Protein AF-0000000065894835 (afdb_homodimer)

Foldseek 3Di:
DVLLVQLLVCVVVVPPVSVVVSPPPDVVVNCVVPVPPDPPLVVLLVVLLCLLQDPPHDPVSNLVSLVSNLVSLLDQVSLLCCLVVVVLVSLQVQCPPPDLSSVLSSLQSLLSSLAVHQNNLVSQVVPPCRLVSLLVQLLDPPRDQSNNLSSLSNLLRSLAQHQVSLVVCVVSVSLLSLLSQLVDPPHDPSSNVSSLSSVVRSPNNDQLDPVVVVVCVVSCNLVSLLQSCQDPDQSSVQSSLVVVLVNVVSPDADDPVSLVSNVVSLVNCVVVCVVHDVVSNVSSVVRNVVD/DVLLVQLLVCVVVVPVVSVVVSDPPDVVVSCVVPVPPDPPLVVLLVVLLCLLQDPPHDPVSNLVSLVSNLVSLLDQVSLLCCLVVVVLVSLQVQCPDPDLSSVLSSLQSLLSSLAVHQNNLVSQVVPVCRLVSLLVQLLDPPRDQSNNLSSLSNLLRSLAQHQVSLVVCVVSVSLLSLLSQLVDPVHDPSSNVSSLSSVVRSPNNDQQDPVVVVSCVVSCNLVSLLQSCQDPDQSSVQSSLVVVLVNVVSVDADDPVSLVSNVVSLVNCVVVCVVHDVVSNVSSVVNNVVD

pLDDT: mean 87.9, std 15.82, range [43.16, 98.88]

InterPro domains:
  IPR011989 Armadillo-like helical [G3DSA:1.25.10.10] (37-284)
  IPR013918 Nucleotide exchange factor Fes1 [PF08609] (1-82)
  IPR016024 Armadillo-type fold [SSF48371] (40-281)
  IPR050693 SIL1/FES1/HPBP1 [PTHR19316] (2-267)

Secondary structure (DSSP, 8-state):
-HHHHHHHHHHHTT-HHHHHHH----HHHHIIIIIS-S--HHHHHHHHHHHHH-TTS-HHHHHHHHHHHHHHHTSHHHHHHHHHTT-HHHHHHHTT-S-HHHHHHHHHHHHHHHTT-HHHHHHHHTSHHHHHHHHHHHH-TTS-HHHHHHHHHHHHHHHTT-HHHHHHHHHTTGGGHHHHHHT-TT--HHHHHHHHHHHHHHHHTS---HHHHHHHHHTTHHHHHHHGGGSS-HHHHHHHHHHHHHHHHTT----HHHHHHHHHHHHTTGGGGGGS-HHHHHHHHHHHHT-/-HHHHHHHHHHHTT-HHHHHHH----HHHHIIIIIS-S--HHHHHHHHHHHHH-TTS-HHHHHHHHHHHHHHHTSHHHHHHHHHTT-HHHHHHHTTSS-HHHHHHHHHHHHHHHTT-HHHHHHHHTSHHHHHHHHHHHH-TTS-HHHHHHHHHHHHHHHTT-HHHHHHHHHTTGGGHHHHHHT-TT--HHHHHHHHHHHHHHHHTS---HHHHHHHHHTTHHHHHHHGGGSS-HHHHHHHHHHHHHHHHTT----HHHHHHHHHHHHTTGGGGGGS-HHHHHHHHHHHHT-

Organism: Candida glabrata (strain ATCC 2001 / BCRC 20586 / JCM 3761 / NBRC 0622 / NRRL Y-65 / CBS 138) (NCBI:txid284593)

Structure (mmCIF, N/CA/C/O backbone):
data_AF-0000000065894835-model_v1
#
loop_
_entity.id
_entity.type
_entity.pdbx_description
1 polymer 'Hsp70 nucleotide exchange factor FES1'
#
loop_
_atom_site.group_PDB
_atom_site.id
_atom_site.type_symbol
_atom_site.label_atom_id
_atom_site.label_alt_id
_atom_site.label_comp_id
_atom_site.label_asym_id
_atom_site.label_entity_id
_atom_site.label_seq_id
_atom_site.pdbx_PDB_ins_code
_atom_site.Cartn_x
_atom_site.Cartn_y
_atom_site.Cartn_z
_atom_site.occupancy
_atom_site.B_iso_or_equiv
_atom_site.auth_seq_id
_atom_site.auth_comp_id
_atom_site.auth_asym_id
_atom_site.auth_atom_id
_atom_site.pdbx_PDB_model_num
ATOM 1 N N . MET A 1 1 ? 14.992 36.125 -2.67 1 43.16 1 MET A N 1
ATOM 2 C CA . MET A 1 1 ? 14.109 35.062 -2.205 1 43.16 1 MET A CA 1
ATOM 3 C C . MET A 1 1 ? 13.234 35.562 -1.052 1 43.16 1 MET A C 1
ATOM 5 O O . MET A 1 1 ? 12.031 35.312 -1.042 1 43.16 1 MET A O 1
ATOM 9 N N . GLU A 1 2 ? 13.867 36.344 -0.317 1 47.94 2 GLU A N 1
ATOM 10 C CA . GLU A 1 2 ? 13.18 36.906 0.835 1 47.94 2 GLU A CA 1
ATOM 11 C C . GLU A 1 2 ? 12.156 37.969 0.402 1 47.94 2 GLU A C 1
ATOM 13 O O . GLU A 1 2 ? 11.039 38 0.924 1 47.94 2 GLU A O 1
ATOM 18 N N . LYS A 1 3 ? 12.594 38.719 -0.461 1 48.84 3 LYS A N 1
ATOM 19 C CA . LYS A 1 3 ? 11.758 39.812 -0.91 1 48.84 3 LYS A CA 1
ATOM 20 C C . LYS A 1 3 ? 10.484 39.312 -1.587 1 48.84 3 LYS A C 1
ATOM 22 O O . LYS A 1 3 ? 9.398 39.844 -1.374 1 48.84 3 LYS A O 1
ATOM 27 N N . LEU A 1 4 ? 10.719 38.188 -2.33 1 48.78 4 LEU A N 1
ATOM 28 C CA . LEU A 1 4 ? 9.625 37.594 -3.084 1 48.78 4 LEU A CA 1
ATOM 29 C C . LEU A 1 4 ? 8.609 36.969 -2.148 1 48.78 4 LEU A C 1
ATOM 31 O O . LEU A 1 4 ? 7.398 37.062 -2.373 1 48.78 4 LEU A O 1
ATOM 35 N N . LEU A 1 5 ? 9.141 36.438 -1.203 1 53.12 5 LEU A N 1
ATOM 36 C CA . LEU A 1 5 ? 8.289 35.875 -0.163 1 53.12 5 LEU A CA 1
ATOM 37 C C . LEU A 1 5 ? 7.422 36.969 0.472 1 53.12 5 LEU A C 1
ATOM 39 O O . LEU A 1 5 ? 6.219 36.781 0.67 1 53.12 5 LEU A O 1
ATOM 43 N N . HIS A 1 6 ? 8.055 38.094 0.641 1 54.81 6 HIS A N 1
ATOM 44 C CA . HIS A 1 6 ? 7.352 39.219 1.283 1 54.81 6 HIS A CA 1
ATOM 45 C C . HIS A 1 6 ? 6.223 39.719 0.401 1 54.81 6 HIS A C 1
ATOM 47 O O . HIS A 1 6 ? 5.125 40 0.89 1 54.81 6 HIS A O 1
ATOM 53 N N . TRP A 1 7 ? 6.48 39.875 -0.771 1 54.91 7 TRP A N 1
ATOM 54 C CA . TRP A 1 7 ? 5.473 40.375 -1.69 1 54.91 7 TRP A CA 1
ATOM 55 C C . TRP A 1 7 ? 4.316 39.406 -1.844 1 54.91 7 TRP A C 1
ATOM 57 O O . TRP A 1 7 ? 3.15 39.812 -1.857 1 54.91 7 TRP A O 1
ATOM 67 N N . SER A 1 8 ? 4.645 38.062 -1.902 1 54.97 8 SER A N 1
ATOM 68 C CA . SER A 1 8 ? 3.646 37.031 -2.109 1 54.97 8 SER A CA 1
ATOM 69 C C . SER A 1 8 ? 2.67 36.969 -0.941 1 54.97 8 SER A C 1
ATOM 71 O O . SER A 1 8 ? 1.463 36.812 -1.143 1 54.97 8 SER A O 1
ATOM 73 N N . ILE A 1 9 ? 3.24 37.031 0.099 1 57.06 9 ILE A N 1
ATOM 74 C CA . ILE A 1 9 ? 2.42 37 1.305 1 57.06 9 ILE A CA 1
ATOM 75 C C . ILE A 1 9 ? 1.571 38.281 1.37 1 57.06 9 ILE A C 1
ATOM 77 O O . ILE A 1 9 ? 0.378 38.219 1.677 1 57.06 9 ILE A O 1
ATOM 81 N N . ALA A 1 10 ? 2.209 39.375 0.967 1 56.12 10 ALA A N 1
ATOM 82 C CA . ALA A 1 10 ? 1.481 40.625 0.969 1 56.12 10 ALA A CA 1
ATOM 83 C C . ALA A 1 10 ? 0.359 40.625 -0.064 1 56.12 10 ALA A C 1
ATOM 85 O O . ALA A 1 10 ? -0.737 41.125 0.195 1 56.12 10 ALA A O 1
ATOM 86 N N . ASN A 1 11 ? 0.632 39.906 -1.19 1 56.19 11 ASN A N 1
ATOM 87 C CA . ASN A 1 11 ? -0.365 39.844 -2.252 1 56.19 11 ASN A CA 1
ATOM 88 C C . ASN A 1 11 ? -1.514 38.906 -1.88 1 56.19 11 ASN A C 1
ATOM 90 O O . ASN A 1 11 ? -2.676 39.188 -2.158 1 56.19 11 ASN A O 1
ATOM 94 N N . ALA A 1 12 ? -1.18 37.719 -1.395 1 57.47 12 ALA A N 1
ATOM 95 C CA . ALA A 1 12 ? -2.211 36.781 -0.961 1 57.47 12 ALA A CA 1
ATOM 96 C C . ALA A 1 12 ? -3.088 37.406 0.127 1 57.47 12 ALA A C 1
ATOM 98 O O . ALA A 1 12 ? -4.293 37.125 0.185 1 57.47 12 ALA A O 1
ATOM 99 N N . GLN A 1 13 ? -2.494 38.312 0.943 1 55.88 13 GLN A N 1
ATOM 100 C CA . GLN A 1 13 ? -3.238 38.969 2.02 1 55.88 13 GLN A CA 1
ATOM 101 C C . GLN A 1 13 ? -3.9 40.25 1.536 1 55.88 13 GLN A C 1
ATOM 103 O O . GLN A 1 13 ? -4.637 40.875 2.285 1 55.88 13 GLN A O 1
ATOM 108 N N . GLY A 1 14 ? -3.793 40.5 0.175 1 54.97 14 GLY A N 1
ATOM 109 C CA . GLY A 1 14 ? -4.43 41.656 -0.432 1 54.97 14 GLY A CA 1
ATOM 110 C C . GLY A 1 14 ? -3.848 42.969 0.047 1 54.97 14 GLY A C 1
ATOM 111 O O . GLY A 1 14 ? -4.531 44 0.038 1 54.97 14 GLY A O 1
ATOM 112 N N . ASP A 1 15 ? -2.779 42.938 0.707 1 53.22 15 ASP A N 1
ATOM 113 C CA . ASP A 1 15 ? -2.203 44.188 1.225 1 53.22 15 ASP A CA 1
ATOM 114 C C . ASP A 1 15 ? -1.525 44.969 0.112 1 53.22 15 ASP A C 1
ATOM 116 O O . ASP A 1 15 ? -0.367 44.719 -0.224 1 53.22 15 ASP A O 1
ATOM 120 N N . LYS A 1 16 ? -2.156 45.844 -0.496 1 59.22 16 LYS A N 1
ATOM 121 C CA . LYS A 1 16 ? -1.773 46.688 -1.643 1 59.22 16 LYS A CA 1
ATOM 122 C C . LYS A 1 16 ? -0.542 47.531 -1.328 1 59.22 16 LYS A C 1
ATOM 124 O O . LYS A 1 16 ? 0.314 47.719 -2.191 1 59.22 16 LYS A O 1
ATOM 129 N N . GLU A 1 17 ? -0.561 48.125 -0.079 1 55.69 17 GLU A N 1
ATOM 130 C CA . GLU A 1 17 ? 0.524 49.031 0.283 1 55.69 17 GLU A CA 1
ATOM 131 C C . GLU A 1 17 ? 1.859 48.281 0.347 1 55.69 17 GLU A C 1
ATOM 133 O O . GLU A 1 17 ? 2.881 48.812 -0.113 1 55.69 17 GLU A O 1
ATOM 138 N N . ALA A 1 18 ? 1.936 47.125 0.964 1 55.66 18 ALA A N 1
ATOM 139 C CA . ALA A 1 18 ? 3.148 46.312 1.062 1 55.66 18 ALA A CA 1
ATOM 140 C C . ALA A 1 18 ? 3.576 45.812 -0.308 1 55.66 18 ALA A C 1
ATOM 142 O O . ALA A 1 18 ? 4.773 45.719 -0.597 1 55.66 18 ALA A O 1
ATOM 143 N N . ILE A 1 19 ? 2.57 45.469 -1.166 1 56.16 19 ILE A N 1
ATOM 144 C CA . ILE A 1 19 ? 2.84 45.094 -2.547 1 56.16 19 ILE A CA 1
ATOM 145 C C . ILE A 1 19 ? 3.604 46.219 -3.254 1 56.16 19 ILE A C 1
ATOM 147 O O . ILE A 1 19 ? 4.559 45.969 -3.986 1 56.16 19 ILE A O 1
ATOM 151 N N . GLU A 1 20 ? 3.074 47.469 -3.145 1 53.72 20 GLU A N 1
ATOM 152 C CA . GLU A 1 20 ? 3.658 48.625 -3.779 1 53.72 20 GLU A CA 1
ATOM 153 C C . GLU A 1 20 ? 5.066 48.906 -3.256 1 53.72 20 GLU A C 1
ATOM 155 O O . GLU A 1 20 ? 5.953 49.281 -4.016 1 53.72 20 GLU A O 1
ATOM 160 N N . LYS A 1 21 ? 5.344 48.875 -2.074 1 55.38 21 LYS A N 1
ATOM 161 C CA . LYS A 1 21 ? 6.625 49.188 -1.458 1 55.38 21 LYS A CA 1
ATOM 162 C C . LYS A 1 21 ? 7.652 48.094 -1.706 1 55.38 21 LYS A C 1
ATOM 164 O O . LYS A 1 21 ? 8.852 48.375 -1.761 1 55.38 21 LYS A O 1
ATOM 169 N N . ALA A 1 22 ? 7.359 46.812 -1.565 1 50.78 22 ALA A N 1
ATOM 170 C CA . ALA A 1 22 ? 8.289 45.688 -1.705 1 50.78 22 ALA A CA 1
ATOM 171 C C . ALA A 1 22 ? 8.75 45.531 -3.152 1 50.78 22 ALA A C 1
ATOM 173 O O . ALA A 1 22 ? 9.789 44.938 -3.42 1 50.78 22 ALA A O 1
ATOM 174 N N . GLY A 1 23 ? 8.344 46.406 -4.223 1 47.75 23 GLY A N 1
ATOM 175 C CA . GLY A 1 23 ? 8.711 46.281 -5.625 1 47.75 23 GLY A CA 1
ATOM 176 C C . GLY A 1 23 ? 8.242 45 -6.266 1 47.75 23 GLY A C 1
ATOM 177 O O . GLY A 1 23 ? 8.039 44 -5.57 1 47.75 23 GLY A O 1
ATOM 178 N N . ALA A 1 24 ? 7.398 45.062 -7.34 1 45.06 24 ALA A N 1
ATOM 179 C CA . ALA A 1 24 ? 6.777 43.906 -8.016 1 45.06 24 ALA A CA 1
ATOM 180 C C . ALA A 1 24 ? 7.766 42.781 -8.164 1 45.06 24 ALA A C 1
ATOM 182 O O . ALA A 1 24 ? 8.797 42.906 -8.828 1 45.06 24 ALA A O 1
ATOM 183 N N . PRO A 1 25 ? 7.934 41.844 -7.25 1 44.28 25 PRO A N 1
ATOM 184 C CA . PRO A 1 25 ? 8.852 40.781 -7.645 1 44.28 25 PRO A CA 1
ATOM 185 C C . PRO A 1 25 ? 8.453 40.125 -8.969 1 44.28 25 PRO A C 1
ATOM 187 O O . PRO A 1 25 ? 7.324 40.312 -9.43 1 44.28 25 PRO A O 1
ATOM 190 N N . ASP A 1 26 ? 9.375 39.562 -9.75 1 43.62 26 ASP A N 1
ATOM 191 C CA . ASP A 1 26 ? 9.117 38.844 -11.008 1 43.62 26 ASP A CA 1
ATOM 192 C C . ASP A 1 26 ? 7.984 37.844 -10.852 1 43.62 26 ASP A C 1
ATOM 194 O O . ASP A 1 26 ? 8.008 37 -9.953 1 43.62 26 ASP A O 1
ATOM 198 N N . PRO A 1 27 ? 6.836 38.125 -11.328 1 44.34 27 PRO A N 1
ATOM 199 C CA . PRO A 1 27 ? 5.668 37.25 -11.32 1 44.34 27 PRO A CA 1
ATOM 200 C C . PRO A 1 27 ? 6.051 35.75 -11.383 1 44.34 27 PRO A C 1
ATOM 202 O O . PRO A 1 27 ? 5.367 34.906 -10.797 1 44.34 27 PRO A O 1
ATOM 205 N N . LYS A 1 28 ? 7.027 35.469 -12.109 1 45.53 28 LYS A N 1
ATOM 206 C CA . LYS A 1 28 ? 7.488 34.094 -12.273 1 45.53 28 LYS A CA 1
ATOM 207 C C . LYS A 1 28 ? 8 33.5 -10.961 1 45.53 28 LYS A C 1
ATOM 209 O O . LYS A 1 28 ? 7.77 32.344 -10.648 1 45.53 28 LYS A O 1
ATOM 214 N N . LEU A 1 29 ? 8.703 34.25 -10.234 1 44.97 29 LEU A N 1
ATOM 215 C CA . LEU A 1 29 ? 9.273 33.812 -8.969 1 44.97 29 LEU A CA 1
ATOM 216 C C . LEU A 1 29 ? 8.18 33.656 -7.918 1 44.97 29 LEU A C 1
ATOM 218 O O . LEU A 1 29 ? 8.219 32.688 -7.125 1 44.97 29 LEU A O 1
ATOM 222 N N . LEU A 1 30 ? 7.266 34.562 -7.969 1 45.41 30 LEU A N 1
ATOM 223 C CA . LEU A 1 30 ? 6.074 34.5 -7.129 1 45.41 30 LEU A CA 1
ATOM 224 C C . LEU A 1 30 ? 5.301 33.219 -7.371 1 45.41 30 LEU A C 1
ATOM 226 O O . LEU A 1 30 ? 4.848 32.562 -6.426 1 45.41 30 LEU A O 1
ATOM 230 N N . GLU A 1 31 ? 5.066 33.031 -8.57 1 47.84 31 GLU A N 1
ATOM 231 C CA . GLU A 1 31 ? 4.453 31.781 -9.016 1 47.84 31 GLU A CA 1
ATOM 232 C C . GLU A 1 31 ? 5.219 30.562 -8.492 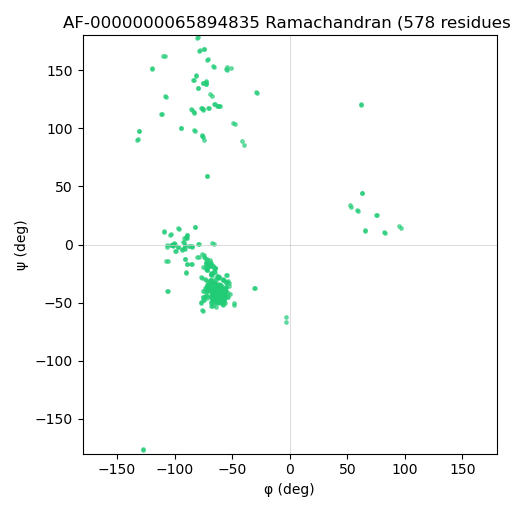1 47.84 31 GLU A C 1
ATOM 234 O O . GLU A 1 31 ? 4.613 29.562 -8.102 1 47.84 31 GLU A O 1
ATOM 239 N N . GLN A 1 32 ? 6.477 30.734 -8.586 1 46.91 32 GLN A N 1
ATOM 240 C CA . GLN A 1 32 ? 7.352 29.656 -8.117 1 46.91 32 GLN A CA 1
ATOM 241 C C . GLN A 1 32 ? 7.195 29.438 -6.617 1 46.91 32 GLN A C 1
ATOM 243 O O . GLN A 1 32 ? 7.215 28.297 -6.148 1 46.91 32 GLN A O 1
ATOM 248 N N . LEU A 1 33 ? 7.344 30.469 -5.812 1 47.28 33 LEU A N 1
ATOM 249 C CA . LEU A 1 33 ? 7.301 30.391 -4.355 1 47.28 33 LEU A CA 1
ATOM 250 C C . LEU A 1 33 ? 5.898 30.031 -3.871 1 47.28 33 LEU A C 1
ATOM 252 O O . LEU A 1 33 ? 5.742 29.281 -2.902 1 47.28 33 LEU A O 1
ATOM 256 N N . PHE A 1 34 ? 4.969 30.812 -4.344 1 47.03 34 PHE A N 1
ATOM 257 C CA . PHE A 1 34 ? 3.602 30.703 -3.848 1 47.03 34 PHE A CA 1
ATOM 258 C C . PHE A 1 34 ? 2.707 30.016 -4.871 1 47.03 34 PHE A C 1
ATOM 260 O O . PHE A 1 34 ? 1.549 29.703 -4.582 1 47.03 34 PHE A O 1
ATOM 267 N N . GLY A 1 35 ? 3.012 30.438 -6.043 1 45.09 35 GLY A N 1
ATOM 268 C CA . GLY A 1 35 ? 2.086 30.078 -7.102 1 45.09 35 GLY A CA 1
ATOM 269 C C . GLY A 1 35 ? 1.717 28.594 -7.086 1 45.09 35 GLY A C 1
ATOM 270 O O . GLY A 1 35 ? 0.74 28.188 -7.719 1 45.09 35 GLY A O 1
ATOM 271 N N . GLY A 1 36 ? 2.846 27.766 -7.031 1 45.19 36 GLY A N 1
ATOM 272 C CA . GLY A 1 36 ? 2.289 26.453 -7.242 1 45.19 36 GLY A CA 1
ATOM 273 C C . GLY A 1 36 ? 1.558 25.906 -6.027 1 45.19 36 GLY A C 1
ATOM 274 O O . GLY A 1 36 ? 2.016 26.078 -4.895 1 45.19 36 GLY A O 1
ATOM 275 N N . GLY A 1 37 ? 0.115 26.109 -5.863 1 46.97 37 GLY A N 1
ATOM 276 C CA . GLY A 1 37 ? -1.005 25.641 -5.059 1 46.97 37 GLY A CA 1
ATOM 277 C C . GLY A 1 37 ? -0.629 24.547 -4.09 1 46.97 37 GLY A C 1
ATOM 278 O O . GLY A 1 37 ? -1.138 24.5 -2.967 1 46.97 37 GLY A O 1
ATOM 279 N N . GLY A 1 38 ? -0.245 23.312 -4.434 1 52.88 38 GLY A N 1
ATOM 280 C CA . GLY A 1 38 ? -0.288 22.062 -3.688 1 52.88 38 GLY A CA 1
ATOM 281 C C . GLY A 1 38 ? 0.866 21.906 -2.717 1 52.88 38 GLY A C 1
ATOM 282 O O . GLY A 1 38 ? 1.731 22.781 -2.629 1 52.88 38 GLY A O 1
ATOM 283 N N . PRO A 1 39 ? 0.6 21.234 -1.512 1 57.78 39 PRO A N 1
ATOM 284 C CA . PRO A 1 39 ? 1.723 20.891 -0.633 1 57.78 39 PRO A CA 1
ATOM 285 C C . PRO A 1 39 ? 3.023 20.672 -1.398 1 57.78 39 PRO A C 1
ATOM 287 O O . PRO A 1 39 ? 2.996 20.234 -2.553 1 57.78 39 PRO A O 1
ATOM 290 N N . ASP A 1 40 ? 4.09 21.281 -0.981 1 78.81 40 ASP A N 1
ATOM 291 C CA . ASP A 1 40 ? 5.391 21.078 -1.619 1 78.81 40 ASP A CA 1
ATOM 292 C C . ASP A 1 40 ? 5.953 19.703 -1.313 1 78.81 40 ASP A C 1
ATOM 294 O O . ASP A 1 40 ? 7.055 19.578 -0.778 1 78.81 40 ASP A O 1
ATOM 298 N N . ASP A 1 41 ? 5.266 18.609 -1.655 1 88.69 41 ASP A N 1
ATOM 299 C CA . ASP A 1 41 ? 5.637 17.219 -1.431 1 88.69 41 ASP A CA 1
ATOM 300 C C . ASP A 1 41 ? 6.965 16.891 -2.111 1 88.69 41 ASP A C 1
ATOM 302 O O . ASP A 1 41 ? 7.809 16.188 -1.536 1 88.69 41 ASP A O 1
ATOM 306 N N . PRO A 1 42 ? 7.223 17.469 -3.268 1 90.62 42 PRO A N 1
ATOM 307 C CA . PRO A 1 42 ? 8.492 17.188 -3.932 1 90.62 42 PRO A CA 1
ATOM 308 C C . PRO A 1 42 ? 9.703 17.562 -3.082 1 90.62 42 PRO A C 1
ATOM 310 O O . PRO A 1 42 ? 10.688 16.828 -3.035 1 90.62 42 PRO A O 1
ATOM 313 N N . THR A 1 43 ? 9.594 18.688 -2.43 1 89.38 43 THR A N 1
ATOM 314 C CA . THR A 1 43 ? 10.695 19.109 -1.568 1 89.38 43 THR A CA 1
ATOM 315 C C . THR A 1 43 ? 10.875 18.125 -0.406 1 89.38 43 THR A C 1
ATOM 317 O O . THR A 1 43 ? 12 17.766 -0.058 1 89.38 43 THR A O 1
ATOM 320 N N . LEU A 1 44 ? 9.773 17.719 0.204 1 91.44 44 LEU A N 1
ATOM 321 C CA . LEU A 1 44 ? 9.812 16.75 1.287 1 91.44 44 LEU A CA 1
ATOM 322 C C . LEU A 1 44 ? 10.422 15.43 0.808 1 91.44 44 LEU A C 1
ATOM 324 O O . LEU A 1 44 ? 11.188 14.797 1.537 1 91.44 44 LEU A O 1
ATOM 328 N N . MET A 1 45 ? 10.117 14.977 -0.371 1 95.56 45 MET A N 1
ATOM 329 C CA . MET A 1 45 ? 10.672 13.758 -0.958 1 95.56 45 MET A CA 1
ATOM 330 C C . MET A 1 45 ? 12.188 13.859 -1.092 1 95.56 45 MET A C 1
ATOM 332 O O . MET A 1 45 ? 12.914 12.93 -0.741 1 95.56 45 MET A O 1
ATOM 336 N N . LYS A 1 46 ? 12.656 15.023 -1.548 1 93.69 46 LYS A N 1
ATOM 337 C CA . LYS A 1 46 ? 14.086 15.25 -1.7 1 93.69 46 LYS A CA 1
ATOM 338 C C . LYS A 1 46 ? 14.797 15.227 -0.348 1 93.69 46 LYS A C 1
ATOM 340 O O . LYS A 1 46 ? 15.898 14.688 -0.226 1 93.69 46 LYS A O 1
ATOM 345 N N . GLU A 1 47 ? 14.188 15.844 0.579 1 90.88 47 GLU A N 1
ATOM 346 C CA . GLU A 1 47 ? 14.766 15.883 1.918 1 90.88 47 GLU A CA 1
ATOM 347 C C . GLU A 1 47 ? 14.867 14.484 2.52 1 90.88 47 GLU A C 1
ATOM 349 O O . GLU A 1 47 ? 15.875 14.133 3.131 1 90.88 47 GLU A O 1
ATOM 354 N N . ALA A 1 48 ? 13.781 13.734 2.381 1 94.38 48 ALA A N 1
ATOM 355 C CA . ALA A 1 48 ? 13.82 12.352 2.852 1 94.38 48 ALA A CA 1
ATOM 356 C C . ALA A 1 48 ? 14.945 11.57 2.176 1 94.38 48 ALA A C 1
ATOM 358 O O . ALA A 1 48 ? 15.695 10.859 2.84 1 94.38 48 ALA A O 1
ATOM 359 N N . MET A 1 49 ? 15.109 11.766 0.903 1 96.94 49 MET A N 1
ATOM 360 C CA . MET A 1 49 ? 16.141 11.055 0.146 1 96.94 49 MET A CA 1
ATOM 361 C C . MET A 1 49 ? 17.531 11.477 0.588 1 96.94 49 MET A C 1
ATOM 363 O O . MET A 1 49 ? 18.438 10.656 0.653 1 96.94 49 MET A O 1
ATOM 367 N N . ALA A 1 50 ? 17.672 12.75 0.923 1 94.69 50 ALA A N 1
ATOM 368 C CA . ALA A 1 50 ? 18.953 13.25 1.407 1 94.69 50 ALA A CA 1
ATOM 369 C C . ALA A 1 50 ? 19.359 12.547 2.697 1 94.69 50 ALA A C 1
ATOM 371 O O . ALA A 1 50 ? 20.547 12.227 2.885 1 94.69 50 ALA A O 1
ATOM 372 N N . VAL A 1 51 ? 18.422 12.312 3.545 1 94.88 51 VAL A N 1
ATOM 373 C CA . VAL A 1 51 ? 18.703 11.617 4.793 1 94.88 51 VAL A CA 1
ATOM 374 C C . VAL A 1 51 ? 19.062 10.164 4.5 1 94.88 51 VAL A C 1
ATOM 376 O O . VAL A 1 51 ? 20.031 9.633 5.055 1 94.88 51 VAL A O 1
ATOM 379 N N . ILE A 1 52 ? 18.312 9.523 3.639 1 97.56 52 ILE A N 1
ATOM 380 C CA . ILE A 1 52 ? 18.5 8.117 3.287 1 97.56 52 ILE A CA 1
ATOM 381 C C . ILE A 1 52 ? 19.906 7.914 2.713 1 97.56 52 ILE A C 1
ATOM 383 O O . ILE A 1 52 ? 20.562 6.926 3.023 1 97.56 52 ILE A O 1
ATOM 387 N N . MET A 1 53 ? 20.359 8.852 1.957 1 97.19 53 MET A N 1
ATOM 388 C CA . MET A 1 53 ? 21.625 8.719 1.247 1 97.19 53 MET A CA 1
ATOM 389 C C . MET A 1 53 ? 22.781 9.281 2.078 1 97.19 53 MET A C 1
ATOM 391 O O . MET A 1 53 ? 23.953 9.172 1.685 1 97.19 53 MET A O 1
ATOM 395 N N . ASN A 1 54 ? 22.516 9.828 3.193 1 95.19 54 ASN A N 1
ATOM 396 C CA . ASN A 1 54 ? 23.547 10.43 4.043 1 95.19 54 ASN A CA 1
ATOM 397 C C . ASN A 1 54 ? 24.344 9.375 4.793 1 95.19 54 ASN A C 1
ATOM 399 O O . ASN A 1 54 ? 23.812 8.703 5.68 1 95.19 54 ASN A O 1
ATOM 403 N N . PRO A 1 55 ? 25.578 9.281 4.562 1 94.81 55 PRO A N 1
ATOM 404 C CA . PRO A 1 55 ? 26.391 8.258 5.234 1 94.81 55 PRO A CA 1
ATOM 405 C C . PRO A 1 55 ? 26.5 8.492 6.738 1 94.81 55 PRO A C 1
ATOM 407 O O . PRO A 1 55 ? 26.797 7.562 7.492 1 94.81 55 PRO A O 1
ATOM 410 N N . GLU A 1 56 ? 26.219 9.695 7.156 1 95.19 56 GLU A N 1
ATOM 411 C CA . GLU A 1 56 ? 26.375 10.039 8.562 1 95.19 56 GLU A CA 1
ATOM 412 C C . GLU A 1 56 ? 25.094 9.75 9.344 1 95.19 56 GLU A C 1
ATOM 414 O O . GLU A 1 56 ? 25.109 9.711 10.578 1 95.19 56 GLU A O 1
ATOM 419 N N . ALA A 1 57 ? 24.047 9.594 8.617 1 93.5 57 ALA A N 1
ATOM 420 C CA . ALA A 1 57 ? 22.781 9.281 9.297 1 93.5 57 ALA A CA 1
ATOM 421 C C . ALA A 1 57 ? 22.781 7.848 9.805 1 93.5 57 ALA A C 1
ATOM 423 O O . ALA A 1 57 ? 23.297 6.945 9.141 1 93.5 57 ALA A O 1
ATOM 424 N N . ASP A 1 58 ? 22.25 7.625 10.945 1 95.94 58 ASP A N 1
ATOM 425 C CA . ASP A 1 58 ? 22.172 6.262 11.453 1 95.94 58 ASP A CA 1
ATOM 426 C C . ASP A 1 58 ? 21.016 5.5 10.797 1 95.94 58 ASP A C 1
ATOM 428 O O . ASP A 1 58 ? 20.188 6.094 10.102 1 95.94 58 ASP A O 1
ATOM 432 N N . LEU A 1 59 ? 20.969 4.199 10.938 1 97.25 59 LEU A N 1
ATOM 433 C CA . LEU A 1 59 ? 20.016 3.32 10.273 1 97.25 59 LEU A CA 1
ATOM 434 C C . LEU A 1 59 ? 18.594 3.682 10.656 1 97.25 59 LEU A C 1
ATOM 436 O O . LEU A 1 59 ? 17.703 3.717 9.797 1 97.25 59 LEU A O 1
ATOM 440 N N . GLU A 1 60 ? 18.391 3.961 11.906 1 96.12 60 GLU A N 1
ATOM 441 C CA . GLU A 1 60 ? 17.047 4.289 12.375 1 96.12 60 GLU A CA 1
ATOM 442 C C . GLU A 1 60 ? 16.484 5.508 11.648 1 96.12 60 GLU A C 1
ATOM 444 O O . GLU A 1 60 ? 15.344 5.492 11.188 1 96.12 60 GLU A O 1
ATOM 449 N N . ASN A 1 61 ? 17.25 6.555 11.492 1 94.38 61 ASN A N 1
ATOM 450 C CA . ASN A 1 61 ? 16.812 7.77 10.812 1 94.38 61 ASN A CA 1
ATOM 451 C C . ASN A 1 61 ? 16.594 7.527 9.32 1 94.38 61 ASN A C 1
ATOM 453 O O . ASN A 1 61 ? 15.672 8.086 8.727 1 94.38 61 ASN A O 1
ATOM 457 N N . LYS A 1 62 ? 17.438 6.695 8.75 1 97.12 62 LYS A N 1
ATOM 458 C CA . LYS A 1 62 ? 17.25 6.352 7.34 1 97.12 62 LYS A CA 1
ATOM 459 C C . LYS A 1 62 ? 15.93 5.625 7.113 1 97.12 62 LYS A C 1
ATOM 461 O O . LYS A 1 62 ? 15.227 5.902 6.145 1 97.12 62 LYS A O 1
ATOM 466 N N . LEU A 1 63 ? 15.633 4.762 8.07 1 97.88 63 LEU A N 1
ATOM 467 C CA . LEU A 1 63 ? 14.406 3.984 7.941 1 97.88 63 LEU A CA 1
ATOM 468 C C . LEU A 1 63 ? 13.18 4.867 8.148 1 97.88 63 LEU A C 1
ATOM 470 O O . LEU A 1 63 ? 1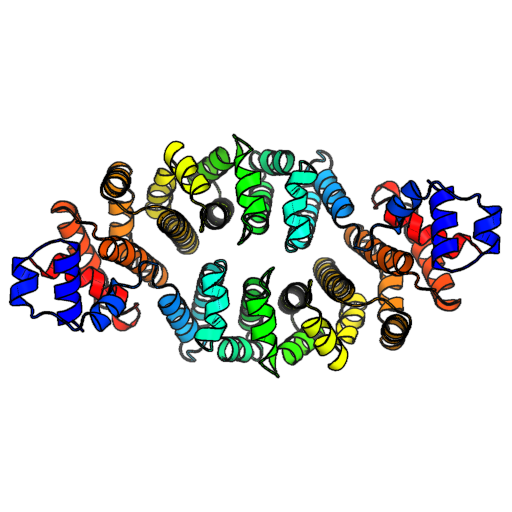2.164 4.703 7.457 1 97.88 63 LEU A O 1
ATOM 474 N N . ILE A 1 64 ? 13.227 5.828 9.031 1 94.94 64 ILE A N 1
ATOM 475 C CA . ILE A 1 64 ? 12.141 6.781 9.234 1 94.94 64 ILE A CA 1
ATOM 476 C C . ILE A 1 64 ? 11.953 7.625 7.977 1 94.94 64 ILE A C 1
ATOM 478 O O . ILE A 1 64 ? 10.82 7.859 7.547 1 94.94 64 ILE A O 1
ATOM 482 N N . ALA A 1 65 ? 13.023 8.047 7.379 1 95.56 65 ALA A N 1
ATOM 483 C CA . ALA A 1 65 ? 12.969 8.828 6.148 1 95.56 65 ALA A CA 1
ATOM 484 C C . ALA A 1 65 ? 12.32 8.031 5.02 1 95.56 65 ALA A C 1
ATOM 486 O O . ALA A 1 65 ? 11.531 8.578 4.246 1 95.56 65 ALA A O 1
ATOM 487 N N . TYR A 1 66 ? 12.586 6.734 4.949 1 98.12 66 TYR A N 1
ATOM 488 C CA . TYR A 1 66 ? 11.969 5.879 3.939 1 98.12 66 TYR A CA 1
ATOM 489 C C . TYR A 1 66 ? 10.477 5.727 4.191 1 98.12 66 TYR A C 1
ATOM 491 O O . TYR A 1 66 ? 9.68 5.723 3.248 1 98.12 66 TYR A O 1
ATOM 499 N N . ASP A 1 67 ? 10.172 5.598 5.41 1 96.62 67 ASP A N 1
ATOM 500 C CA . ASP A 1 67 ? 8.758 5.52 5.762 1 96.62 67 ASP A CA 1
ATOM 501 C C . ASP A 1 67 ? 8.016 6.777 5.324 1 96.62 67 ASP A C 1
ATOM 503 O O . ASP A 1 67 ? 6.914 6.695 4.773 1 96.62 67 ASP A O 1
ATOM 507 N N . ASN A 1 68 ? 8.602 7.91 5.578 1 94.31 68 ASN A N 1
ATOM 508 C CA . ASN A 1 68 ? 8.016 9.188 5.184 1 94.31 68 ASN A CA 1
ATOM 509 C C . ASN A 1 68 ? 7.922 9.32 3.666 1 94.31 68 ASN A C 1
ATOM 511 O O . ASN A 1 68 ? 6.902 9.758 3.135 1 94.31 68 ASN A O 1
ATOM 515 N N . PHE A 1 69 ? 9 8.914 3.018 1 97.69 69 PHE A N 1
ATOM 516 C CA . PHE A 1 69 ? 9.023 8.953 1.56 1 97.69 69 PHE A CA 1
ATOM 517 C C . PHE A 1 69 ? 7.898 8.109 0.978 1 97.69 69 PHE A C 1
ATOM 519 O O . PHE A 1 69 ? 7.188 8.547 0.073 1 97.69 69 PHE A O 1
ATOM 526 N N . GLU A 1 70 ? 7.75 6.934 1.52 1 98.06 70 GLU A N 1
ATOM 527 C CA . GLU A 1 70 ? 6.719 6.023 1.037 1 98.06 70 GLU A CA 1
ATOM 528 C C . GLU A 1 70 ? 5.324 6.605 1.25 1 98.06 70 GLU A C 1
ATOM 530 O O . GLU A 1 70 ? 4.457 6.492 0.381 1 98.06 70 GLU A O 1
ATOM 535 N N . MET A 1 71 ? 5.113 7.223 2.365 1 95.25 71 MET A N 1
ATOM 536 C CA . MET A 1 71 ? 3.828 7.855 2.648 1 95.25 71 MET A CA 1
ATOM 537 C C . MET A 1 71 ? 3.512 8.93 1.613 1 95.25 71 MET A C 1
ATOM 539 O O . MET A 1 71 ? 2.371 9.039 1.157 1 95.25 71 MET A O 1
ATOM 543 N N . LEU A 1 72 ? 4.492 9.672 1.199 1 95.56 72 LEU A N 1
ATOM 544 C CA . LEU A 1 72 ? 4.316 10.75 0.229 1 95.56 72 LEU A CA 1
ATOM 545 C C . LEU A 1 72 ? 3.941 10.188 -1.139 1 95.56 72 LEU A C 1
ATOM 547 O O . LEU A 1 72 ? 3.076 10.742 -1.823 1 95.56 72 LEU A O 1
ATOM 551 N N . ILE A 1 73 ? 4.508 9.047 -1.465 1 97.75 73 ILE A N 1
ATOM 552 C CA . ILE A 1 73 ? 4.348 8.578 -2.838 1 97.75 73 ILE A CA 1
ATOM 553 C C . ILE A 1 73 ? 3.111 7.688 -2.939 1 97.75 73 ILE A C 1
ATOM 555 O O . ILE A 1 73 ? 2.795 7.176 -4.016 1 97.75 73 ILE A O 1
ATOM 559 N N . GLU A 1 74 ? 2.412 7.473 -1.813 1 96.38 74 GLU A N 1
ATOM 560 C CA . GLU A 1 74 ? 1.084 6.871 -1.897 1 96.38 74 GLU A CA 1
ATOM 561 C C . GLU A 1 74 ? 0.176 7.664 -2.834 1 96.38 74 GLU A C 1
ATOM 563 O O . GLU A 1 74 ? -0.777 7.117 -3.393 1 96.38 74 GLU A O 1
ATOM 568 N N . ASN A 1 75 ? 0.533 8.969 -2.936 1 94.06 75 ASN A N 1
ATOM 569 C CA . ASN A 1 75 ? -0.12 9.852 -3.9 1 94.06 75 ASN A CA 1
ATOM 570 C C . ASN A 1 75 ? 0.441 9.656 -5.305 1 94.06 75 ASN A C 1
ATOM 572 O O . ASN A 1 75 ? 1.659 9.625 -5.492 1 94.06 75 ASN A O 1
ATOM 576 N N . LEU A 1 76 ? -0.44 9.57 -6.254 1 94.25 76 LEU A N 1
ATOM 577 C CA . LEU A 1 76 ? -0.079 9.258 -7.633 1 94.25 76 LEU A CA 1
ATOM 578 C C . LEU A 1 76 ? 0.858 10.32 -8.203 1 94.25 76 LEU A C 1
ATOM 580 O O . LEU A 1 76 ? 1.844 9.992 -8.867 1 94.25 76 LEU A O 1
ATOM 584 N N . ASP A 1 77 ? 0.603 11.594 -8.008 1 94.31 77 ASP A N 1
ATOM 585 C CA . ASP A 1 77 ? 1.423 12.68 -8.531 1 94.31 77 ASP A CA 1
ATOM 586 C C . ASP A 1 77 ? 2.838 12.625 -7.957 1 94.31 77 ASP A C 1
ATOM 588 O O . ASP A 1 77 ? 3.814 12.828 -8.688 1 94.31 77 ASP A O 1
ATOM 592 N N . ASN A 1 78 ? 2.885 12.336 -6.652 1 96.25 78 ASN A N 1
ATOM 593 C CA . ASN A 1 78 ? 4.191 12.234 -6.012 1 96.25 78 ASN A CA 1
ATOM 594 C C . ASN A 1 78 ? 4.98 11.031 -6.523 1 96.25 78 ASN A C 1
ATOM 596 O O . ASN A 1 78 ? 6.199 11.109 -6.684 1 96.25 78 ASN A O 1
ATOM 600 N N . ALA A 1 79 ? 4.289 9.922 -6.762 1 97.94 79 ALA A N 1
ATOM 601 C CA . ALA A 1 79 ? 4.949 8.75 -7.336 1 97.94 79 ALA A CA 1
ATOM 602 C C . ALA A 1 79 ? 5.543 9.078 -8.703 1 97.94 79 ALA A C 1
ATOM 604 O O . ALA A 1 79 ? 6.676 8.688 -9.008 1 97.94 79 ALA A O 1
ATOM 605 N N . ASN A 1 80 ? 4.824 9.797 -9.484 1 97.75 80 ASN A N 1
ATOM 606 C CA . ASN A 1 80 ? 5.297 10.18 -10.812 1 97.75 80 ASN A CA 1
ATOM 607 C C . ASN A 1 80 ? 6.469 11.156 -10.727 1 97.75 80 ASN A C 1
ATOM 609 O O . ASN A 1 80 ? 7.324 11.18 -11.617 1 97.75 80 ASN A O 1
ATOM 613 N N . ASN A 1 81 ? 6.547 11.883 -9.68 1 97.44 81 ASN A N 1
ATOM 614 C CA . ASN A 1 81 ? 7.605 12.875 -9.5 1 97.44 81 ASN A CA 1
ATOM 615 C C . ASN A 1 81 ? 8.953 12.211 -9.219 1 97.44 81 ASN A C 1
ATOM 617 O O . ASN A 1 81 ? 9.992 12.852 -9.312 1 97.44 81 ASN A O 1
ATOM 621 N N . ILE A 1 82 ? 8.922 10.922 -8.836 1 98.56 82 ILE A N 1
ATOM 622 C CA . ILE A 1 82 ? 10.18 10.211 -8.656 1 98.56 82 ILE A CA 1
ATOM 623 C C . ILE A 1 82 ? 11.023 10.328 -9.922 1 98.56 82 ILE A C 1
ATOM 625 O O . ILE A 1 82 ? 12.227 10.594 -9.852 1 98.56 82 ILE A O 1
ATOM 629 N N . GLU A 1 83 ? 10.375 10.125 -11.008 1 98.25 83 GLU A N 1
ATOM 630 C CA . GLU A 1 83 ? 11.062 10.25 -12.297 1 98.25 83 GLU A CA 1
ATOM 631 C C . GLU A 1 83 ? 11.516 11.688 -12.547 1 98.25 83 GLU A C 1
ATOM 633 O O . GLU A 1 83 ? 12.672 11.922 -12.891 1 98.25 83 GLU A O 1
ATOM 638 N N . ASN A 1 84 ? 10.586 12.625 -12.359 1 97.06 84 ASN A N 1
ATOM 639 C CA . ASN A 1 84 ? 10.875 14.031 -12.625 1 97.06 84 ASN A CA 1
ATOM 640 C C . ASN A 1 84 ? 12.055 14.531 -11.797 1 97.06 84 ASN A C 1
ATOM 642 O O . ASN A 1 84 ? 12.828 15.375 -12.25 1 97.06 84 ASN A O 1
ATOM 646 N N . MET A 1 85 ? 12.219 13.977 -10.656 1 96.94 85 MET A N 1
ATOM 647 C CA . MET A 1 85 ? 13.25 14.43 -9.727 1 96.94 85 MET A CA 1
ATOM 648 C C . MET A 1 85 ? 14.461 13.5 -9.758 1 96.94 85 MET A C 1
ATOM 650 O O . MET A 1 85 ? 15.391 13.664 -8.977 1 96.94 85 MET A O 1
ATOM 654 N N . LYS A 1 86 ? 14.43 12.484 -10.539 1 97.31 86 LYS A N 1
ATOM 655 C CA . LYS A 1 86 ? 15.523 11.539 -10.758 1 97.31 86 LYS A CA 1
ATOM 656 C C . LYS A 1 86 ? 15.875 10.805 -9.469 1 97.31 86 LYS A C 1
ATOM 658 O O . LYS A 1 86 ? 17.047 10.672 -9.117 1 97.31 86 LYS A O 1
ATOM 663 N N . LEU A 1 87 ? 14.836 10.391 -8.812 1 98.19 87 LEU A N 1
ATOM 664 C CA . LEU A 1 87 ? 15.047 9.781 -7.508 1 98.19 87 LEU A CA 1
ATOM 665 C C . LEU A 1 87 ? 15.078 8.258 -7.617 1 98.19 87 LEU A C 1
ATOM 667 O O . LEU A 1 87 ? 15.367 7.566 -6.641 1 98.19 87 LEU A O 1
ATOM 671 N N . TRP A 1 88 ? 14.891 7.641 -8.75 1 98.44 88 TRP A N 1
ATOM 672 C CA . TRP A 1 88 ? 14.992 6.191 -8.922 1 98.44 88 TRP A CA 1
ATOM 673 C C . TRP A 1 88 ? 16.406 5.703 -8.648 1 98.44 88 TRP A C 1
ATOM 675 O O . TRP A 1 88 ? 16.609 4.672 -8 1 98.44 88 TRP A O 1
ATOM 685 N N . GLU A 1 89 ? 17.359 6.488 -9.133 1 97.38 89 GLU A N 1
ATOM 686 C CA . GLU A 1 89 ? 18.75 6.066 -9.016 1 97.38 89 GLU A CA 1
ATOM 687 C C . GLU A 1 89 ? 19.172 5.93 -7.555 1 97.38 89 GLU A C 1
ATOM 689 O O . GLU A 1 89 ? 19.703 4.898 -7.152 1 97.38 89 GLU A O 1
ATOM 694 N N . PRO A 1 90 ? 18.891 6.973 -6.789 1 97.62 90 PRO A N 1
ATOM 695 C CA . PRO A 1 90 ? 19.25 6.797 -5.383 1 97.62 90 PRO A CA 1
ATOM 696 C C . PRO A 1 90 ? 18.484 5.66 -4.711 1 97.62 90 PRO A C 1
ATOM 698 O O . PRO A 1 90 ? 19.031 4.957 -3.859 1 97.62 90 PRO A O 1
ATOM 701 N N . ILE A 1 91 ? 17.25 5.422 -5.008 1 98.62 91 ILE A N 1
ATOM 702 C CA . ILE A 1 91 ? 16.469 4.32 -4.453 1 98.62 91 ILE A CA 1
ATOM 703 C C . ILE A 1 91 ? 17.125 2.99 -4.82 1 98.62 91 ILE A C 1
ATOM 705 O O . ILE A 1 91 ? 17.312 2.127 -3.959 1 98.62 91 ILE A O 1
ATOM 709 N N . LEU A 1 92 ? 17.562 2.846 -6.062 1 98.31 92 LEU A N 1
ATOM 710 C CA . LEU A 1 92 ? 18.188 1.619 -6.539 1 98.31 92 LEU A CA 1
ATOM 711 C C . LEU A 1 92 ? 19.531 1.389 -5.848 1 98.31 92 LEU A C 1
ATOM 713 O O . LEU A 1 92 ? 19.891 0.247 -5.555 1 98.31 92 LEU A O 1
ATOM 717 N N . LYS A 1 93 ? 20.203 2.438 -5.586 1 97.31 93 LYS A N 1
ATOM 718 C CA . LYS A 1 93 ? 21.484 2.328 -4.891 1 97.31 93 LYS A CA 1
ATOM 719 C C . LYS A 1 93 ? 21.312 1.722 -3.502 1 97.31 93 LYS A C 1
ATOM 721 O O . LYS A 1 93 ? 22.156 0.956 -3.041 1 97.31 93 LYS A O 1
ATOM 726 N N . THR A 1 94 ? 20.219 2.031 -2.871 1 97.62 94 THR A N 1
ATOM 727 C CA . THR A 1 94 ? 19.984 1.522 -1.523 1 97.62 94 THR A CA 1
ATOM 728 C C . THR A 1 94 ? 19.734 0.016 -1.549 1 97.62 94 THR A C 1
ATOM 730 O O . THR A 1 94 ? 19.891 -0.659 -0.527 1 97.62 94 THR A O 1
ATOM 733 N N . LEU A 1 95 ? 19.391 -0.558 -2.689 1 98.31 95 LEU A N 1
ATOM 734 C CA . LEU A 1 95 ? 19.125 -1.987 -2.797 1 98.31 95 LEU A CA 1
ATOM 735 C C . LEU A 1 95 ? 20.422 -2.791 -2.734 1 98.31 95 LEU A C 1
ATOM 737 O O . LEU A 1 95 ? 20.391 -4.008 -2.549 1 98.31 95 LEU A O 1
ATOM 741 N N . GLU A 1 96 ? 21.484 -2.084 -2.828 1 96.69 96 GLU A N 1
ATOM 742 C CA . GLU A 1 96 ? 22.797 -2.727 -2.729 1 96.69 96 GLU A CA 1
ATOM 743 C C . GLU A 1 96 ? 23.406 -2.529 -1.343 1 96.69 96 GLU A C 1
ATOM 745 O O . GLU A 1 96 ? 24.516 -2.986 -1.076 1 96.69 96 GLU A O 1
ATOM 750 N N . ASP A 1 97 ? 22.688 -1.847 -0.489 1 97.19 97 ASP A N 1
ATOM 751 C CA . ASP A 1 97 ? 23.203 -1.561 0.844 1 97.19 97 ASP A CA 1
ATOM 752 C C . ASP A 1 97 ? 23.359 -2.842 1.66 1 97.19 97 ASP A C 1
ATOM 754 O O . ASP A 1 97 ? 22.625 -3.809 1.451 1 97.19 97 ASP A O 1
ATOM 758 N N . ASN A 1 98 ? 24.297 -2.852 2.645 1 96.75 98 ASN A N 1
ATOM 759 C CA . ASN A 1 98 ? 24.531 -4.016 3.494 1 96.75 98 ASN A CA 1
ATOM 760 C C . ASN A 1 98 ? 23.375 -4.227 4.48 1 96.75 98 ASN A C 1
ATOM 762 O O . ASN A 1 98 ? 23.172 -5.34 4.965 1 96.75 98 ASN A O 1
ATOM 766 N N . GLU A 1 99 ? 22.625 -3.156 4.75 1 97.69 99 GLU A N 1
ATOM 767 C CA . GLU A 1 99 ? 21.531 -3.236 5.707 1 97.69 99 GLU A CA 1
ATOM 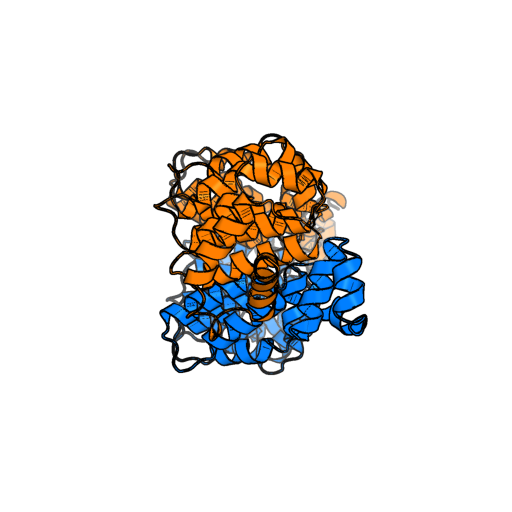768 C C . GLU A 1 99 ? 20.266 -3.785 5.051 1 97.69 99 GLU A C 1
ATOM 770 O O . GLU A 1 99 ? 19.688 -3.139 4.18 1 97.69 99 GLU A O 1
ATOM 775 N N . ALA A 1 100 ? 19.859 -4.953 5.457 1 98.31 100 ALA A N 1
ATOM 776 C CA . ALA A 1 100 ? 18.703 -5.629 4.895 1 98.31 100 ALA A CA 1
ATOM 777 C C . ALA A 1 100 ? 17.453 -4.754 5 1 98.31 100 ALA A C 1
ATOM 779 O O . ALA A 1 100 ? 16.641 -4.691 4.07 1 98.31 100 ALA A O 1
ATOM 780 N N . ASP A 1 101 ? 17.359 -4.062 6.133 1 98.38 101 ASP A N 1
ATOM 781 C CA . ASP A 1 101 ? 16.172 -3.236 6.355 1 98.38 101 ASP A CA 1
ATOM 782 C C . ASP A 1 101 ? 16.109 -2.09 5.348 1 98.38 101 ASP A C 1
ATOM 784 O O . ASP A 1 101 ? 15.023 -1.676 4.941 1 98.38 101 ASP A O 1
ATOM 788 N N . LEU A 1 102 ? 17.203 -1.6 4.961 1 98.38 102 LEU A N 1
ATOM 789 C CA . LEU A 1 102 ? 17.25 -0.522 3.98 1 98.38 102 LEU A CA 1
ATOM 790 C C . LEU A 1 102 ? 16.875 -1.039 2.594 1 98.38 102 LEU A C 1
ATOM 792 O O . LEU A 1 102 ? 16.141 -0.382 1.857 1 98.38 102 LEU A O 1
ATOM 796 N N . ARG A 1 103 ? 17.391 -2.26 2.264 1 98.69 103 ARG A N 1
ATOM 797 C CA . ARG A 1 103 ? 17 -2.873 0.997 1 98.69 103 ARG A CA 1
ATOM 798 C C . ARG A 1 103 ? 15.5 -3.131 0.944 1 98.69 103 ARG A C 1
ATOM 800 O O . ARG A 1 103 ? 14.844 -2.814 -0.051 1 98.69 103 ARG A O 1
ATOM 807 N N . ALA A 1 104 ? 14.984 -3.594 2.045 1 98.75 104 ALA A N 1
ATOM 808 C CA . ALA A 1 104 ? 13.555 -3.877 2.121 1 98.75 104 ALA A CA 1
ATOM 809 C C . ALA A 1 104 ? 12.734 -2.602 1.938 1 98.75 104 ALA A C 1
ATOM 811 O O . ALA A 1 104 ? 11.711 -2.607 1.247 1 98.75 104 ALA A O 1
ATOM 812 N N . SER A 1 105 ? 13.211 -1.492 2.494 1 98.69 105 SER A N 1
ATOM 813 C CA . SER A 1 105 ? 12.492 -0.222 2.398 1 98.69 105 SER A CA 1
ATOM 814 C C . SER A 1 105 ? 12.5 0.31 0.969 1 98.69 105 SER A C 1
ATOM 816 O O . SER A 1 105 ? 11.484 0.795 0.476 1 98.69 105 SER A O 1
ATOM 818 N N . GLY A 1 106 ? 13.656 0.219 0.389 1 98.81 106 GLY A N 1
ATOM 819 C CA . GLY A 1 106 ? 13.727 0.625 -1.006 1 98.81 106 GLY A CA 1
ATOM 820 C C . GLY A 1 106 ? 12.797 -0.161 -1.907 1 98.81 106 GLY A C 1
ATOM 821 O O . GLY A 1 106 ? 12.117 0.416 -2.758 1 98.81 106 GLY A O 1
ATOM 822 N N . LEU A 1 107 ? 12.719 -1.47 -1.68 1 98.88 107 LEU A N 1
ATOM 823 C CA . LEU A 1 107 ? 11.844 -2.348 -2.453 1 98.88 107 LEU A CA 1
ATOM 824 C C . LEU A 1 107 ? 10.383 -1.99 -2.229 1 98.88 107 LEU A C 1
ATOM 826 O O . LEU A 1 107 ? 9.594 -1.969 -3.176 1 98.88 107 LEU A O 1
ATOM 830 N N . SER A 1 108 ? 10.078 -1.678 -1.002 1 98.56 108 SER A N 1
ATOM 831 C CA . SER A 1 108 ? 8.719 -1.28 -0.659 1 98.56 108 SER A CA 1
ATOM 832 C C . SER A 1 108 ? 8.312 -0.01 -1.399 1 98.56 108 SER A C 1
ATOM 834 O O . SER A 1 108 ? 7.199 0.078 -1.925 1 98.56 108 SER A O 1
ATOM 836 N N . VAL A 1 109 ? 9.18 0.898 -1.461 1 98.81 109 VAL A N 1
ATOM 837 C CA . VAL A 1 109 ? 8.938 2.178 -2.121 1 98.81 109 VAL A CA 1
ATOM 838 C C . VAL A 1 109 ? 8.727 1.956 -3.615 1 98.81 109 VAL A C 1
ATOM 840 O O . VAL A 1 109 ? 7.809 2.529 -4.211 1 98.81 109 VAL A O 1
ATOM 843 N N . ILE A 1 110 ? 9.516 1.09 -4.191 1 98.81 110 ILE A N 1
ATOM 844 C CA . ILE A 1 110 ? 9.383 0.785 -5.613 1 98.81 110 ILE A CA 1
ATOM 845 C C . ILE A 1 110 ? 8.008 0.16 -5.875 1 98.81 110 ILE A C 1
ATOM 847 O O . ILE A 1 110 ? 7.285 0.595 -6.77 1 98.81 110 ILE A O 1
ATOM 851 N N . GLY A 1 111 ? 7.676 -0.842 -5.07 1 98.62 111 GLY A N 1
ATOM 852 C CA . GLY A 1 111 ? 6.379 -1.484 -5.23 1 98.62 111 GLY A CA 1
ATOM 853 C C . GLY A 1 111 ? 5.219 -0.517 -5.125 1 98.62 111 GLY A C 1
ATOM 854 O O . GLY A 1 111 ? 4.289 -0.564 -5.934 1 98.62 111 GLY A O 1
ATOM 855 N N . THR A 1 112 ? 5.289 0.411 -4.141 1 98.06 112 THR A N 1
ATOM 856 C CA . THR A 1 112 ? 4.23 1.384 -3.904 1 98.06 112 THR A CA 1
ATOM 857 C C . THR A 1 112 ? 4.137 2.377 -5.059 1 98.06 112 THR A C 1
ATOM 859 O O . THR A 1 112 ? 3.041 2.703 -5.52 1 98.06 112 THR A O 1
ATOM 862 N N . ALA A 1 113 ? 5.23 2.803 -5.59 1 98.44 113 ALA A N 1
ATOM 863 C CA . ALA A 1 113 ? 5.281 3.816 -6.641 1 98.44 113 ALA A CA 1
ATOM 864 C C . ALA A 1 113 ? 4.68 3.287 -7.941 1 98.44 113 ALA A C 1
ATOM 866 O O . ALA A 1 113 ? 3.994 4.023 -8.656 1 98.44 113 ALA A O 1
ATOM 867 N N . VAL A 1 114 ? 4.855 2.008 -8.211 1 98.12 114 VAL A N 1
ATOM 868 C CA . VAL A 1 114 ? 4.488 1.485 -9.523 1 98.12 114 VAL A CA 1
ATOM 869 C C . VAL A 1 114 ? 3.121 0.812 -9.453 1 98.12 114 VAL A C 1
ATOM 871 O O . VAL A 1 114 ? 2.578 0.379 -10.469 1 98.12 114 VAL A O 1
ATOM 874 N N . GLN A 1 115 ? 2.541 0.694 -8.227 1 96.62 115 GLN A N 1
ATOM 875 C CA . GLN A 1 115 ? 1.263 0.01 -8.062 1 96.62 115 GLN A CA 1
ATOM 876 C C . GLN A 1 115 ? 0.151 0.734 -8.82 1 96.62 115 GLN A C 1
ATOM 878 O O . GLN A 1 115 ? -0.138 1.899 -8.539 1 96.62 115 GLN A O 1
ATOM 883 N N . ASN A 1 116 ? -0.424 0.06 -9.734 1 93 116 ASN A N 1
ATOM 884 C CA . ASN A 1 116 ? -1.517 0.577 -10.547 1 93 116 ASN A CA 1
ATOM 885 C C . ASN A 1 116 ? -1.148 1.907 -11.203 1 93 116 ASN A C 1
ATOM 887 O O . ASN A 1 116 ? -1.984 2.807 -11.297 1 93 116 ASN A O 1
ATOM 891 N N . ASN A 1 117 ? 0.127 2.111 -11.555 1 96.38 117 ASN A N 1
ATOM 892 C CA . ASN A 1 117 ? 0.669 3.359 -12.086 1 96.38 117 ASN A CA 1
ATOM 893 C C . ASN A 1 117 ? 1.52 3.121 -13.328 1 96.38 117 ASN A C 1
ATOM 895 O O . ASN A 1 117 ? 2.744 3.018 -13.234 1 96.38 117 ASN A O 1
ATOM 899 N N . THR A 1 118 ? 0.878 3.17 -14.492 1 96.81 118 THR A N 1
ATOM 900 C CA . THR A 1 118 ? 1.526 2.846 -15.758 1 96.81 118 THR A CA 1
ATOM 901 C C . THR A 1 118 ? 2.711 3.773 -16.016 1 96.81 118 THR A C 1
ATOM 903 O O . THR A 1 118 ? 3.756 3.334 -16.5 1 96.81 118 THR A O 1
ATOM 906 N N . ASP A 1 119 ? 2.584 5.066 -15.625 1 97.81 119 ASP A N 1
ATOM 907 C CA . ASP A 1 119 ? 3.664 6.027 -15.828 1 97.81 119 ASP A CA 1
ATOM 908 C C . ASP A 1 119 ? 4.906 5.637 -15.031 1 97.81 119 ASP A C 1
ATOM 910 O O . ASP A 1 119 ? 6.012 5.605 -15.57 1 97.81 119 ASP A O 1
ATOM 914 N N . SER A 1 120 ? 4.695 5.312 -13.781 1 98.19 120 SER A N 1
ATOM 915 C CA . SER A 1 120 ? 5.816 4.941 -12.93 1 98.19 120 SER A CA 1
ATOM 916 C C . SER A 1 120 ? 6.414 3.602 -13.352 1 98.19 120 SER A C 1
ATOM 918 O O . SER A 1 120 ? 7.625 3.4 -13.25 1 98.19 120 SER A O 1
ATOM 920 N N . GLN A 1 121 ? 5.562 2.627 -13.781 1 97.94 121 GLN A N 1
ATOM 921 C CA . GLN A 1 121 ? 6.062 1.363 -14.312 1 97.94 121 GLN A CA 1
ATOM 922 C C . GLN A 1 121 ? 6.996 1.594 -15.492 1 97.94 121 GLN A C 1
ATOM 924 O O . GLN A 1 121 ? 8.109 1.068 -15.523 1 97.94 121 GLN A O 1
ATOM 929 N N . THR A 1 122 ? 6.543 2.438 -16.438 1 98.25 122 THR A N 1
ATOM 930 C CA . THR A 1 122 ? 7.301 2.725 -17.641 1 98.25 122 THR A CA 1
ATOM 931 C C . THR A 1 122 ? 8.594 3.465 -17.312 1 98.25 122 THR A C 1
ATOM 933 O O . THR A 1 122 ? 9.656 3.137 -17.844 1 98.25 122 THR A O 1
ATOM 936 N N . ASN A 1 123 ? 8.484 4.441 -16.391 1 98.31 123 ASN A N 1
ATOM 937 C CA . ASN A 1 123 ? 9.648 5.234 -16.016 1 98.31 123 ASN A CA 1
ATOM 938 C C . ASN A 1 123 ? 10.703 4.383 -15.305 1 98.31 123 ASN A C 1
ATOM 940 O O . ASN A 1 123 ? 11.898 4.523 -15.57 1 98.31 123 ASN A O 1
ATOM 944 N N . PHE A 1 124 ? 10.242 3.52 -14.43 1 98.62 124 PHE A N 1
ATOM 945 C CA . PHE A 1 124 ? 11.164 2.652 -13.695 1 98.62 124 PHE A CA 1
ATOM 946 C C . PHE A 1 124 ? 11.953 1.777 -14.656 1 98.62 124 PHE A C 1
ATOM 948 O O . PHE A 1 124 ? 13.148 1.54 -14.445 1 98.62 124 PHE A O 1
ATOM 955 N N . LEU A 1 125 ? 11.414 1.317 -15.742 1 97.69 125 LEU A N 1
ATOM 956 C CA . LEU A 1 125 ? 12.023 0.385 -16.688 1 97.69 125 LEU A CA 1
ATOM 957 C C . LEU A 1 125 ? 13.117 1.069 -17.5 1 97.69 125 LEU A C 1
ATOM 959 O O . LEU A 1 125 ? 13.938 0.399 -18.125 1 97.69 125 LEU A O 1
ATOM 963 N N . LYS A 1 126 ? 13.117 2.381 -17.469 1 96.56 126 LYS A N 1
ATOM 964 C CA . LYS A 1 126 ? 14.156 3.135 -18.172 1 96.56 126 LYS A CA 1
ATOM 965 C C . LYS A 1 126 ? 15.508 2.967 -17.484 1 96.56 126 LYS A C 1
ATOM 967 O O . LYS A 1 126 ? 16.547 3.205 -18.109 1 96.56 126 LYS A O 1
ATOM 972 N N . TYR A 1 127 ? 15.438 2.541 -16.297 1 95.75 127 TYR A N 1
ATOM 973 C CA . TYR A 1 127 ? 16.672 2.377 -15.531 1 95.75 127 TYR A CA 1
ATOM 974 C C . TYR A 1 127 ? 17.188 0.95 -15.641 1 95.75 127 TYR A C 1
ATOM 976 O O . TYR A 1 127 ? 16.625 0.029 -15.047 1 95.75 127 TYR A O 1
ATOM 984 N N . GLU A 1 128 ? 18.141 0.651 -16.438 1 83.75 128 GLU A N 1
ATOM 985 C CA . GLU A 1 128 ? 18.641 -0.656 -16.859 1 83.75 128 GLU A CA 1
ATOM 986 C C . GLU A 1 128 ? 18.969 -1.534 -15.664 1 83.75 128 GLU A C 1
ATOM 988 O O . GLU A 1 128 ? 18.734 -2.744 -15.688 1 83.75 128 GLU A O 1
ATOM 993 N N . GLY A 1 129 ? 19.375 -1.032 -14.656 1 92.25 129 GLY A N 1
ATOM 994 C CA . GLY A 1 129 ? 19.75 -1.858 -13.523 1 92.25 129 GLY A CA 1
ATOM 995 C C . GLY A 1 129 ? 18.609 -2.08 -12.547 1 92.25 129 GLY A C 1
ATOM 996 O O . GLY A 1 129 ? 18.703 -2.902 -11.633 1 92.25 129 GLY A O 1
ATOM 997 N N . GLY A 1 130 ? 17.484 -1.54 -12.898 1 96.69 130 GLY A N 1
ATOM 998 C CA . GLY A 1 130 ? 16.375 -1.595 -11.953 1 96.69 130 GLY A CA 1
ATOM 999 C C . GLY A 1 130 ? 15.734 -2.965 -11.867 1 96.69 130 GLY A C 1
ATOM 1000 O O . GLY A 1 130 ? 15.742 -3.598 -10.805 1 96.69 130 GLY A O 1
ATOM 1001 N N . LEU A 1 131 ? 15.273 -3.455 -13 1 97.88 131 LEU A N 1
ATOM 1002 C CA . LEU A 1 131 ? 14.617 -4.758 -13.031 1 97.88 131 LEU A CA 1
ATOM 1003 C C . LEU A 1 131 ? 15.609 -5.871 -12.703 1 97.88 131 LEU A C 1
ATOM 1005 O O . LEU A 1 131 ? 15.266 -6.828 -12 1 97.88 131 LEU A O 1
ATOM 1009 N N . LYS A 1 132 ? 16.859 -5.727 -13.117 1 97.88 132 LYS A N 1
ATOM 1010 C CA . LYS A 1 132 ? 17.906 -6.719 -12.867 1 97.88 132 LYS A CA 1
ATOM 1011 C C . LYS A 1 132 ? 18.141 -6.906 -11.375 1 97.88 132 LYS A C 1
ATOM 1013 O O . LYS A 1 132 ? 18.281 -8.031 -10.898 1 97.88 132 LYS A O 1
ATOM 1018 N N . ILE A 1 133 ? 18.203 -5.852 -10.68 1 98.44 133 ILE A N 1
ATOM 1019 C CA . ILE A 1 133 ? 18.516 -5.945 -9.258 1 98.44 133 ILE A CA 1
ATOM 1020 C C . ILE A 1 133 ? 17.312 -6.527 -8.516 1 98.44 133 ILE A C 1
ATOM 1022 O O . ILE A 1 133 ? 17.469 -7.254 -7.531 1 98.44 133 ILE A O 1
ATOM 1026 N N . LEU A 1 134 ? 16.062 -6.207 -8.898 1 98.75 134 LEU A N 1
ATOM 1027 C CA . LEU A 1 134 ? 14.883 -6.824 -8.297 1 98.75 134 LEU A CA 1
ATOM 1028 C C . LEU A 1 134 ? 14.914 -8.336 -8.461 1 98.75 134 LEU A C 1
ATOM 1030 O O . LEU A 1 134 ? 14.664 -9.078 -7.512 1 98.75 134 LEU A O 1
ATOM 1034 N N . ILE A 1 135 ? 15.266 -8.766 -9.664 1 98.5 135 ILE A N 1
ATOM 1035 C CA . ILE A 1 135 ? 15.344 -10.188 -9.969 1 98.5 135 ILE A CA 1
ATOM 1036 C C . ILE A 1 135 ? 16.438 -10.844 -9.117 1 98.5 135 ILE A C 1
ATOM 1038 O O . ILE A 1 135 ? 16.219 -11.898 -8.531 1 98.5 135 ILE A O 1
ATOM 1042 N N . ALA A 1 136 ? 17.531 -10.195 -9.016 1 98.31 136 ALA A N 1
ATOM 1043 C CA . ALA A 1 136 ? 18.656 -10.742 -8.258 1 98.31 136 ALA A CA 1
ATOM 1044 C C . ALA A 1 136 ? 18.297 -10.914 -6.789 1 98.31 136 ALA A C 1
ATOM 1046 O O . ALA A 1 136 ? 18.609 -11.945 -6.184 1 98.31 136 ALA A O 1
ATOM 1047 N N . ILE A 1 137 ? 17.656 -9.953 -6.234 1 98.62 137 ILE A N 1
ATOM 1048 C CA . ILE A 1 137 ? 17.281 -10.008 -4.824 1 98.62 137 ILE A CA 1
ATOM 1049 C C . ILE A 1 137 ? 16.234 -11.094 -4.605 1 98.62 137 ILE A C 1
ATOM 1051 O O . ILE A 1 137 ? 16.328 -11.883 -3.662 1 98.62 137 ILE A O 1
ATOM 1055 N N . ALA A 1 138 ? 15.234 -11.188 -5.461 1 98.38 138 ALA A N 1
ATOM 1056 C CA . ALA A 1 138 ? 14.172 -12.18 -5.344 1 98.38 138 ALA A CA 1
ATOM 1057 C C . ALA A 1 138 ? 14.727 -13.594 -5.434 1 98.38 138 ALA A C 1
ATOM 1059 O O . ALA A 1 138 ? 14.211 -14.508 -4.785 1 98.38 138 ALA A O 1
ATOM 1060 N N . LYS A 1 139 ? 15.812 -13.734 -6.125 1 96.5 139 LYS A N 1
ATOM 1061 C CA . LYS A 1 139 ? 16.375 -15.047 -6.402 1 96.5 139 LYS A CA 1
ATOM 1062 C C . LYS A 1 139 ? 17.375 -15.453 -5.324 1 96.5 139 LYS A C 1
ATOM 1064 O O . LYS A 1 139 ? 17.766 -16.625 -5.234 1 96.5 139 LYS A O 1
ATOM 1069 N N . SER A 1 140 ? 17.75 -14.578 -4.527 1 95.69 140 SER A N 1
ATOM 1070 C CA . SER A 1 140 ? 18.828 -14.844 -3.586 1 95.69 140 SER A CA 1
ATOM 1071 C C . SER A 1 140 ? 18.312 -15.523 -2.32 1 95.69 140 SER A C 1
ATOM 1073 O O . SER A 1 140 ? 17.641 -14.883 -1.497 1 95.69 140 SER A O 1
ATOM 1075 N N . SER A 1 141 ? 18.734 -16.719 -2.1 1 91.38 141 SER A N 1
ATOM 1076 C CA . SER A 1 141 ? 18.328 -17.453 -0.905 1 91.38 141 SER A CA 1
ATOM 1077 C C . SER A 1 141 ? 19.047 -16.938 0.333 1 91.38 141 SER A C 1
ATOM 1079 O O . SER A 1 141 ? 18.672 -17.266 1.461 1 91.38 141 SER A O 1
ATOM 1081 N N . GLU A 1 142 ? 20.047 -16.062 0.101 1 94.12 142 GLU A N 1
ATOM 1082 C CA . GLU A 1 142 ? 20.797 -15.492 1.217 1 94.12 142 GLU A CA 1
ATOM 1083 C C . GLU A 1 142 ? 20.094 -14.266 1.783 1 94.12 142 GLU A C 1
ATOM 1085 O O . GLU A 1 142 ? 20.391 -13.828 2.898 1 94.12 142 GLU A O 1
ATOM 1090 N N . GLU A 1 143 ? 19.188 -13.742 1.019 1 97 143 GLU A N 1
ATOM 1091 C CA . GLU A 1 143 ? 18.422 -12.586 1.474 1 97 143 GLU A CA 1
ATOM 1092 C C . GLU A 1 143 ? 17.422 -12.977 2.547 1 97 143 GLU A C 1
ATOM 1094 O O . GLU A 1 143 ? 16.781 -14.039 2.457 1 97 143 GLU A O 1
ATOM 1099 N N . PRO A 1 144 ? 17.328 -12.125 3.561 1 97.5 144 PRO A N 1
ATOM 1100 C CA . PRO A 1 144 ? 16.25 -12.375 4.516 1 97.5 144 PRO A CA 1
ATOM 1101 C C . PRO A 1 144 ? 14.875 -12.461 3.846 1 97.5 144 PRO A C 1
ATOM 1103 O O . PRO A 1 144 ? 14.641 -11.82 2.818 1 97.5 144 PRO A O 1
ATOM 1106 N N . SER A 1 145 ? 13.977 -13.227 4.422 1 97.31 145 SER A N 1
ATOM 1107 C CA . SER A 1 145 ? 12.656 -13.477 3.867 1 97.31 145 SER A CA 1
ATOM 1108 C C . SER A 1 145 ? 11.898 -12.18 3.611 1 97.31 145 SER A C 1
ATOM 1110 O O . SER A 1 145 ? 11.258 -12.023 2.574 1 97.31 145 SER A O 1
ATOM 1112 N N . ASP A 1 146 ? 12.055 -11.242 4.555 1 97.5 146 ASP A N 1
ATOM 1113 C CA . ASP A 1 146 ? 11.328 -9.977 4.434 1 97.5 146 ASP A CA 1
ATOM 1114 C C . ASP A 1 146 ? 11.797 -9.195 3.209 1 97.5 146 ASP A C 1
ATOM 1116 O O . ASP A 1 146 ? 10.984 -8.562 2.523 1 97.5 146 ASP A O 1
ATOM 1120 N N . VAL A 1 147 ? 13.055 -9.203 2.912 1 98.62 147 VAL A N 1
ATOM 1121 C CA . VAL A 1 147 ? 13.617 -8.516 1.754 1 98.62 147 VAL A CA 1
ATOM 1122 C C . VAL A 1 147 ? 13.102 -9.164 0.47 1 98.62 147 VAL A C 1
ATOM 1124 O O . VAL A 1 147 ? 12.672 -8.461 -0.453 1 98.62 147 VAL A O 1
ATOM 1127 N N . ARG A 1 148 ? 13.062 -10.469 0.399 1 98.62 148 ARG A N 1
ATOM 1128 C CA . ARG A 1 148 ? 12.578 -11.18 -0.777 1 98.62 148 ARG A CA 1
ATOM 1129 C C . ARG A 1 148 ? 11.086 -10.945 -0.989 1 98.62 148 ARG A C 1
ATOM 1131 O O . ARG A 1 148 ? 10.633 -10.812 -2.125 1 98.62 148 ARG A O 1
ATOM 1138 N N . ILE A 1 149 ? 10.383 -10.906 0.118 1 98.5 149 ILE A N 1
ATOM 1139 C CA . ILE A 1 149 ? 8.953 -10.633 0.049 1 98.5 149 ILE A CA 1
ATOM 1140 C C . ILE A 1 149 ? 8.719 -9.273 -0.603 1 98.5 149 ILE A C 1
ATOM 1142 O O . ILE A 1 149 ? 7.875 -9.133 -1.489 1 98.5 149 ILE A O 1
ATOM 1146 N N . LYS A 1 150 ? 9.539 -8.266 -0.18 1 98.75 150 LYS A N 1
ATOM 1147 C CA . LYS A 1 150 ? 9.398 -6.926 -0.741 1 98.75 150 LYS A CA 1
ATOM 1148 C C . LYS A 1 150 ? 9.828 -6.891 -2.203 1 98.75 150 LYS A C 1
ATOM 1150 O O . LYS A 1 150 ? 9.273 -6.137 -3.004 1 98.75 150 LYS A O 1
ATOM 1155 N N . ALA A 1 151 ? 10.758 -7.711 -2.559 1 98.88 151 ALA A N 1
ATOM 1156 C CA . ALA A 1 151 ? 11.172 -7.805 -3.957 1 98.88 151 ALA A CA 1
ATOM 1157 C C . ALA A 1 151 ? 10.031 -8.336 -4.828 1 98.88 151 ALA A C 1
ATOM 1159 O O . ALA A 1 151 ? 9.758 -7.797 -5.898 1 98.88 151 ALA A O 1
ATOM 1160 N N . PHE A 1 152 ? 9.375 -9.359 -4.352 1 98.81 152 PHE A N 1
ATOM 1161 C CA . PHE A 1 152 ? 8.258 -9.922 -5.102 1 98.81 152 PHE A CA 1
ATOM 1162 C C . PHE A 1 152 ? 7.082 -8.953 -5.125 1 98.81 152 PHE A C 1
ATOM 1164 O O . PHE A 1 152 ? 6.344 -8.891 -6.109 1 98.81 152 PHE A O 1
ATOM 1171 N N . TYR A 1 153 ? 6.969 -8.219 -4.02 1 98.62 153 TYR A N 1
ATOM 1172 C CA . TYR A 1 153 ? 5.957 -7.168 -4.012 1 98.62 153 TYR A CA 1
ATOM 1173 C C . TYR A 1 153 ? 6.215 -6.156 -5.121 1 98.62 153 TYR A C 1
ATOM 1175 O O . TYR A 1 153 ? 5.301 -5.812 -5.879 1 98.62 153 TYR A O 1
ATOM 1183 N N . ALA A 1 154 ? 7.406 -5.688 -5.227 1 98.81 154 ALA A N 1
ATOM 1184 C CA . ALA A 1 154 ? 7.797 -4.742 -6.27 1 98.81 154 ALA A CA 1
ATOM 1185 C C . ALA A 1 154 ? 7.605 -5.348 -7.656 1 98.81 154 ALA A C 1
ATOM 1187 O O . ALA A 1 154 ? 7.039 -4.711 -8.547 1 98.81 154 ALA A O 1
ATOM 1188 N N . LEU A 1 155 ? 7.992 -6.598 -7.836 1 98.81 155 LEU A N 1
ATOM 1189 C CA . LEU A 1 155 ? 7.883 -7.273 -9.125 1 98.81 155 LEU A CA 1
ATOM 1190 C C . LEU A 1 155 ? 6.422 -7.441 -9.531 1 98.81 155 LEU A C 1
ATOM 1192 O O . LEU A 1 155 ? 6.062 -7.207 -10.688 1 98.81 155 LEU A O 1
ATOM 1196 N N . SER A 1 156 ? 5.602 -7.859 -8.57 1 98.19 156 SER A N 1
ATOM 1197 C CA . SER A 1 156 ? 4.188 -8.062 -8.859 1 98.19 156 SER A CA 1
ATOM 1198 C C . SER A 1 156 ? 3.543 -6.793 -9.398 1 98.19 156 SER A C 1
ATOM 1200 O O . SER A 1 156 ? 2.863 -6.82 -10.422 1 98.19 156 SER A O 1
ATOM 1202 N N . ASN A 1 157 ? 3.836 -5.699 -8.711 1 97.81 157 ASN A N 1
ATOM 1203 C CA . ASN A 1 157 ? 3.234 -4.434 -9.117 1 97.81 157 ASN A CA 1
ATOM 1204 C C . ASN A 1 157 ? 3.863 -3.902 -10.398 1 97.81 157 ASN A C 1
ATOM 1206 O O . ASN A 1 157 ? 3.186 -3.266 -11.211 1 97.81 157 ASN A O 1
ATOM 1210 N N . LEU A 1 158 ? 5.113 -4.176 -10.664 1 98.25 158 LEU A N 1
ATOM 1211 C CA . LEU A 1 158 ? 5.816 -3.721 -11.859 1 98.25 158 LEU A CA 1
ATOM 1212 C C . LEU A 1 158 ? 5.328 -4.469 -13.094 1 98.25 158 LEU A C 1
ATOM 1214 O O . LEU A 1 158 ? 5.184 -3.879 -14.164 1 98.25 158 LEU A O 1
ATOM 1218 N N . LEU A 1 159 ? 4.988 -5.727 -12.953 1 98 159 LEU A N 1
ATOM 1219 C CA . LEU A 1 159 ? 4.684 -6.602 -14.078 1 98 159 LEU A CA 1
ATOM 1220 C C . LEU A 1 159 ? 3.197 -6.551 -14.414 1 98 159 LEU A C 1
ATOM 1222 O O . LEU A 1 159 ? 2.809 -6.801 -15.562 1 98 159 LEU A O 1
ATOM 1226 N N . ARG A 1 160 ? 2.441 -6.203 -13.469 1 95.5 160 ARG A N 1
ATOM 1227 C CA . ARG A 1 160 ? 0.992 -6.281 -13.625 1 95.5 160 ARG A CA 1
ATOM 1228 C C . ARG A 1 160 ? 0.5 -5.309 -14.688 1 95.5 160 ARG A C 1
ATOM 1230 O O . ARG A 1 160 ? 0.759 -4.105 -14.609 1 95.5 160 ARG A O 1
ATOM 1237 N N . ASN A 1 161 ? -0.14 -5.867 -15.68 1 93.12 161 ASN A N 1
ATOM 1238 C CA . ASN A 1 161 ? -0.789 -5.121 -16.75 1 93.12 161 ASN A CA 1
ATOM 1239 C C . ASN A 1 161 ? 0.204 -4.234 -17.5 1 93.12 161 ASN A C 1
ATOM 1241 O O . ASN A 1 161 ? -0.143 -3.133 -17.922 1 93.12 161 ASN A O 1
ATOM 1245 N N . HIS A 1 162 ? 1.422 -4.656 -17.531 1 96.62 162 HIS A N 1
ATOM 1246 C CA . HIS A 1 162 ? 2.451 -3.904 -18.25 1 96.62 162 HIS A CA 1
ATOM 1247 C C . HIS A 1 162 ? 3.256 -4.812 -19.172 1 96.62 162 HIS A C 1
ATOM 1249 O O . HIS A 1 162 ? 4.289 -5.352 -18.766 1 96.62 162 HIS A O 1
ATOM 1255 N N . ILE A 1 163 ? 2.943 -4.852 -20.406 1 96.31 163 ILE A N 1
ATOM 1256 C CA . ILE A 1 163 ? 3.443 -5.793 -21.406 1 96.31 163 ILE A CA 1
ATOM 1257 C C . ILE A 1 163 ? 4.957 -5.637 -21.547 1 96.31 163 ILE A C 1
ATOM 1259 O O . ILE A 1 163 ? 5.695 -6.621 -21.516 1 96.31 163 ILE A O 1
ATOM 1263 N N . GLU A 1 164 ? 5.441 -4.406 -21.625 1 96.5 164 GLU A N 1
ATOM 1264 C CA . GLU A 1 164 ? 6.867 -4.156 -21.812 1 96.5 164 GLU A CA 1
ATOM 1265 C C . GLU A 1 164 ? 7.676 -4.66 -20.625 1 96.5 164 GLU A C 1
ATOM 1267 O O . GLU A 1 164 ? 8.766 -5.203 -20.797 1 96.5 164 GLU A O 1
ATOM 1272 N N . ALA A 1 165 ? 7.16 -4.477 -19.438 1 97.44 165 ALA A N 1
ATOM 1273 C CA . ALA A 1 165 ? 7.828 -4.977 -18.234 1 97.44 165 ALA A CA 1
ATOM 1274 C C . ALA A 1 165 ? 7.961 -6.496 -18.281 1 97.44 165 ALA A C 1
ATOM 1276 O O . ALA A 1 165 ? 9.008 -7.043 -17.922 1 97.44 165 ALA A O 1
ATOM 1277 N N . GLY A 1 166 ? 6.887 -7.16 -18.688 1 96.81 166 GLY A N 1
ATOM 1278 C CA . GLY A 1 166 ? 6.922 -8.609 -18.812 1 96.81 166 GLY A CA 1
ATOM 1279 C C . GLY A 1 166 ? 7.973 -9.094 -19.797 1 96.81 166 GLY A C 1
ATOM 1280 O O . GLY A 1 166 ? 8.711 -10.031 -19.516 1 96.81 166 GLY A O 1
ATOM 1281 N N . LYS A 1 167 ? 8.062 -8.406 -20.922 1 96.25 167 LYS A N 1
ATOM 1282 C CA . LYS A 1 167 ? 9.039 -8.773 -21.953 1 96.25 167 LYS A CA 1
ATOM 1283 C C . LYS A 1 167 ? 10.461 -8.617 -21.422 1 96.25 167 LYS A C 1
ATOM 1285 O O . LYS A 1 167 ? 11.297 -9.508 -21.594 1 96.25 167 LYS A O 1
ATOM 1290 N N . LYS A 1 168 ? 10.688 -7.492 -20.797 1 96.88 168 LYS A N 1
ATOM 1291 C CA . LYS A 1 168 ? 12.023 -7.23 -20.266 1 96.88 168 LYS A CA 1
ATOM 1292 C C . LYS A 1 168 ? 12.367 -8.219 -19.156 1 96.88 168 LYS A C 1
ATOM 1294 O O . LYS A 1 168 ? 13.5 -8.688 -19.062 1 96.88 168 LYS A O 1
ATOM 1299 N N . PHE A 1 169 ? 11.383 -8.477 -18.344 1 97.88 169 PHE A N 1
ATOM 1300 C CA . PHE A 1 169 ? 11.547 -9.422 -17.25 1 97.88 169 PHE A CA 1
ATOM 1301 C C . PHE A 1 169 ? 11.945 -10.797 -17.766 1 97.88 169 PHE A C 1
ATOM 1303 O O . PHE A 1 169 ? 12.883 -11.414 -17.266 1 97.88 169 PHE A O 1
ATOM 1310 N N . GLN A 1 170 ? 11.297 -11.273 -18.766 1 96.12 170 GLN A N 1
ATOM 1311 C CA . GLN A 1 170 ? 11.594 -12.562 -19.391 1 96.12 170 GLN A CA 1
ATOM 1312 C C . GLN A 1 170 ? 12.969 -12.555 -20.047 1 96.12 170 GLN A C 1
ATOM 1314 O O . GLN A 1 170 ? 13.734 -13.516 -19.922 1 96.12 170 GLN A O 1
ATOM 1319 N N . ALA A 1 171 ? 13.297 -11.516 -20.719 1 95.31 171 ALA A N 1
ATOM 1320 C CA . ALA A 1 171 ? 14.562 -11.391 -21.422 1 95.31 171 ALA A CA 1
ATOM 1321 C C . ALA A 1 171 ? 15.742 -11.43 -20.453 1 95.31 171 ALA A C 1
ATOM 1323 O O . ALA A 1 171 ? 16.828 -11.906 -20.797 1 95.31 171 ALA A O 1
ATOM 1324 N N . LEU A 1 172 ? 15.516 -11.016 -19.219 1 96.56 172 LEU A N 1
ATOM 1325 C CA . LEU A 1 172 ? 16.562 -10.969 -18.219 1 96.56 172 LEU A CA 1
ATOM 1326 C C . LEU A 1 172 ? 16.641 -12.281 -17.453 1 96.56 172 LEU A C 1
ATOM 1328 O O . LEU A 1 172 ? 17.406 -12.406 -16.484 1 96.56 172 LEU A O 1
ATOM 1332 N N . GLY A 1 173 ? 15.859 -13.289 -17.891 1 95.44 173 GLY A N 1
ATOM 1333 C CA . GLY A 1 173 ? 15.836 -14.555 -17.172 1 95.44 173 GLY A CA 1
ATOM 1334 C C . GLY A 1 173 ? 15.047 -14.492 -15.875 1 95.44 173 GLY A C 1
ATOM 1335 O O . GLY A 1 173 ? 15.328 -15.242 -14.938 1 95.44 173 GLY A O 1
ATOM 1336 N N . GLY A 1 174 ? 14.094 -13.562 -15.812 1 97.5 174 GLY A N 1
ATOM 1337 C CA . GLY A 1 174 ? 13.344 -13.305 -14.594 1 97.5 174 GLY A CA 1
ATOM 1338 C C . GLY A 1 174 ? 12.477 -14.477 -14.172 1 97.5 174 GLY A C 1
ATOM 1339 O O . GLY A 1 174 ? 12.133 -14.602 -12.992 1 97.5 174 GLY A O 1
ATOM 1340 N N . LEU A 1 175 ? 12.148 -15.375 -15.039 1 97.62 175 LEU A N 1
ATOM 1341 C CA . LEU A 1 175 ? 11.25 -16.484 -14.727 1 97.62 175 LEU A CA 1
ATOM 1342 C C . LEU A 1 175 ? 11.898 -17.453 -13.75 1 97.62 175 LEU A C 1
ATOM 1344 O O . LEU A 1 175 ? 11.203 -18.188 -13.047 1 97.62 175 LEU A O 1
ATOM 1348 N N . ASP A 1 176 ? 13.188 -17.375 -13.602 1 96.31 176 ASP A N 1
ATOM 1349 C CA . ASP A 1 176 ? 13.945 -18.266 -12.727 1 96.31 176 ASP A CA 1
ATOM 1350 C C . ASP A 1 176 ? 13.656 -17.969 -11.258 1 96.31 176 ASP A C 1
ATOM 1352 O O . ASP A 1 176 ? 13.898 -18.812 -10.391 1 96.31 176 ASP A O 1
ATOM 1356 N N . VAL A 1 177 ? 13.125 -16.812 -10.961 1 98.19 177 VAL A N 1
ATOM 1357 C CA . VAL A 1 177 ? 12.914 -16.438 -9.562 1 98.19 177 VAL A CA 1
ATOM 1358 C C . VAL A 1 177 ? 11.836 -17.328 -8.945 1 98.19 177 VAL A C 1
ATOM 1360 O O . VAL A 1 177 ? 11.844 -17.562 -7.734 1 98.19 177 VAL A O 1
ATOM 1363 N N . PHE A 1 178 ? 10.969 -17.875 -9.719 1 98.19 178 PHE A N 1
ATOM 1364 C CA . PHE A 1 178 ? 9.797 -18.578 -9.203 1 98.19 178 PHE A CA 1
ATOM 1365 C C . PHE A 1 178 ? 10.172 -19.953 -8.68 1 98.19 178 PHE A C 1
ATOM 1367 O O . PHE A 1 178 ? 9.906 -20.281 -7.523 1 98.19 178 PHE A O 1
ATOM 1374 N N . PRO A 1 179 ? 10.914 -20.766 -9.5 1 97.75 179 PRO A N 1
ATOM 1375 C CA . PRO A 1 179 ? 11.336 -22.062 -8.93 1 97.75 179 PRO A CA 1
ATOM 1376 C C . PRO A 1 179 ? 12.227 -21.891 -7.707 1 97.75 179 PRO A C 1
ATOM 1378 O O . PRO A 1 179 ? 12.141 -22.688 -6.766 1 97.75 179 PRO A O 1
ATOM 1381 N N . VAL A 1 180 ? 13.023 -20.875 -7.719 1 97.38 180 VAL A N 1
ATOM 1382 C CA . VAL A 1 180 ? 13.945 -20.656 -6.613 1 97.38 180 VAL A CA 1
ATOM 1383 C C . VAL A 1 180 ? 13.164 -20.344 -5.336 1 97.38 180 VAL A C 1
ATOM 1385 O O . VAL A 1 180 ? 13.492 -20.875 -4.266 1 97.38 180 VAL A O 1
ATOM 1388 N N . ALA A 1 181 ? 12.172 -19.547 -5.426 1 97.38 181 ALA A N 1
ATOM 1389 C CA . ALA A 1 181 ? 11.375 -19.172 -4.262 1 97.38 181 ALA A CA 1
ATOM 1390 C C . ALA A 1 181 ? 10.445 -20.312 -3.852 1 97.38 181 ALA A C 1
ATOM 1392 O O . ALA A 1 181 ? 10.32 -20.625 -2.664 1 97.38 181 ALA A O 1
ATOM 1393 N N . LEU A 1 182 ? 9.844 -21.016 -4.789 1 97.12 182 LEU A N 1
ATOM 1394 C CA . LEU A 1 182 ? 8.82 -22.016 -4.512 1 97.12 182 LEU A CA 1
ATOM 1395 C C . LEU A 1 182 ? 9.453 -23.312 -3.984 1 97.12 182 LEU A C 1
ATOM 1397 O O . LEU A 1 182 ? 8.844 -24.016 -3.189 1 97.12 182 LEU A O 1
ATOM 1401 N N . ASN A 1 183 ? 10.672 -23.562 -4.379 1 95.44 183 ASN A N 1
ATOM 1402 C CA . ASN A 1 183 ? 11.328 -24.797 -3.984 1 95.44 183 ASN A CA 1
ATOM 1403 C C . ASN A 1 183 ? 12.289 -24.578 -2.814 1 95.44 183 ASN A C 1
ATOM 1405 O O . ASN A 1 183 ? 12.961 -25.516 -2.371 1 95.44 183 ASN A O 1
ATOM 1409 N N . ASP A 1 184 ? 12.336 -23.359 -2.371 1 95.56 184 ASP A N 1
ATOM 1410 C CA . ASP A 1 184 ? 13.18 -23.062 -1.216 1 95.56 184 ASP A CA 1
ATOM 1411 C C . ASP A 1 184 ? 12.586 -23.672 0.06 1 95.56 184 ASP A C 1
ATOM 1413 O O . ASP A 1 184 ? 11.508 -23.266 0.499 1 95.56 184 ASP A O 1
ATOM 1417 N N . PRO A 1 185 ? 13.312 -24.594 0.696 1 92.94 185 PRO A N 1
ATOM 1418 C CA . PRO A 1 185 ? 12.781 -25.234 1.905 1 92.94 185 PRO A CA 1
ATOM 1419 C C . PRO A 1 185 ? 12.602 -24.25 3.059 1 92.94 185 PRO A C 1
ATOM 1421 O O . PRO A 1 185 ? 11.812 -24.5 3.971 1 92.94 185 PRO A O 1
ATOM 1424 N N . LYS A 1 186 ? 13.281 -23.156 2.994 1 93.62 186 LYS A N 1
ATOM 1425 C CA . LYS A 1 186 ? 13.203 -22.172 4.066 1 93.62 186 LYS A CA 1
ATOM 1426 C C . LYS A 1 186 ? 12.141 -21.109 3.766 1 93.62 186 LYS A C 1
ATOM 1428 O O . LYS A 1 186 ? 11.852 -20.266 4.605 1 93.62 186 LYS A O 1
ATOM 1433 N N . ALA A 1 187 ? 11.516 -21.188 2.566 1 94.88 187 ALA A N 1
ATOM 1434 C CA . ALA A 1 187 ? 10.547 -20.156 2.174 1 94.88 187 ALA A CA 1
ATOM 1435 C C . ALA A 1 187 ? 9.289 -20.25 3.033 1 94.88 187 ALA A C 1
ATOM 1437 O O . ALA A 1 187 ? 8.742 -21.344 3.244 1 94.88 187 ALA A O 1
ATOM 1438 N N . THR A 1 188 ? 8.875 -19.125 3.604 1 94.56 188 THR A N 1
ATOM 1439 C CA . THR A 1 188 ? 7.609 -19.047 4.332 1 94.56 188 THR A CA 1
ATOM 1440 C C . THR A 1 188 ? 6.426 -19.109 3.375 1 94.56 188 THR A C 1
ATOM 1442 O O . THR A 1 188 ? 6.566 -18.828 2.186 1 94.56 188 THR A O 1
ATOM 1445 N N . PRO A 1 189 ? 5.254 -19.469 3.852 1 94.69 189 PRO A N 1
ATOM 1446 C CA . PRO A 1 189 ? 4.059 -19.422 3.002 1 94.69 189 PRO A CA 1
ATOM 1447 C C . PRO A 1 189 ? 3.824 -18.047 2.381 1 94.69 189 PRO A C 1
ATOM 1449 O O . PRO A 1 189 ? 3.418 -17.953 1.219 1 94.69 189 PRO A O 1
ATOM 1452 N N . LYS A 1 190 ? 4.137 -17.031 3.145 1 95.25 190 LYS A N 1
ATOM 1453 C CA . LYS A 1 190 ? 3.943 -15.68 2.633 1 95.25 190 LYS A CA 1
ATOM 1454 C C . LYS A 1 190 ? 4.863 -15.406 1.447 1 95.25 190 LYS A C 1
ATOM 1456 O O . LYS A 1 190 ? 4.445 -14.805 0.457 1 95.25 190 LYS A O 1
ATOM 1461 N N . LEU A 1 191 ? 6.117 -15.828 1.543 1 97.25 191 LEU A N 1
ATOM 1462 C CA . LEU A 1 191 ? 7.059 -15.664 0.439 1 97.25 191 LEU A CA 1
ATOM 1463 C C . LEU A 1 191 ? 6.574 -16.406 -0.803 1 97.25 191 LEU A C 1
ATOM 1465 O O . LEU A 1 191 ? 6.613 -15.859 -1.909 1 97.25 191 LEU A O 1
ATOM 1469 N N . LYS A 1 192 ? 6.109 -17.625 -0.607 1 97.06 192 LYS A N 1
ATOM 1470 C CA . LYS A 1 192 ? 5.586 -18.406 -1.725 1 97.06 192 LYS A CA 1
ATOM 1471 C C . LYS A 1 192 ? 4.371 -17.734 -2.35 1 97.06 192 LYS A C 1
ATOM 1473 O O . LYS A 1 192 ? 4.246 -17.672 -3.576 1 97.06 192 LYS A O 1
ATOM 1478 N N . MET A 1 193 ? 3.531 -17.125 -1.507 1 95.75 193 MET A N 1
ATOM 1479 C CA . MET A 1 193 ? 2.35 -16.422 -1.986 1 95.75 193 MET A CA 1
ATOM 1480 C C . MET A 1 193 ? 2.742 -15.219 -2.844 1 95.75 193 MET A C 1
ATOM 1482 O O . MET A 1 193 ? 2.148 -14.984 -3.896 1 95.75 193 MET A O 1
ATOM 1486 N N . ARG A 1 194 ? 3.693 -14.516 -2.396 1 97.56 194 ARG A N 1
ATOM 1487 C CA . ARG A 1 194 ? 4.16 -13.352 -3.139 1 97.56 194 ARG A CA 1
ATOM 1488 C C . ARG A 1 194 ? 4.777 -13.758 -4.473 1 97.56 194 ARG A C 1
ATOM 1490 O O . ARG A 1 194 ? 4.582 -13.086 -5.484 1 97.56 194 ARG A O 1
ATOM 1497 N N . ALA A 1 195 ? 5.523 -14.859 -4.453 1 98.06 195 ALA A N 1
ATOM 1498 C CA . ALA A 1 195 ? 6.109 -15.375 -5.688 1 98.06 195 ALA A CA 1
ATOM 1499 C C . ALA A 1 195 ? 5.023 -15.758 -6.691 1 98.06 195 ALA A C 1
ATOM 1501 O O . ALA A 1 195 ? 5.109 -15.406 -7.871 1 98.06 195 ALA A O 1
ATOM 1502 N N . ILE A 1 196 ? 4.039 -16.422 -6.223 1 96.88 196 ILE A N 1
ATOM 1503 C CA . ILE A 1 196 ? 2.955 -16.844 -7.098 1 96.88 196 ILE A CA 1
ATOM 1504 C C . ILE A 1 196 ? 2.188 -15.633 -7.609 1 96.88 196 ILE A C 1
ATOM 1506 O O . ILE A 1 196 ? 1.773 -15.594 -8.773 1 96.88 196 ILE A O 1
ATOM 1510 N N . SER A 1 197 ? 2.021 -14.633 -6.715 1 96.12 197 SER A N 1
ATOM 1511 C CA . SER A 1 197 ? 1.367 -13.398 -7.133 1 96.12 197 SER A CA 1
ATOM 1512 C C . SER A 1 197 ? 2.139 -12.719 -8.258 1 96.12 197 SER A C 1
ATOM 1514 O O . SER A 1 197 ? 1.542 -12.203 -9.203 1 96.12 197 SER A O 1
ATOM 1516 N N . ALA A 1 198 ? 3.424 -12.719 -8.125 1 97.94 198 ALA A N 1
ATOM 1517 C CA . ALA A 1 198 ? 4.254 -12.125 -9.172 1 97.94 198 ALA A CA 1
ATOM 1518 C C . ALA A 1 198 ? 4.145 -12.922 -10.469 1 97.94 198 ALA A C 1
ATOM 1520 O O . ALA A 1 198 ? 4.094 -12.336 -11.555 1 97.94 198 ALA A O 1
ATOM 1521 N N . LEU A 1 199 ? 4.105 -14.227 -10.383 1 97.38 199 LEU A N 1
ATOM 1522 C CA . LEU A 1 199 ? 3.914 -15.078 -11.555 1 97.38 199 LEU A CA 1
ATOM 1523 C C . LEU A 1 199 ? 2.578 -14.781 -12.234 1 97.38 199 LEU A C 1
ATOM 1525 O O . LEU A 1 199 ? 2.512 -14.648 -13.453 1 97.38 199 LEU A O 1
ATOM 1529 N N . SER A 1 200 ? 1.582 -14.664 -11.391 1 94.62 200 SER A N 1
ATOM 1530 C CA . SER A 1 200 ? 0.262 -14.344 -11.922 1 94.62 200 SER A CA 1
ATOM 1531 C C . SER A 1 200 ? 0.263 -12.984 -12.609 1 94.62 200 SER A C 1
ATOM 1533 O O . SER A 1 200 ? -0.368 -12.812 -13.656 1 94.62 200 SER A O 1
ATOM 1535 N N . ALA A 1 201 ? 0.94 -12.047 -12 1 95.44 201 ALA A N 1
ATOM 1536 C CA . ALA A 1 201 ? 1.06 -10.727 -12.609 1 95.44 201 ALA A CA 1
ATOM 1537 C C . ALA A 1 201 ? 1.739 -10.805 -13.977 1 95.44 201 ALA A C 1
ATOM 1539 O O . ALA A 1 201 ? 1.281 -10.195 -14.945 1 95.44 201 ALA A O 1
ATOM 1540 N N . PHE A 1 202 ? 2.777 -11.578 -14.086 1 96.81 202 PHE A N 1
ATOM 1541 C CA . PHE A 1 202 ? 3.498 -11.773 -15.336 1 96.81 202 PHE A CA 1
ATOM 1542 C C . PHE A 1 202 ? 2.59 -12.406 -16.391 1 96.81 202 PHE A C 1
ATOM 1544 O O . PHE A 1 202 ? 2.531 -11.93 -17.531 1 96.81 202 PHE A O 1
ATOM 1551 N N . LEU A 1 203 ? 1.864 -13.398 -15.969 1 93.56 203 LEU A N 1
ATOM 1552 C CA . LEU A 1 203 ? 1.001 -14.125 -16.891 1 93.56 203 LEU A CA 1
ATOM 1553 C C . LEU A 1 203 ? -0.153 -13.242 -17.359 1 93.56 203 LEU A C 1
ATOM 1555 O O . LEU A 1 203 ? -0.615 -13.367 -18.5 1 93.56 203 LEU A O 1
ATOM 1559 N N . SER A 1 204 ? -0.536 -12.367 -16.516 1 87.75 204 SER A N 1
ATOM 1560 C CA . SER A 1 204 ? -1.633 -11.477 -16.875 1 87.75 204 SER A CA 1
ATOM 1561 C C . SER A 1 204 ? -1.193 -10.445 -17.906 1 87.75 204 SER A C 1
ATOM 1563 O O . SER A 1 204 ? -2.027 -9.859 -18.609 1 87.75 204 SER A O 1
ATOM 1565 N N . SER A 1 205 ? 0.07 -10.211 -18 1 88.44 205 SER A N 1
ATOM 1566 C CA . SER A 1 205 ? 0.603 -9.195 -18.906 1 88.44 205 SER A CA 1
ATOM 1567 C C . SER A 1 205 ? 1.2 -9.82 -20.156 1 88.44 205 SER A C 1
ATOM 1569 O O . SER A 1 205 ? 1.723 -9.117 -21.016 1 88.44 205 SER A O 1
ATOM 1571 N N . SER A 1 206 ? 1.157 -11.148 -20.25 1 88.5 206 SER A N 1
ATOM 1572 C CA . SER A 1 206 ? 1.797 -11.852 -21.359 1 88.5 206 SER A CA 1
ATOM 1573 C C . SER A 1 206 ? 0.779 -12.648 -22.172 1 88.5 206 SER A C 1
ATOM 1575 O O . SER A 1 206 ? -0.261 -13.055 -21.641 1 88.5 206 SER A O 1
ATOM 1577 N N . LYS A 1 207 ? 1.088 -12.82 -23.438 1 86.62 207 LYS A N 1
ATOM 1578 C CA . LYS A 1 207 ? 0.328 -13.773 -24.25 1 86.62 207 LYS A CA 1
ATOM 1579 C C . LYS A 1 207 ? 0.726 -15.211 -23.906 1 86.62 207 LYS A C 1
ATOM 1581 O O . LYS A 1 207 ? 1.884 -15.594 -24.078 1 86.62 207 LYS A O 1
ATOM 1586 N N . ILE A 1 208 ? -0.202 -15.906 -23.406 1 88.31 208 ILE A N 1
ATOM 1587 C CA . ILE A 1 208 ? 0.065 -17.297 -23.047 1 88.31 208 ILE A CA 1
ATOM 1588 C C . ILE A 1 208 ? -0.061 -18.188 -24.281 1 88.31 208 ILE A C 1
ATOM 1590 O O . ILE A 1 208 ? -1.172 -18.516 -24.703 1 88.31 208 ILE A O 1
ATOM 1594 N N . ASP A 1 209 ? 1.075 -18.5 -24.891 1 89.38 209 ASP A N 1
ATOM 1595 C CA . ASP A 1 209 ? 1.146 -19.344 -26.078 1 89.38 209 ASP A CA 1
ATOM 1596 C C . ASP A 1 209 ? 2.143 -20.484 -25.875 1 89.38 209 ASP A C 1
ATOM 1598 O O . ASP A 1 209 ? 2.654 -20.672 -24.766 1 89.38 209 ASP A O 1
ATOM 1602 N N . GLU A 1 210 ? 2.32 -21.219 -26.875 1 88.38 210 GLU A N 1
ATOM 1603 C CA . GLU A 1 210 ? 3.172 -22.406 -26.781 1 88.38 210 GLU A CA 1
ATOM 1604 C C . GLU A 1 210 ? 4.621 -22.016 -26.5 1 88.38 210 GLU A C 1
ATOM 1606 O O . GLU A 1 210 ? 5.336 -22.75 -25.797 1 88.38 210 GLU A O 1
ATOM 1611 N N . GLN A 1 211 ? 4.977 -20.938 -27.016 1 91.62 211 GLN A N 1
ATOM 1612 C CA . GLN A 1 211 ? 6.348 -20.469 -26.812 1 91.62 211 GLN A CA 1
ATOM 1613 C C . GLN A 1 211 ? 6.598 -20.141 -25.344 1 91.62 211 GLN A C 1
ATOM 1615 O O . GLN A 1 211 ? 7.625 -20.531 -24.781 1 91.62 211 GLN A O 1
ATOM 1620 N N . LEU A 1 212 ? 5.672 -19.422 -24.781 1 92.75 212 LEU A N 1
ATOM 1621 C CA . LEU A 1 212 ? 5.805 -19.094 -23.375 1 92.75 212 LEU A CA 1
ATOM 1622 C C . LEU A 1 212 ? 5.773 -20.359 -22.516 1 92.75 212 LEU A C 1
ATOM 1624 O O . LEU A 1 212 ? 6.543 -20.484 -21.562 1 92.75 212 LEU A O 1
ATOM 1628 N N . LEU A 1 213 ? 4.902 -21.266 -22.859 1 91.25 213 LEU A N 1
ATOM 1629 C CA . LEU A 1 213 ? 4.812 -22.516 -22.109 1 91.25 213 LEU A CA 1
ATOM 1630 C C . LEU A 1 213 ? 6.141 -23.266 -22.141 1 91.25 213 LEU A C 1
ATOM 1632 O O . LEU A 1 213 ? 6.57 -23.812 -21.125 1 91.25 213 LEU A O 1
ATOM 1636 N N . ASP A 1 214 ? 6.715 -23.312 -23.281 1 93.56 214 ASP A N 1
ATOM 1637 C CA . ASP A 1 214 ? 8.016 -23.953 -23.422 1 93.56 214 ASP A CA 1
ATOM 1638 C C . ASP A 1 214 ? 9.055 -23.297 -22.516 1 93.56 214 ASP A C 1
ATOM 1640 O O . ASP A 1 214 ? 9.883 -23.984 -21.922 1 93.56 214 ASP A O 1
ATOM 1644 N N . THR A 1 215 ? 8.992 -22.047 -22.453 1 95.06 215 THR A N 1
ATOM 1645 C CA . THR A 1 215 ? 9.922 -21.312 -21.609 1 95.06 215 THR A CA 1
ATOM 1646 C C . THR A 1 215 ? 9.672 -21.625 -20.141 1 95.06 215 THR A C 1
ATOM 1648 O O . THR A 1 215 ? 10.609 -21.844 -19.375 1 95.06 215 THR A O 1
ATOM 1651 N N . LEU A 1 216 ? 8.383 -21.594 -19.719 1 95.88 216 LEU A N 1
ATOM 1652 C CA . LEU A 1 216 ? 8.016 -21.938 -18.359 1 95.88 216 LEU A CA 1
ATOM 1653 C C . LEU A 1 216 ? 8.492 -23.328 -17.984 1 95.88 216 LEU A C 1
ATOM 1655 O O . LEU A 1 216 ? 8.938 -23.562 -16.859 1 95.88 216 LEU A O 1
ATOM 1659 N N . ARG A 1 217 ? 8.422 -24.25 -18.953 1 94.81 217 ARG A N 1
ATOM 1660 C CA . ARG A 1 217 ? 8.875 -25.609 -18.766 1 94.81 217 ARG A CA 1
ATOM 1661 C C . ARG A 1 217 ? 10.398 -25.672 -18.625 1 94.81 217 ARG A C 1
ATOM 1663 O O . ARG A 1 217 ? 10.914 -26.297 -17.688 1 94.81 217 ARG A O 1
ATOM 1670 N N . LYS A 1 218 ? 11.016 -25.047 -19.531 1 94.94 218 LYS A N 1
ATOM 1671 C CA . LYS A 1 218 ? 12.477 -25.062 -19.578 1 94.94 218 LYS A CA 1
ATOM 1672 C C . LYS A 1 218 ? 13.078 -24.469 -18.312 1 94.94 218 LYS A C 1
ATOM 1674 O O . LYS A 1 218 ? 14.078 -24.969 -17.797 1 94.94 218 LYS A O 1
ATOM 1679 N N . ASP A 1 219 ? 12.461 -23.438 -17.797 1 95.06 219 ASP A N 1
ATOM 1680 C CA . ASP A 1 219 ? 12.992 -22.719 -16.641 1 95.06 219 ASP A CA 1
ATOM 1681 C C . ASP A 1 219 ? 12.523 -23.359 -15.336 1 95.06 219 ASP A C 1
ATOM 1683 O O . ASP A 1 219 ? 12.805 -22.844 -14.25 1 95.06 219 ASP A O 1
ATOM 1687 N N . GLY A 1 220 ? 11.719 -24.406 -15.43 1 95.88 220 GLY A N 1
ATOM 1688 C CA . GLY A 1 220 ? 11.305 -25.172 -14.266 1 95.88 220 GLY A CA 1
ATOM 1689 C C . GLY A 1 220 ? 10.141 -24.547 -13.523 1 95.88 220 GLY A C 1
ATOM 1690 O O . GLY A 1 220 ? 9.844 -24.938 -12.383 1 95.88 220 GLY A O 1
ATOM 1691 N N . VAL A 1 221 ? 9.508 -23.562 -14.094 1 97.25 221 VAL A N 1
ATOM 1692 C CA . VAL A 1 221 ? 8.406 -22.859 -13.445 1 97.25 221 VAL A CA 1
ATOM 1693 C C . VAL A 1 221 ? 7.207 -23.797 -13.312 1 97.25 221 VAL A C 1
ATOM 1695 O O . VAL A 1 221 ? 6.629 -23.922 -12.234 1 97.25 221 VAL A O 1
ATOM 1698 N N . LEU A 1 222 ? 6.848 -24.469 -14.375 1 95.44 222 LEU A N 1
ATOM 1699 C CA . LEU A 1 222 ? 5.66 -25.312 -14.406 1 95.44 222 LEU A CA 1
ATOM 1700 C C . LEU A 1 222 ? 5.77 -26.453 -13.383 1 95.44 222 LEU A C 1
ATOM 1702 O O . LEU A 1 222 ? 4.848 -26.672 -12.594 1 95.44 222 LEU A O 1
ATOM 1706 N N . VAL A 1 223 ? 6.883 -27.109 -13.367 1 95.69 223 VAL A N 1
ATOM 1707 C CA . VAL A 1 223 ? 7.086 -28.219 -12.453 1 95.69 223 VAL A CA 1
ATOM 1708 C C . VAL A 1 223 ? 7.035 -27.719 -11.008 1 95.69 223 VAL A C 1
ATOM 1710 O O . VAL A 1 223 ? 6.438 -28.359 -10.141 1 95.69 223 VAL A O 1
ATOM 1713 N N . SER A 1 224 ? 7.664 -26.578 -10.727 1 97 224 SER A N 1
ATOM 1714 C CA . SER A 1 224 ? 7.684 -26.016 -9.383 1 97 224 SER A CA 1
ATOM 1715 C C . SER A 1 224 ? 6.277 -25.656 -8.922 1 97 224 SER A C 1
ATOM 1717 O O . SER A 1 224 ? 5.93 -25.875 -7.754 1 97 224 SER A O 1
ATOM 1719 N N . VAL A 1 225 ? 5.504 -25.078 -9.797 1 96.5 225 VAL A N 1
ATOM 1720 C CA . VAL A 1 225 ? 4.125 -24.734 -9.477 1 96.5 225 VAL A CA 1
ATOM 1721 C C . VAL A 1 225 ? 3.336 -26 -9.141 1 96.5 225 VAL A C 1
ATOM 1723 O O . VAL A 1 225 ? 2.658 -26.047 -8.117 1 96.5 225 VAL A O 1
ATOM 1726 N N . ILE A 1 226 ? 3.467 -27.016 -9.953 1 95.44 226 ILE A N 1
ATOM 1727 C CA . ILE A 1 226 ? 2.74 -28.266 -9.758 1 95.44 226 ILE A CA 1
ATOM 1728 C C . ILE A 1 226 ? 3.146 -28.906 -8.43 1 95.44 226 ILE A C 1
ATOM 1730 O O . ILE A 1 226 ? 2.293 -29.344 -7.656 1 95.44 226 ILE A O 1
ATOM 1734 N N . GLU A 1 227 ? 4.379 -28.891 -8.156 1 95.25 227 GLU A N 1
ATOM 1735 C CA . GLU A 1 227 ? 4.895 -29.516 -6.941 1 95.25 227 GLU A CA 1
ATOM 1736 C C . GLU A 1 227 ? 4.355 -28.812 -5.691 1 95.25 227 GLU A C 1
ATOM 1738 O O . GLU A 1 227 ? 4.199 -29.453 -4.645 1 95.25 227 GLU A O 1
ATOM 1743 N N . ASN A 1 228 ? 4.078 -27.547 -5.746 1 95.88 228 ASN A N 1
ATOM 1744 C CA . ASN A 1 228 ? 3.611 -26.781 -4.59 1 95.88 228 ASN A CA 1
ATOM 1745 C C . ASN A 1 228 ? 2.125 -27.016 -4.336 1 95.88 228 ASN A C 1
ATOM 1747 O O . ASN A 1 228 ? 1.568 -26.484 -3.369 1 95.88 228 ASN A O 1
ATOM 1751 N N . LEU A 1 229 ? 1.46 -27.844 -5.129 1 92.31 229 LEU A N 1
ATOM 1752 C CA . LEU A 1 229 ? 0.119 -28.328 -4.824 1 92.31 229 LEU A CA 1
ATOM 1753 C C . LEU A 1 229 ? 0.143 -29.266 -3.625 1 92.31 229 LEU A C 1
ATOM 1755 O O . LEU A 1 229 ? -0.867 -29.422 -2.934 1 92.31 229 LEU A O 1
ATOM 1759 N N . GLY A 1 230 ? 1.249 -29.875 -3.4 1 88.12 230 GLY A N 1
ATOM 1760 C CA . GLY A 1 230 ? 1.356 -30.859 -2.33 1 88.12 230 GLY A CA 1
ATOM 1761 C C . GLY A 1 230 ? 1.757 -30.25 -1.001 1 88.12 230 GLY A C 1
ATOM 1762 O O . GLY A 1 230 ? 2.049 -30.969 -0.044 1 88.12 230 GLY A O 1
ATOM 1763 N N . THR A 1 231 ? 1.807 -28.906 -0.866 1 87.94 231 THR A N 1
ATOM 1764 C CA . THR A 1 231 ? 2.164 -28.25 0.386 1 87.94 231 THR A CA 1
ATOM 1765 C C . THR A 1 231 ? 1.015 -28.344 1.387 1 87.94 231 THR A C 1
ATOM 1767 O O . THR A 1 231 ? -0.087 -28.766 1.042 1 87.94 231 THR A O 1
ATOM 1770 N N . ASP A 1 232 ? 1.273 -28.016 2.625 1 85.81 232 ASP A N 1
ATOM 1771 C CA . ASP A 1 232 ? 0.272 -28.109 3.684 1 85.81 232 ASP A CA 1
ATOM 1772 C C . ASP A 1 232 ? -0.409 -26.766 3.92 1 85.81 232 ASP A C 1
ATOM 1774 O O . ASP A 1 232 ? -1.134 -26.594 4.902 1 85.81 232 ASP A O 1
ATOM 1778 N N . ASN A 1 233 ? -0.22 -25.875 3.021 1 91.19 233 ASN A N 1
ATOM 1779 C CA . ASN A 1 233 ? -0.813 -24.562 3.18 1 91.19 233 ASN A CA 1
ATOM 1780 C C . ASN A 1 233 ? -1.923 -24.312 2.162 1 91.19 233 ASN A C 1
ATOM 1782 O O . ASN A 1 233 ? -1.655 -24.172 0.966 1 91.19 233 ASN A O 1
ATOM 1786 N N . VAL A 1 234 ? -3.119 -24.234 2.662 1 88.94 234 VAL A N 1
ATOM 1787 C CA . VAL A 1 234 ? -4.312 -24.172 1.822 1 88.94 234 VAL A CA 1
ATOM 1788 C C . VAL A 1 234 ? -4.262 -22.938 0.933 1 88.94 234 VAL A C 1
ATOM 1790 O O . VAL A 1 234 ? -4.699 -22.969 -0.219 1 88.94 234 VAL A O 1
ATOM 1793 N N . ASN A 1 235 ? -3.76 -21.844 1.455 1 89.88 235 ASN A N 1
ATOM 1794 C CA . ASN A 1 235 ? -3.697 -20.609 0.685 1 89.88 235 ASN A CA 1
ATOM 1795 C C . ASN A 1 235 ? -2.746 -20.734 -0.503 1 89.88 235 ASN A C 1
ATOM 1797 O O . ASN A 1 235 ? -3.047 -20.266 -1.598 1 89.88 235 ASN A O 1
ATOM 1801 N N . VAL A 1 236 ? -1.652 -21.344 -0.252 1 93.5 236 VAL A N 1
ATOM 1802 C CA . VAL A 1 236 ? -0.69 -21.578 -1.324 1 93.5 236 VAL A CA 1
ATOM 1803 C C . VAL A 1 236 ? -1.301 -22.5 -2.377 1 93.5 236 VAL A C 1
ATOM 1805 O O . VAL A 1 236 ? -1.216 -22.234 -3.576 1 93.5 236 VAL A O 1
ATOM 1808 N N . ILE A 1 237 ? -1.937 -23.562 -1.942 1 94.19 237 ILE A N 1
ATOM 1809 C CA . ILE A 1 237 ? -2.564 -24.531 -2.83 1 94.19 237 ILE A CA 1
ATOM 1810 C C . ILE A 1 237 ? -3.59 -23.828 -3.721 1 94.19 237 ILE A C 1
ATOM 1812 O O . ILE A 1 237 ? -3.6 -24.016 -4.938 1 94.19 237 ILE A O 1
ATOM 1816 N N . ASP A 1 238 ? -4.336 -22.984 -3.125 1 91.94 238 ASP A N 1
ATOM 1817 C CA . ASP A 1 238 ? -5.387 -22.266 -3.846 1 91.94 238 ASP A CA 1
ATOM 1818 C C . ASP A 1 238 ? -4.801 -21.359 -4.922 1 91.94 238 ASP A C 1
ATOM 1820 O O . ASP A 1 238 ? -5.348 -21.25 -6.02 1 91.94 238 ASP A O 1
ATOM 1824 N N . ARG A 1 239 ? -3.742 -20.719 -4.582 1 92.44 239 ARG A N 1
ATOM 1825 C CA . ARG A 1 239 ? -3.098 -19.828 -5.543 1 92.44 239 ARG A CA 1
ATOM 1826 C C . ARG A 1 239 ? -2.471 -20.625 -6.684 1 92.44 239 ARG A C 1
ATOM 1828 O O . ARG A 1 239 ? -2.504 -20.188 -7.84 1 92.44 239 ARG A O 1
ATOM 1835 N N . VAL A 1 240 ? -1.899 -21.719 -6.348 1 94.44 240 VAL A N 1
ATOM 1836 C CA . VAL A 1 240 ? -1.305 -22.609 -7.348 1 94.44 240 VAL A CA 1
ATOM 18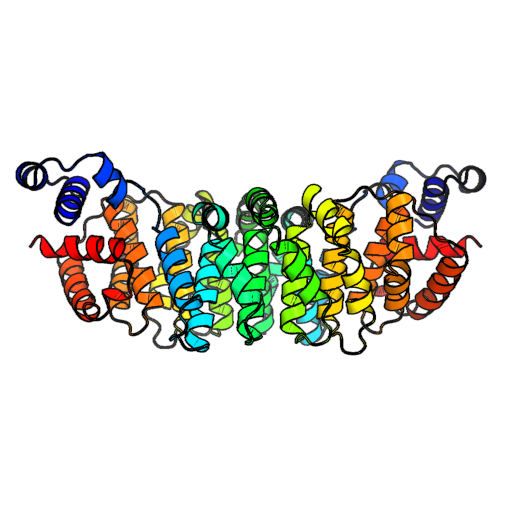37 C C . VAL A 1 240 ? -2.387 -23.109 -8.297 1 94.44 240 VAL A C 1
ATOM 1839 O O . VAL A 1 240 ? -2.211 -23.094 -9.516 1 94.44 240 VAL A O 1
ATOM 1842 N N . LEU A 1 241 ? -3.484 -23.531 -7.734 1 92.56 241 LEU A N 1
ATOM 1843 C CA . LEU A 1 241 ? -4.609 -24 -8.539 1 92.56 241 LEU A CA 1
ATOM 1844 C C . LEU A 1 241 ? -5.09 -22.891 -9.484 1 92.56 241 LEU A C 1
ATOM 1846 O O . LEU A 1 241 ? -5.434 -23.172 -10.641 1 92.56 241 LEU A O 1
ATOM 1850 N N . SER A 1 242 ? -5.082 -21.688 -8.961 1 91.44 242 SER A N 1
ATOM 1851 C CA . SER A 1 242 ? -5.516 -20.547 -9.773 1 91.44 242 SER A CA 1
ATOM 1852 C C . SER A 1 242 ? -4.598 -20.344 -10.969 1 91.44 242 SER A C 1
ATOM 1854 O O . SER A 1 242 ? -5.066 -20.094 -12.086 1 91.44 242 SER A O 1
ATOM 1856 N N . VAL A 1 243 ? -3.305 -20.438 -10.75 1 92.69 243 VAL A N 1
ATOM 1857 C CA . VAL A 1 243 ? -2.324 -20.281 -11.82 1 92.69 243 VAL A CA 1
ATOM 1858 C C . VAL A 1 243 ? -2.498 -21.391 -12.844 1 92.69 243 VAL A C 1
ATOM 1860 O O . VAL A 1 243 ? -2.529 -21.141 -14.055 1 92.69 243 VAL A O 1
ATOM 1863 N N . LEU A 1 244 ? -2.643 -22.625 -12.398 1 91.12 244 LEU A N 1
ATOM 1864 C CA . LEU A 1 244 ? -2.811 -23.766 -13.281 1 91.12 244 LEU A CA 1
ATOM 1865 C C . LEU A 1 244 ? -4.102 -23.656 -14.086 1 91.12 244 LEU A C 1
ATOM 1867 O O . LEU A 1 244 ? -4.117 -23.938 -15.281 1 91.12 244 LEU A O 1
ATOM 1871 N N . SER A 1 245 ? -5.121 -23.266 -13.375 1 87.69 245 SER A N 1
ATOM 1872 C CA . SER A 1 245 ? -6.398 -23.062 -14.047 1 87.69 245 SER A CA 1
ATOM 1873 C C . SER A 1 245 ? -6.285 -22.016 -15.156 1 87.69 245 SER A C 1
ATOM 1875 O O . SER A 1 245 ? -6.867 -22.172 -16.234 1 87.69 245 SER A O 1
ATOM 1877 N N . HIS A 1 246 ? -5.531 -20.969 -14.852 1 86.31 246 HIS A N 1
ATOM 1878 C CA . HIS A 1 246 ? -5.305 -19.922 -15.836 1 86.31 246 HIS A CA 1
ATOM 1879 C C . HIS A 1 246 ? -4.555 -20.453 -17.047 1 86.31 246 HIS A C 1
ATOM 1881 O O . HIS A 1 246 ? -4.902 -20.141 -18.188 1 86.31 246 HIS A O 1
ATOM 1887 N N . LEU A 1 247 ? -3.566 -21.234 -16.875 1 87.62 247 LEU A N 1
ATOM 1888 C CA . LEU A 1 247 ? -2.803 -21.844 -17.953 1 87.62 247 LEU A CA 1
ATOM 1889 C C . LEU A 1 247 ? -3.682 -22.766 -18.781 1 87.62 247 LEU A C 1
ATOM 1891 O O . LEU A 1 247 ? -3.646 -22.734 -20.016 1 87.62 247 LEU A O 1
ATOM 1895 N N . ILE A 1 248 ? -4.457 -23.547 -18.125 1 84 248 ILE A N 1
ATOM 1896 C CA . ILE A 1 248 ? -5.348 -24.5 -18.781 1 84 248 ILE A CA 1
ATOM 1897 C C . ILE A 1 248 ? -6.371 -23.75 -19.625 1 84 248 ILE A C 1
ATOM 1899 O O . ILE A 1 248 ? -6.605 -24.109 -20.781 1 84 248 ILE A O 1
ATOM 1903 N N . SER A 1 249 ? -6.938 -22.703 -19.078 1 80.56 249 SER A N 1
ATOM 1904 C CA . SER A 1 249 ? -7.949 -21.922 -19.766 1 80.56 249 SER A CA 1
ATOM 1905 C C . SER A 1 249 ? -7.363 -21.219 -21 1 80.56 249 SER A C 1
ATOM 1907 O O . SER A 1 249 ? -8.094 -20.875 -21.922 1 80.56 249 SER A O 1
ATOM 1909 N N . SER A 1 250 ? -6.062 -21.031 -20.953 1 81.62 250 SER A N 1
ATOM 1910 C CA . SER A 1 250 ? -5.383 -20.391 -22.078 1 81.62 250 SER A CA 1
ATOM 1911 C C . SER A 1 250 ? -5.027 -21.406 -23.156 1 81.62 250 SER A C 1
ATOM 1913 O O . SER A 1 250 ? -4.379 -21.062 -24.141 1 81.62 250 SER A O 1
ATOM 1915 N N . GLY A 1 251 ? -5.328 -22.703 -22.938 1 76.69 251 GLY A N 1
ATOM 1916 C CA . GLY A 1 251 ? -5.168 -23.719 -23.969 1 76.69 251 GLY A CA 1
ATOM 1917 C C . GLY A 1 251 ? -3.855 -24.484 -23.859 1 76.69 251 GLY A C 1
ATOM 1918 O O . GLY A 1 251 ? -3.451 -25.172 -24.781 1 76.69 251 GLY A O 1
ATOM 1919 N N . ILE A 1 252 ? -3.266 -24.328 -22.766 1 80.38 252 ILE A N 1
ATOM 1920 C CA . ILE A 1 252 ? -1.965 -24.969 -22.594 1 80.38 252 ILE A CA 1
ATOM 1921 C C . ILE A 1 252 ? -2.15 -26.469 -22.375 1 80.38 252 ILE A C 1
ATOM 1923 O O . ILE A 1 252 ? -3.078 -26.891 -21.688 1 80.38 252 ILE A O 1
ATOM 1927 N N . LYS A 1 253 ? -1.237 -27.234 -23.031 1 81.5 253 LYS A N 1
ATOM 1928 C CA . LYS A 1 253 ? -1.259 -28.688 -22.922 1 81.5 253 LYS A CA 1
ATOM 1929 C C . LYS A 1 253 ? -0.082 -29.188 -22.078 1 81.5 253 LYS A C 1
ATOM 1931 O O . LYS A 1 253 ? 1.066 -28.828 -22.344 1 81.5 253 LYS A O 1
ATOM 1936 N N . PHE A 1 254 ? -0.418 -29.969 -21.109 1 87.94 254 PHE A N 1
ATOM 1937 C CA . PHE A 1 254 ? 0.605 -30.594 -20.281 1 87.94 254 PHE A CA 1
ATOM 1938 C C . PHE A 1 254 ? 1.13 -31.859 -20.938 1 87.94 254 PHE A C 1
ATOM 1940 O O . PHE A 1 254 ? 0.377 -32.594 -21.594 1 87.94 254 PHE A O 1
ATOM 1947 N N . ASN A 1 255 ? 2.389 -32.156 -20.859 1 89.62 255 ASN A N 1
ATOM 1948 C CA . ASN A 1 255 ? 2.922 -33.406 -21.359 1 89.62 255 ASN A CA 1
ATOM 1949 C C . ASN A 1 255 ? 2.691 -34.531 -20.375 1 89.62 255 ASN A C 1
ATOM 1951 O O . ASN A 1 255 ? 2.172 -34.312 -19.281 1 89.62 255 ASN A O 1
ATOM 1955 N N . ASP A 1 256 ? 3.109 -35.75 -20.781 1 90.31 256 ASP A N 1
ATOM 1956 C CA . ASP A 1 256 ? 2.789 -36.938 -20 1 90.31 256 ASP A CA 1
ATOM 1957 C C . ASP A 1 256 ? 3.418 -36.875 -18.609 1 90.31 256 ASP A C 1
ATOM 1959 O O . ASP A 1 256 ? 2.777 -37.219 -17.625 1 90.31 256 ASP A O 1
ATOM 1963 N N . SER A 1 257 ? 4.59 -36.469 -18.562 1 93.19 257 SER A N 1
ATOM 1964 C CA . SER A 1 257 ? 5.293 -36.406 -17.281 1 93.19 257 SER A CA 1
ATOM 1965 C C . SER A 1 257 ? 4.641 -35.375 -16.359 1 93.19 257 SER A C 1
ATOM 1967 O O . SER A 1 257 ? 4.48 -35.625 -15.156 1 93.19 257 SER A O 1
ATOM 1969 N N . GLU A 1 258 ? 4.254 -34.25 -16.875 1 92.69 258 GLU A N 1
ATOM 1970 C CA . GLU A 1 258 ? 3.584 -33.188 -16.125 1 92.69 258 GLU A CA 1
ATOM 1971 C C . GLU A 1 258 ? 2.221 -33.656 -15.617 1 92.69 258 GLU A C 1
ATOM 1973 O O . GLU A 1 258 ? 1.843 -33.375 -14.477 1 92.69 258 GLU A O 1
ATOM 1978 N N . LEU A 1 259 ? 1.526 -34.406 -16.422 1 90.94 259 LEU A N 1
ATOM 1979 C CA . LEU A 1 259 ? 0.212 -34.906 -16.062 1 90.94 259 LEU A CA 1
ATOM 1980 C C . LEU A 1 259 ? 0.323 -35.906 -14.914 1 90.94 259 LEU A C 1
ATOM 1982 O O . LEU A 1 259 ? -0.506 -35.906 -14 1 90.94 259 LEU A O 1
ATOM 1986 N N . GLU A 1 260 ? 1.301 -36.719 -15.008 1 93.25 260 GLU A N 1
ATOM 1987 C CA . GLU A 1 260 ? 1.527 -37.688 -13.938 1 93.25 260 GLU A CA 1
ATOM 1988 C C . GLU A 1 260 ? 1.83 -37 -12.617 1 93.25 260 GLU A C 1
ATOM 1990 O O . GLU A 1 260 ? 1.3 -37.375 -11.57 1 93.25 260 GLU A O 1
ATOM 1995 N N . MET A 1 261 ? 2.674 -36 -12.672 1 94.06 261 MET A N 1
ATOM 1996 C CA . MET A 1 261 ? 3.023 -35.219 -11.484 1 94.06 261 MET A CA 1
ATOM 1997 C C . MET A 1 261 ? 1.805 -34.5 -10.93 1 94.06 261 MET A C 1
ATOM 1999 O O . MET A 1 261 ? 1.602 -34.438 -9.719 1 94.06 261 MET A O 1
ATOM 2003 N N . LEU A 1 262 ? 1.091 -33.906 -11.82 1 93.19 262 LEU A N 1
ATOM 2004 C CA . LEU A 1 262 ? -0.116 -33.156 -11.445 1 93.19 262 LEU A CA 1
ATOM 2005 C C . LEU A 1 262 ? -1.109 -34.094 -10.734 1 93.19 262 LEU A C 1
ATOM 2007 O O . LEU A 1 262 ? -1.669 -33.719 -9.703 1 93.19 262 LEU A O 1
ATOM 2011 N N . GLN A 1 263 ? -1.299 -35.219 -11.258 1 92 263 GLN A N 1
ATOM 2012 C CA . GLN A 1 263 ? -2.213 -36.188 -10.656 1 92 263 GLN A CA 1
ATOM 2013 C C . GLN A 1 263 ? -1.74 -36.594 -9.266 1 92 263 GLN A C 1
ATOM 2015 O O . GLN A 1 263 ? -2.537 -36.656 -8.32 1 92 263 GLN A O 1
ATOM 2020 N N . LYS A 1 264 ? -0.539 -36.875 -9.203 1 94.06 264 LYS A N 1
ATOM 2021 C CA . LYS A 1 264 ? 0.045 -37.312 -7.93 1 94.06 264 LYS A CA 1
ATOM 2022 C C . LYS A 1 264 ? -0.141 -36.25 -6.855 1 94.06 264 LYS A C 1
ATOM 2024 O O . LYS A 1 264 ? -0.59 -36.531 -5.746 1 94.06 264 LYS A O 1
ATOM 2029 N N . GLU A 1 265 ? 0.22 -34.969 -7.125 1 93.5 265 GLU A N 1
ATOM 2030 C CA . GLU A 1 265 ? 0.11 -33.875 -6.168 1 93.5 265 GLU A CA 1
ATOM 2031 C C . GLU A 1 265 ? -1.35 -33.531 -5.879 1 93.5 265 GLU A C 1
ATOM 2033 O O . GLU A 1 265 ? -1.696 -33.156 -4.758 1 93.5 265 GLU A O 1
ATOM 2038 N N . PHE A 1 266 ? -2.172 -33.656 -6.895 1 91.56 266 PHE A N 1
ATOM 2039 C CA . PHE A 1 266 ? -3.59 -33.344 -6.762 1 91.56 266 PHE A CA 1
ATOM 2040 C C . PHE A 1 266 ? -4.266 -34.312 -5.789 1 91.56 266 PHE A C 1
ATOM 2042 O O . PHE A 1 266 ? -5.16 -33.906 -5.039 1 91.56 266 PHE A O 1
ATOM 2049 N N . GLU A 1 267 ? -3.854 -35.5 -5.785 1 91.38 267 GLU A N 1
ATOM 2050 C CA . GLU A 1 267 ? -4.422 -36.531 -4.895 1 91.38 267 GLU A CA 1
ATOM 2051 C C . GLU A 1 267 ? -4.207 -36.156 -3.43 1 91.38 267 GLU A C 1
ATOM 2053 O O . GLU A 1 267 ? -5.027 -36.469 -2.57 1 91.38 267 GLU A O 1
ATOM 2058 N N . LYS A 1 268 ? -3.184 -35.406 -3.211 1 92.44 268 LYS A N 1
ATOM 2059 C CA . LYS A 1 268 ? -2.846 -35.031 -1.841 1 92.44 268 LYS A CA 1
ATOM 2060 C C . LYS A 1 268 ? -3.795 -33.969 -1.317 1 92.44 268 LYS A C 1
ATOM 2062 O O . LYS A 1 268 ? -3.881 -33.75 -0.108 1 92.44 268 LYS A O 1
ATOM 2067 N N . ILE A 1 269 ? -4.48 -33.281 -2.23 1 91.94 269 ILE A N 1
ATOM 2068 C CA . ILE A 1 269 ? -5.277 -32.156 -1.772 1 91.94 269 ILE A CA 1
ATOM 2069 C C . ILE A 1 269 ? -6.766 -32.5 -1.882 1 91.94 269 ILE A C 1
ATOM 2071 O O . ILE A 1 269 ? -7.617 -31.625 -1.69 1 91.94 269 ILE A O 1
ATOM 2075 N N . ASP A 1 270 ? -7.062 -33.688 -2.119 1 88.56 270 ASP A N 1
ATOM 2076 C CA . ASP A 1 270 ? -8.453 -34.125 -2.271 1 88.56 270 ASP A CA 1
ATOM 2077 C C . ASP A 1 270 ? -9.25 -33.875 -0.996 1 88.56 270 ASP A C 1
ATOM 2079 O O . ASP A 1 270 ? -10.422 -33.5 -1.057 1 88.56 270 ASP A O 1
ATOM 2083 N N . SER A 1 271 ? -8.602 -34.031 0.115 1 88.69 271 SER A N 1
ATOM 2084 C CA . SER A 1 271 ? -9.266 -33.844 1.401 1 88.69 271 SER A CA 1
ATOM 2085 C C . SER A 1 271 ? -9.562 -32.375 1.677 1 88.69 271 SER A C 1
ATOM 2087 O O . SER A 1 271 ? -10.383 -32.062 2.541 1 88.69 271 SER A O 1
ATOM 2089 N N . LEU A 1 272 ? -8.945 -31.531 0.878 1 89.19 272 LEU A N 1
ATOM 2090 C CA . LEU A 1 272 ? -9.078 -30.094 1.109 1 89.19 272 LEU A CA 1
ATOM 2091 C C . LEU A 1 272 ? -10.039 -29.469 0.109 1 89.19 272 LEU A C 1
ATOM 2093 O O . LEU A 1 272 ? -10.195 -28.25 0.07 1 89.19 272 LEU A O 1
ATOM 2097 N N . LYS A 1 273 ? -10.695 -30.281 -0.613 1 87.12 273 LYS A N 1
ATOM 2098 C CA . LYS A 1 273 ? -11.508 -29.828 -1.736 1 87.12 273 LYS A CA 1
ATOM 2099 C C . LYS A 1 273 ? -12.523 -28.781 -1.293 1 87.12 273 LYS A C 1
ATOM 2101 O O . LYS A 1 273 ? -12.758 -27.797 -2.002 1 87.12 273 LYS A O 1
ATOM 2106 N N . ASP A 1 274 ? -13.047 -28.844 -0.117 1 83.5 274 ASP A N 1
ATOM 2107 C CA . ASP A 1 274 ? -14.117 -27.984 0.358 1 83.5 274 ASP A CA 1
ATOM 2108 C C . ASP A 1 274 ? -13.57 -26.625 0.802 1 83.5 274 ASP A C 1
ATOM 2110 O O . ASP A 1 274 ? -14.328 -25.672 0.975 1 83.5 274 ASP A O 1
ATOM 2114 N N . ARG A 1 275 ? -12.289 -26.609 0.866 1 84.12 275 ARG A N 1
ATOM 2115 C CA . ARG A 1 275 ? -11.656 -25.375 1.324 1 84.12 275 ARG A CA 1
ATOM 2116 C C . ARG A 1 275 ? -10.992 -24.641 0.165 1 84.12 275 ARG A C 1
ATOM 2118 O O . ARG A 1 275 ? -10.398 -23.578 0.358 1 84.12 275 ARG A O 1
ATOM 2125 N N . LEU A 1 276 ? -11.094 -25.234 -0.973 1 86.69 276 LEU A N 1
ATOM 2126 C CA . LEU A 1 276 ? -10.422 -24.672 -2.146 1 86.69 276 LEU A CA 1
ATOM 2127 C C . LEU A 1 276 ? -11.438 -24.109 -3.135 1 86.69 276 LEU A C 1
ATOM 2129 O O . LEU A 1 276 ? -12.625 -24.422 -3.059 1 86.69 276 LEU A O 1
ATOM 2133 N N . ASN A 1 277 ? -10.953 -23.312 -3.984 1 83.5 277 ASN A N 1
ATOM 2134 C CA . ASN A 1 277 ? -11.797 -22.828 -5.07 1 83.5 277 ASN A CA 1
ATOM 2135 C C . ASN A 1 277 ? -12.297 -23.969 -5.945 1 83.5 277 ASN A C 1
ATOM 2137 O O . ASN A 1 277 ? -11.508 -24.641 -6.609 1 83.5 277 ASN A O 1
ATOM 2141 N N . GLU A 1 278 ? -13.523 -24.062 -5.957 1 82 278 GLU A N 1
ATOM 2142 C CA . GLU A 1 278 ? -14.125 -25.219 -6.621 1 82 278 GLU A CA 1
ATOM 2143 C C . GLU A 1 278 ? -13.844 -25.203 -8.125 1 82 278 GLU A C 1
ATOM 2145 O O . GLU A 1 278 ? -13.484 -26.219 -8.703 1 82 278 GLU A O 1
ATOM 2150 N N . ASP A 1 279 ? -13.969 -24.016 -8.711 1 80.69 279 ASP A N 1
ATOM 2151 C CA . ASP A 1 279 ? -13.789 -23.906 -10.156 1 80.69 279 ASP A CA 1
ATOM 2152 C C . ASP A 1 279 ? -12.352 -24.25 -10.555 1 80.69 279 ASP A C 1
ATOM 2154 O O . ASP A 1 279 ? -12.125 -24.984 -11.516 1 80.69 279 ASP A O 1
ATOM 2158 N N . ASP A 1 280 ? -11.43 -23.719 -9.789 1 85.38 280 ASP A N 1
ATOM 2159 C CA . ASP A 1 280 ? -10.023 -24 -10.07 1 85.38 280 ASP A CA 1
ATOM 2160 C C . ASP A 1 280 ? -9.703 -25.484 -9.836 1 85.38 280 ASP A C 1
ATOM 2162 O O . ASP A 1 280 ? -8.984 -26.094 -10.633 1 85.38 280 ASP A O 1
ATOM 2166 N N . TYR A 1 281 ? -10.234 -25.984 -8.703 1 87.25 281 TYR A N 1
ATOM 2167 C CA . TYR A 1 281 ? -10.039 -27.391 -8.359 1 87.25 281 TYR A CA 1
ATOM 2168 C C . TYR A 1 281 ? -10.539 -28.297 -9.477 1 87.25 281 TYR A C 1
ATOM 2170 O O . TYR A 1 281 ? -9.82 -29.188 -9.922 1 87.25 281 TYR A O 1
ATOM 2178 N N . LEU A 1 282 ? -11.664 -28.016 -10 1 83.31 282 LEU A N 1
ATOM 2179 C CA . LEU A 1 282 ? -12.281 -28.859 -11.023 1 83.31 282 LEU A CA 1
ATOM 2180 C C . LEU A 1 282 ? -11.555 -28.688 -12.359 1 83.31 282 LEU A C 1
ATOM 2182 O O . LEU A 1 282 ? -11.422 -29.656 -13.117 1 83.31 282 LEU A O 1
ATOM 2186 N N . ALA A 1 283 ? -11.133 -27.469 -12.656 1 82 283 ALA A N 1
ATOM 2187 C CA . ALA A 1 283 ? -10.391 -27.234 -13.891 1 82 283 ALA A CA 1
ATOM 2188 C C . ALA A 1 283 ? -9.125 -28.078 -13.953 1 82 283 ALA A C 1
ATOM 2190 O O . ALA A 1 283 ? -8.805 -28.656 -14.992 1 82 283 ALA A O 1
ATOM 2191 N N . VAL A 1 284 ? -8.461 -28.156 -12.852 1 85 284 VAL A N 1
ATOM 2192 C CA . VAL A 1 284 ? -7.211 -28.906 -12.805 1 85 284 VAL A CA 1
ATOM 2193 C C . VAL A 1 284 ? -7.512 -30.406 -12.805 1 85 284 VAL A C 1
ATOM 2195 O O . VAL A 1 284 ? -6.832 -31.188 -13.484 1 85 284 VAL A O 1
ATOM 2198 N N . LYS A 1 285 ? -8.461 -30.812 -12.016 1 84.5 285 LYS A N 1
ATOM 2199 C CA . LYS A 1 285 ? -8.859 -32.219 -11.953 1 84.5 285 LYS A CA 1
ATOM 2200 C C . LYS A 1 285 ? -9.219 -32.75 -13.344 1 84.5 285 LYS A C 1
ATOM 2202 O O . LYS A 1 285 ? -8.891 -33.875 -13.68 1 84.5 285 LYS A O 1
ATOM 2207 N N . TYR A 1 286 ? -9.711 -31.969 -14.102 1 78.44 286 TYR A N 1
ATOM 2208 C CA . TYR A 1 286 ? -10.203 -32.344 -15.422 1 78.44 286 TYR A CA 1
ATOM 2209 C C . TYR A 1 286 ? -9.047 -32.688 -16.359 1 78.44 286 TYR A C 1
ATOM 2211 O O . TYR A 1 286 ? -9.188 -33.531 -17.25 1 78.44 286 TYR A O 1
ATOM 2219 N N . VAL A 1 287 ? -8.016 -32.062 -16.172 1 79.56 287 VAL A N 1
ATOM 2220 C CA . VAL A 1 287 ? -6.891 -32.188 -17.094 1 79.56 287 VAL A CA 1
ATOM 2221 C C . VAL A 1 287 ? -6.324 -33.625 -17.016 1 79.56 287 VAL A C 1
ATOM 2223 O O . VAL A 1 287 ? -5.914 -34.188 -18.031 1 79.56 287 VAL A O 1
ATOM 2226 N N . PHE A 1 288 ? -6.324 -34.281 -15.875 1 71.81 288 PHE A N 1
ATOM 2227 C CA . PHE A 1 288 ? -5.723 -35.625 -15.812 1 71.81 288 PHE A CA 1
ATOM 2228 C C . PHE A 1 288 ? -6.801 -36.688 -15.734 1 71.81 288 PHE A C 1
ATOM 2230 O O . PHE A 1 288 ? -6.496 -37.875 -15.789 1 71.81 288 PHE A O 1
ATOM 2237 N N . SER A 1 289 ? -7.992 -36.406 -15.461 1 64 289 SER A N 1
ATOM 2238 C CA . SER A 1 289 ? -9.039 -37.406 -15.477 1 64 289 SER A CA 1
ATOM 2239 C C . SER A 1 289 ? -9.328 -37.875 -16.891 1 64 289 SER A C 1
ATOM 2241 O O . SER A 1 289 ? -9.953 -38.938 -17.094 1 64 289 SER A O 1
ATOM 2243 N N . LYS A 1 290 ? -8.898 -37.219 -17.922 1 57.16 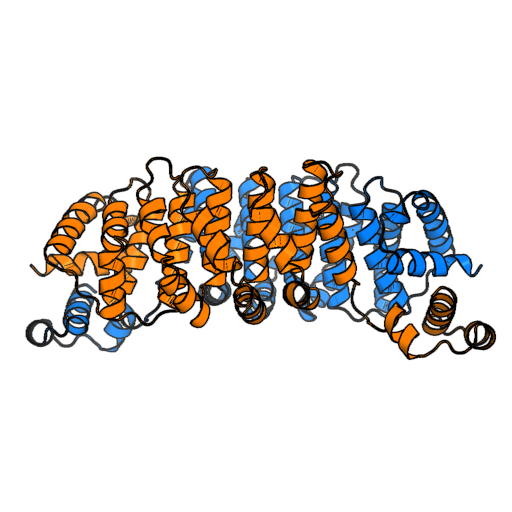290 LYS A N 1
ATOM 2244 C CA . LYS A 1 290 ? -9.141 -37.656 -19.297 1 57.16 290 LYS A CA 1
ATOM 2245 C C . LYS A 1 290 ? -8.133 -38.719 -19.734 1 57.16 290 LYS A C 1
ATOM 2247 O O . LYS A 1 290 ? -8.109 -39.125 -20.891 1 57.16 290 LYS A O 1
ATOM 2252 N N . LYS A 1 291 ? -7.355 -39.375 -18.766 1 46.22 291 LYS A N 1
ATOM 2253 C CA . LYS A 1 291 ? -6.738 -40.594 -19.281 1 46.22 291 LYS A CA 1
ATOM 2254 C C . LYS A 1 291 ? -7.723 -41.781 -19.266 1 46.22 291 LYS A C 1
ATOM 2256 O O . LYS A 1 291 ? -8.516 -41.906 -18.328 1 46.22 291 LYS A O 1
ATOM 2261 N N . MET B 1 1 ? -21.938 -28.953 -14.516 1 44.38 1 MET B N 1
ATOM 2262 C CA . MET B 1 1 ? -20.703 -28.234 -14.242 1 44.38 1 MET B CA 1
ATOM 2263 C C . MET B 1 1 ? -19.484 -29.078 -14.633 1 44.38 1 MET B C 1
ATOM 2265 O O . MET B 1 1 ? -18.562 -28.578 -15.281 1 44.38 1 MET B O 1
ATOM 2269 N N . GLU B 1 2 ? -19.688 -30.281 -14.398 1 48.84 2 GLU B N 1
ATOM 2270 C CA . GLU B 1 2 ? -18.625 -31.234 -14.719 1 48.84 2 GLU B CA 1
ATOM 2271 C C . GLU B 1 2 ? -18.5 -31.422 -16.219 1 48.84 2 GLU B C 1
ATOM 2273 O O . GLU B 1 2 ? -17.391 -31.484 -16.766 1 48.84 2 GLU B O 1
ATOM 2278 N N . LYS B 1 3 ? -19.594 -31.547 -16.781 1 50.34 3 LYS B N 1
ATOM 2279 C CA . LYS B 1 3 ? -19.625 -31.828 -18.219 1 50.34 3 LYS B CA 1
ATOM 2280 C C . LYS B 1 3 ? -19.016 -30.672 -19.016 1 50.34 3 LYS B C 1
ATOM 2282 O O . LYS B 1 3 ? -18.281 -30.906 -19.984 1 50.34 3 LYS B O 1
ATOM 2287 N N . LEU B 1 4 ? -19.344 -29.484 -18.469 1 49.69 4 LEU B N 1
ATOM 2288 C CA . LEU B 1 4 ? -18.875 -28.266 -19.125 1 49.69 4 LEU B CA 1
ATOM 2289 C C . LEU B 1 4 ? -17.359 -28.125 -19 1 49.69 4 LEU B C 1
ATOM 2291 O O . LEU B 1 4 ? -16.688 -27.719 -19.953 1 49.69 4 LEU B O 1
ATOM 2295 N N . LEU B 1 5 ? -17 -28.516 -17.938 1 53.84 5 LEU B N 1
ATOM 2296 C CA . LEU B 1 5 ? -15.555 -28.531 -17.703 1 53.84 5 LEU B CA 1
ATOM 2297 C C . LEU B 1 5 ? -14.867 -29.484 -18.688 1 53.84 5 LEU B C 1
ATOM 2299 O O . LEU B 1 5 ? -13.836 -29.125 -19.281 1 53.84 5 LEU B O 1
ATOM 2303 N N . HIS B 1 6 ? -15.547 -30.578 -18.906 1 55.84 6 HIS B N 1
ATOM 2304 C CA . HIS B 1 6 ? -14.977 -31.578 -19.797 1 55.84 6 HIS B CA 1
ATOM 2305 C C . HIS B 1 6 ? -14.906 -31.078 -21.234 1 55.84 6 HIS B C 1
ATOM 2307 O O . HIS B 1 6 ? -13.906 -31.281 -21.922 1 55.84 6 HIS B O 1
ATOM 2313 N N . TRP B 1 7 ? -15.898 -30.516 -21.656 1 55.5 7 TRP B N 1
ATOM 2314 C CA . TRP B 1 7 ? -15.938 -30.016 -23.016 1 55.5 7 TRP B CA 1
ATOM 2315 C C . TRP B 1 7 ? -14.938 -28.891 -23.219 1 55.5 7 TRP B C 1
ATOM 2317 O O . TRP B 1 7 ? -14.242 -28.844 -24.234 1 55.5 7 TRP B O 1
ATOM 2327 N N . SER B 1 8 ? -14.797 -27.984 -22.172 1 55.38 8 SER B N 1
ATOM 2328 C CA . SER B 1 8 ? -13.922 -26.828 -22.25 1 55.38 8 SER B CA 1
ATOM 2329 C C . SER B 1 8 ? -12.461 -27.234 -22.359 1 55.38 8 SER B C 1
ATOM 2331 O O . SER B 1 8 ? -11.703 -26.672 -23.141 1 55.38 8 SER B O 1
ATOM 2333 N N . ILE B 1 9 ? -12.227 -28.125 -21.609 1 57.53 9 ILE B N 1
ATOM 2334 C CA . ILE B 1 9 ? -10.867 -28.641 -21.625 1 57.53 9 ILE B CA 1
ATOM 2335 C C . ILE B 1 9 ? -10.602 -29.359 -22.953 1 57.53 9 ILE B C 1
ATOM 2337 O O . ILE B 1 9 ? -9.547 -29.172 -23.578 1 57.53 9 ILE B O 1
ATOM 2341 N N . ALA B 1 10 ? -11.625 -30.062 -23.391 1 56.78 10 ALA B N 1
ATOM 2342 C CA . ALA B 1 10 ? -11.492 -30.766 -24.656 1 56.78 10 ALA B CA 1
ATOM 2343 C C . ALA B 1 10 ? -11.367 -29.781 -25.812 1 56.78 10 ALA B C 1
ATOM 2345 O O . ALA B 1 10 ? -10.57 -30 -26.734 1 56.78 10 ALA B O 1
ATOM 2346 N N . ASN B 1 11 ? -12.078 -28.625 -25.641 1 56.78 11 ASN B N 1
ATOM 2347 C CA . ASN B 1 11 ? -12.039 -27.609 -26.688 1 56.78 11 ASN B CA 1
ATOM 2348 C C . ASN B 1 11 ? -10.711 -26.859 -26.688 1 56.78 11 ASN B C 1
ATOM 2350 O O . ASN B 1 11 ? -10.156 -26.562 -27.75 1 56.78 11 ASN B O 1
ATOM 2354 N N . ALA B 1 12 ? -10.281 -26.422 -25.531 1 57.81 12 ALA B N 1
ATOM 2355 C CA 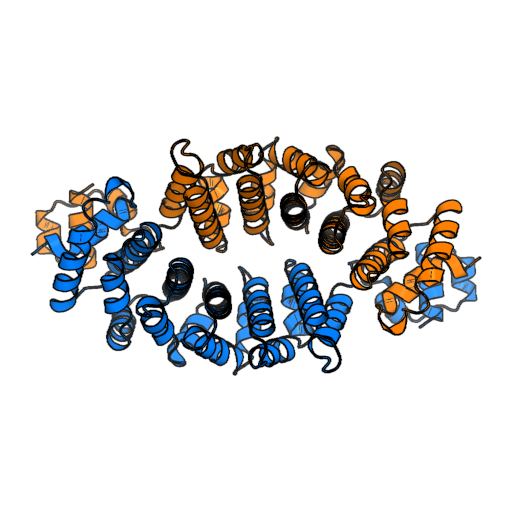. ALA B 1 12 ? -9 -25.734 -25.422 1 57.81 12 ALA B CA 1
ATOM 2356 C C . ALA B 1 12 ? -7.859 -26.609 -25.938 1 57.81 12 ALA B C 1
ATOM 2358 O O . ALA B 1 12 ? -6.902 -26.109 -26.531 1 57.81 12 ALA B O 1
ATOM 2359 N N . GLN B 1 13 ? -8.031 -27.969 -25.812 1 56.22 13 GLN B N 1
ATOM 2360 C CA . GLN B 1 13 ? -7 -28.906 -26.25 1 56.22 13 GLN B CA 1
ATOM 2361 C C . GLN B 1 13 ? -7.23 -29.344 -27.703 1 56.22 13 GLN B C 1
ATOM 2363 O O . GLN B 1 13 ? -6.418 -30.062 -28.266 1 56.22 13 GLN B O 1
ATOM 2368 N N . GLY B 1 14 ? -8.258 -28.703 -28.328 1 55.41 14 GLY B N 1
ATOM 2369 C CA . GLY B 1 14 ? -8.555 -28.969 -29.734 1 55.41 14 GLY B CA 1
ATOM 2370 C C . GLY B 1 14 ? -9.031 -30.391 -29.969 1 55.41 14 GLY B C 1
ATOM 2371 O O . GLY B 1 14 ? -8.844 -30.938 -31.062 1 55.41 14 GLY B O 1
ATOM 2372 N N . ASP B 1 15 ? -9.344 -31.078 -28.984 1 54.09 15 ASP B N 1
ATOM 2373 C CA . ASP B 1 15 ? -9.773 -32.469 -29.156 1 54.09 15 ASP B CA 1
ATOM 2374 C C . ASP B 1 15 ? -11.211 -32.531 -29.672 1 54.09 15 ASP B C 1
ATOM 2376 O O . ASP B 1 15 ? -12.164 -32.469 -28.891 1 54.09 15 ASP B O 1
ATOM 2380 N N . LYS B 1 16 ? -11.406 -32.625 -30.906 1 60.09 16 LYS B N 1
ATOM 2381 C CA . LYS B 1 16 ? -12.664 -32.594 -31.641 1 60.09 16 LYS B CA 1
ATOM 2382 C C . LYS B 1 16 ? -13.57 -33.75 -31.219 1 60.09 16 LYS B C 1
ATOM 2384 O O . LYS B 1 16 ? -14.797 -33.594 -31.141 1 60.09 16 LYS B O 1
ATOM 2389 N N . GLU B 1 17 ? -12.922 -34.938 -31.078 1 56.5 17 GLU B N 1
ATOM 2390 C CA . GLU B 1 17 ? -13.711 -36.125 -30.766 1 56.5 17 GLU B CA 1
ATOM 2391 C C . GLU B 1 17 ? -14.375 -36 -29.391 1 56.5 17 GLU B C 1
ATOM 2393 O O . GLU B 1 17 ? -15.539 -36.375 -29.234 1 56.5 17 GLU B O 1
ATOM 2398 N N . ALA B 1 18 ? -13.656 -35.562 -28.375 1 56.69 18 ALA B N 1
ATOM 2399 C CA . ALA B 1 18 ? -14.188 -35.375 -27.031 1 56.69 18 ALA B CA 1
ATOM 2400 C C . ALA B 1 18 ? -15.227 -34.281 -27 1 56.69 18 ALA B C 1
ATOM 2402 O O . ALA B 1 18 ? -16.219 -34.344 -26.281 1 56.69 18 ALA B O 1
ATOM 2403 N N . ILE B 1 19 ? -15 -33.219 -27.844 1 56.56 19 ILE B N 1
ATOM 2404 C CA . ILE B 1 19 ? -15.977 -32.156 -28 1 56.56 19 ILE B CA 1
ATOM 2405 C C . ILE B 1 19 ? -17.297 -32.719 -28.5 1 56.56 19 ILE B C 1
ATOM 2407 O O . ILE B 1 19 ? -18.375 -32.344 -28 1 56.56 19 ILE B O 1
ATOM 2411 N N . GLU B 1 20 ? -17.203 -33.531 -29.562 1 55 20 GLU B N 1
ATOM 2412 C CA . GLU B 1 20 ? -18.375 -34.125 -30.172 1 55 20 GLU B CA 1
ATOM 2413 C C . GLU B 1 20 ? -19.094 -35.062 -29.188 1 55 20 GLU B C 1
ATOM 2415 O O . GLU B 1 20 ? -20.328 -35.125 -29.172 1 55 20 GLU B O 1
ATOM 2420 N N . LYS B 1 21 ? -18.484 -35.875 -28.5 1 56.16 21 LYS B N 1
ATOM 2421 C CA . LYS B 1 21 ? -19.062 -36.844 -27.594 1 56.16 21 LYS B CA 1
ATOM 2422 C C . LYS B 1 21 ? -19.625 -36.156 -26.344 1 56.16 21 LYS B C 1
ATOM 2424 O O . LYS B 1 21 ? -20.578 -36.656 -25.734 1 56.16 21 LYS B O 1
ATOM 2429 N N . ALA B 1 22 ? -18.922 -35.219 -25.688 1 51.41 22 ALA B N 1
ATOM 2430 C CA . ALA B 1 22 ? -19.328 -34.562 -24.453 1 51.41 22 ALA B CA 1
ATOM 2431 C C . ALA B 1 22 ? -20.578 -33.688 -24.688 1 51.41 22 ALA B C 1
ATOM 2433 O O . ALA B 1 22 ? -21.297 -33.375 -23.734 1 51.41 22 ALA B O 1
ATOM 2434 N N . GLY B 1 23 ? -21.219 -33.562 -25.922 1 47.94 23 GLY B N 1
ATOM 2435 C CA . GLY B 1 23 ? -22.359 -32.719 -26.219 1 47.94 23 GLY B CA 1
ATOM 2436 C C . GLY B 1 23 ? -22.094 -31.234 -26.016 1 47.94 23 GLY B C 1
ATOM 2437 O O . GLY B 1 23 ? -21.188 -30.859 -25.281 1 47.94 23 GLY B O 1
ATOM 2438 N N . ALA B 1 24 ? -22.234 -30.344 -27.078 1 44.72 24 ALA B N 1
ATOM 2439 C CA . ALA B 1 24 ? -21.938 -28.922 -27.062 1 44.72 24 ALA B CA 1
ATOM 2440 C C . ALA B 1 24 ? -22.375 -28.281 -25.75 1 44.72 24 ALA B C 1
ATOM 2442 O O . ALA B 1 24 ? -23.562 -28.281 -25.406 1 44.72 24 ALA B O 1
ATOM 2443 N N . PRO B 1 25 ? -21.594 -28.297 -24.719 1 44.62 25 PRO B N 1
ATOM 2444 C CA . PRO B 1 25 ? -22.141 -27.547 -23.594 1 44.62 25 PRO B CA 1
ATOM 2445 C C . PRO B 1 25 ? -22.578 -26.141 -23.969 1 44.62 25 PRO B C 1
ATOM 2447 O O . PRO B 1 25 ? -22.203 -25.641 -25.031 1 44.62 25 PRO B O 1
ATOM 2450 N N . ASP B 1 26 ? -23.562 -25.531 -23.297 1 44.41 26 ASP B N 1
ATOM 2451 C CA . ASP B 1 26 ? -24.016 -24.172 -23.547 1 44.41 26 ASP B CA 1
ATOM 2452 C C . ASP B 1 26 ? -22.828 -23.203 -23.594 1 44.41 26 ASP B C 1
ATOM 2454 O O . ASP B 1 26 ? -22 -23.172 -22.672 1 44.41 26 ASP B O 1
ATOM 2458 N N . PRO B 1 27 ? -22.438 -22.766 -24.703 1 44.94 27 PRO B N 1
ATOM 2459 C CA . PRO B 1 27 ? -21.359 -21.797 -24.922 1 44.94 27 PRO B CA 1
ATOM 2460 C C . PRO B 1 27 ? -21.219 -20.797 -23.766 1 44.94 27 PRO B C 1
ATOM 2462 O O . PRO B 1 27 ? -20.125 -20.359 -23.453 1 44.94 27 PRO B O 1
ATOM 2465 N N . LYS B 1 28 ? -22.297 -20.422 -23.25 1 45.91 28 LYS B N 1
ATOM 2466 C CA . LYS B 1 28 ? -22.312 -19.453 -22.156 1 45.91 28 LYS B CA 1
ATOM 2467 C C . LYS B 1 28 ? -21.641 -20 -20.906 1 45.91 28 LYS B C 1
ATOM 2469 O O . LYS B 1 28 ? -20.922 -19.281 -20.219 1 45.91 28 LYS B O 1
ATOM 2474 N N . LEU B 1 29 ? -21.859 -21.188 -20.625 1 45.31 29 LEU B N 1
ATOM 2475 C CA . LEU B 1 29 ? -21.297 -21.828 -19.438 1 45.31 29 LEU B CA 1
ATOM 2476 C C . LEU B 1 29 ? -19.797 -22.047 -19.594 1 45.31 29 LEU B C 1
ATOM 2478 O O . LEU B 1 29 ? -19.031 -21.875 -18.656 1 45.31 29 LEU B O 1
ATOM 2482 N N . LEU B 1 30 ? -19.484 -22.422 -20.812 1 45.78 30 LEU B N 1
ATOM 2483 C CA . LEU B 1 30 ? -18.078 -22.562 -21.203 1 45.78 30 LEU B CA 1
ATOM 2484 C C . LEU B 1 30 ? -17.328 -21.25 -21.016 1 45.78 30 LEU B C 1
ATOM 2486 O O . LEU B 1 30 ? -16.203 -21.25 -20.516 1 45.78 30 LEU B O 1
ATOM 2490 N N . GLU B 1 31 ? -17.891 -20.312 -21.531 1 47.94 31 GLU B N 1
ATOM 2491 C CA . GLU B 1 31 ? -17.391 -18.953 -21.359 1 47.94 31 GLU B CA 1
ATOM 2492 C C . GLU B 1 31 ? -17.219 -18.609 -19.891 1 47.94 31 GLU B C 1
ATOM 2494 O O . GLU B 1 31 ? -16.25 -17.953 -19.5 1 47.94 31 GLU B O 1
ATOM 2499 N N . GLN B 1 32 ? -18.188 -19.047 -19.188 1 46.91 32 GLN B N 1
ATOM 2500 C CA . GLN B 1 32 ? -18.156 -18.797 -17.75 1 46.91 32 GLN B CA 1
ATOM 2501 C C . GLN B 1 32 ? -17 -19.531 -17.078 1 46.91 32 GLN B C 1
ATOM 2503 O O . GLN B 1 32 ? -16.359 -19 -16.172 1 46.91 32 GLN B O 1
ATOM 2508 N N . LEU B 1 33 ? -16.859 -20.812 -17.281 1 47.25 33 LEU B N 1
ATOM 2509 C CA . LEU B 1 33 ? -15.844 -21.656 -16.656 1 47.25 33 LEU B CA 1
ATOM 2510 C C . LEU B 1 33 ? -14.461 -21.297 -17.172 1 47.25 33 LEU B C 1
ATOM 2512 O O . LEU B 1 33 ? -13.484 -21.328 -16.422 1 47.25 33 LEU B O 1
ATOM 2516 N N . PHE B 1 34 ? -14.383 -21.297 -18.469 1 47.12 34 PHE B N 1
ATOM 2517 C CA . PHE B 1 34 ? -13.086 -21.141 -19.109 1 47.12 34 PHE B CA 1
ATOM 2518 C C . PHE B 1 34 ? -12.945 -19.75 -19.719 1 47.12 34 PHE B C 1
ATOM 2520 O O . PHE B 1 34 ? -11.867 -19.375 -20.188 1 47.12 34 PHE B O 1
ATOM 2527 N N . GLY B 1 35 ? -14.062 -19.422 -20.25 1 44.69 35 GLY B N 1
ATOM 2528 C CA . GLY B 1 35 ? -14.008 -18.219 -21.078 1 44.69 35 GLY B CA 1
ATOM 2529 C C . GLY B 1 35 ? -13.305 -17.062 -20.391 1 44.69 35 GLY B C 1
ATOM 2530 O O . GLY B 1 35 ? -12.906 -16.094 -21.047 1 44.69 35 GLY B O 1
ATOM 2531 N N . GLY B 1 36 ? -13.828 -16.797 -19.125 1 45.19 36 GLY B N 1
ATOM 2532 C CA . GLY B 1 36 ? -13.203 -15.547 -18.734 1 45.19 36 GLY B CA 1
ATOM 2533 C C . GLY B 1 36 ? -11.742 -15.703 -18.344 1 45.19 36 GLY B C 1
ATOM 2534 O O . GLY B 1 36 ? -11.375 -16.656 -17.656 1 45.19 36 GLY B O 1
ATOM 2535 N N . GLY B 1 37 ? -10.672 -15.578 -19.344 1 46.78 37 GLY B N 1
ATOM 2536 C CA . GLY B 1 37 ? -9.234 -15.438 -19.438 1 46.78 37 GLY B CA 1
ATOM 2537 C C . GLY B 1 37 ? -8.547 -15.32 -18.094 1 46.78 37 GLY B C 1
ATOM 2538 O O . GLY B 1 37 ? -7.395 -15.734 -17.938 1 46.78 37 GLY B O 1
ATOM 2539 N N . GLY B 1 38 ? -8.742 -14.336 -17.234 1 52.88 38 GLY B N 1
ATOM 2540 C CA . GLY B 1 38 ? -7.879 -13.875 -16.156 1 52.88 38 GLY B CA 1
ATOM 2541 C C . GLY B 1 38 ? -7.996 -14.711 -14.898 1 52.88 38 GLY B C 1
ATOM 2542 O O . GLY B 1 38 ? -8.773 -15.664 -14.852 1 52.88 38 GLY B O 1
ATOM 2543 N N . PRO B 1 39 ? -6.824 -14.898 -14.148 1 57.44 39 PRO B N 1
ATOM 2544 C CA . PRO B 1 39 ? -6.922 -15.531 -12.836 1 57.44 39 PRO B CA 1
ATOM 2545 C C . PRO B 1 39 ? -8.266 -15.281 -12.148 1 57.44 39 PRO B C 1
ATOM 2547 O O . PRO B 1 39 ? -8.891 -14.242 -12.375 1 57.44 39 PRO B O 1
ATOM 2550 N N . ASP B 1 40 ? -8.891 -16.297 -11.656 1 78.88 40 ASP B N 1
ATOM 2551 C CA . ASP B 1 40 ? -10.156 -16.141 -10.945 1 78.88 40 ASP B CA 1
ATOM 2552 C C . ASP B 1 40 ? -9.938 -15.5 -9.578 1 78.88 40 ASP B C 1
ATOM 2554 O O . ASP B 1 40 ? -10.312 -16.078 -8.555 1 78.88 40 ASP B O 1
ATOM 2558 N N . ASP B 1 41 ? -9.383 -14.312 -9.492 1 88.56 41 ASP B N 1
ATOM 2559 C CA . ASP B 1 41 ? -9.094 -13.562 -8.273 1 88.56 41 ASP B CA 1
ATOM 2560 C C . ASP B 1 41 ? -10.375 -13.281 -7.484 1 88.56 41 ASP B C 1
ATOM 2562 O O . ASP B 1 41 ? -10.383 -13.391 -6.258 1 88.56 41 ASP B O 1
ATOM 2566 N N . PRO B 1 42 ? -11.484 -13.047 -8.172 1 90.44 42 PRO B N 1
ATOM 2567 C CA . PRO B 1 42 ? -12.719 -12.789 -7.438 1 90.44 42 PRO B CA 1
ATOM 2568 C C . PRO B 1 42 ? -13.125 -13.953 -6.531 1 90.44 42 PRO B C 1
ATOM 2570 O O . PRO B 1 42 ? -13.57 -13.734 -5.402 1 90.44 42 PRO B O 1
ATOM 2573 N N . THR B 1 43 ? -12.945 -15.141 -7.031 1 89.19 43 THR B N 1
ATOM 2574 C CA . THR B 1 43 ? -13.273 -16.297 -6.215 1 89.19 43 THR B CA 1
ATOM 2575 C C . THR B 1 43 ? -12.352 -16.375 -4.996 1 89.19 43 THR B C 1
ATOM 2577 O O . THR B 1 43 ? -12.812 -16.672 -3.887 1 89.19 43 THR B O 1
ATOM 2580 N N . LEU B 1 44 ? -11.062 -16.156 -5.203 1 91.38 44 LEU B N 1
ATOM 2581 C CA . LEU B 1 44 ? -10.109 -16.141 -4.102 1 91.38 44 LEU B CA 1
ATOM 2582 C C . LEU B 1 44 ? -10.469 -15.062 -3.08 1 91.38 44 LEU B C 1
ATOM 2584 O O . LEU B 1 44 ? -10.344 -15.281 -1.873 1 91.38 44 LEU B O 1
ATOM 2588 N N . MET B 1 45 ? -10.898 -13.906 -3.49 1 95.44 45 MET B N 1
ATOM 2589 C CA . MET B 1 45 ? -11.32 -12.82 -2.611 1 95.44 45 MET B CA 1
ATOM 2590 C C . MET B 1 45 ? -12.5 -13.25 -1.743 1 95.44 45 MET B C 1
ATOM 2592 O O . MET B 1 45 ? -12.508 -13.008 -0.535 1 95.44 45 MET B O 1
ATOM 2596 N N . LYS B 1 46 ? -13.453 -13.938 -2.361 1 93.56 46 LYS B N 1
ATOM 2597 C CA . LYS B 1 46 ? -14.625 -14.422 -1.631 1 93.56 46 LYS B CA 1
ATOM 2598 C C . LYS B 1 46 ? -14.227 -15.461 -0.587 1 93.56 46 LYS B C 1
ATOM 2600 O O . LYS B 1 46 ? -14.766 -15.469 0.523 1 93.56 46 LYS B O 1
ATOM 2605 N N . GLU B 1 47 ? -13.375 -16.312 -0.979 1 90.88 47 GLU B N 1
ATOM 2606 C CA . GLU B 1 47 ? -12.914 -17.359 -0.061 1 90.88 47 GLU B CA 1
ATOM 2607 C C . GLU B 1 47 ? -12.188 -16.75 1.138 1 90.88 47 GLU B C 1
ATOM 2609 O O . GLU B 1 47 ? -12.398 -17.172 2.275 1 90.88 47 GLU B O 1
ATOM 2614 N N . ALA B 1 48 ? -11.312 -15.805 0.838 1 94.38 48 ALA B N 1
ATOM 2615 C CA . ALA B 1 48 ? -10.633 -15.117 1.931 1 94.38 48 ALA B CA 1
ATOM 2616 C C . ALA B 1 48 ? -11.633 -14.453 2.871 1 94.38 48 ALA B C 1
ATOM 2618 O O . ALA B 1 48 ? -11.523 -14.57 4.094 1 94.38 48 ALA B O 1
ATOM 2619 N N . MET B 1 49 ? -12.633 -13.828 2.324 1 96.94 49 MET B N 1
ATOM 2620 C CA . MET B 1 49 ? -13.641 -13.141 3.125 1 96.94 49 MET B CA 1
ATOM 2621 C C . MET B 1 49 ? -14.453 -14.125 3.955 1 96.94 49 MET B C 1
ATOM 2623 O O . MET B 1 49 ? -14.812 -13.844 5.098 1 96.94 49 MET B O 1
ATOM 2627 N N . ALA B 1 50 ? -14.695 -15.305 3.381 1 94.69 50 ALA B N 1
ATOM 2628 C CA . ALA B 1 50 ? -15.422 -16.344 4.105 1 94.69 50 ALA B CA 1
ATOM 2629 C C . ALA B 1 50 ? -14.664 -16.766 5.359 1 94.69 50 ALA B C 1
ATOM 2631 O O . ALA B 1 50 ? -15.266 -16.984 6.414 1 94.69 50 ALA B O 1
ATOM 2632 N N . VAL B 1 51 ? -13.383 -16.859 5.25 1 94.81 51 VAL B N 1
ATOM 2633 C CA . VAL B 1 51 ? -12.562 -17.219 6.398 1 94.81 51 VAL B CA 1
ATOM 2634 C C . VAL B 1 51 ? -12.586 -16.094 7.43 1 94.81 51 VAL B C 1
ATOM 2636 O O . VAL B 1 51 ? -12.742 -16.344 8.625 1 94.81 51 VAL B O 1
ATOM 2639 N N . ILE B 1 52 ? -12.438 -14.867 6.98 1 97.56 52 ILE B N 1
ATOM 2640 C CA . ILE B 1 52 ? -12.398 -13.695 7.84 1 97.56 52 ILE B CA 1
ATOM 2641 C C . ILE B 1 52 ? -13.688 -13.594 8.641 1 97.56 52 ILE B C 1
ATOM 2643 O O . ILE B 1 52 ? -13.672 -13.266 9.828 1 97.56 52 ILE B O 1
ATOM 2647 N N . MET B 1 53 ? -14.781 -13.922 8.023 1 97.19 53 MET B N 1
ATOM 2648 C CA . MET B 1 53 ? -16.094 -13.75 8.641 1 97.19 53 MET B CA 1
ATOM 2649 C C . MET B 1 53 ? -16.516 -15.008 9.391 1 97.19 53 MET B C 1
ATOM 2651 O O . MET B 1 53 ? -17.562 -15.016 10.055 1 97.19 53 MET B O 1
ATOM 2655 N N . ASN B 1 54 ? -15.758 -16.031 9.336 1 95.12 54 ASN B N 1
ATOM 2656 C CA . ASN B 1 54 ? -16.094 -17.297 9.984 1 95.12 54 ASN B CA 1
ATOM 2657 C C . ASN B 1 54 ? -15.859 -17.234 11.492 1 95.12 54 ASN B C 1
ATOM 2659 O O . ASN B 1 54 ? -14.711 -17.156 11.938 1 95.12 54 ASN B O 1
ATOM 2663 N N . PRO B 1 55 ? -16.844 -17.375 12.258 1 94.75 55 PRO B N 1
ATOM 2664 C CA . PRO B 1 55 ? -16.672 -17.297 13.711 1 94.75 55 PRO B CA 1
ATOM 2665 C C . PRO B 1 55 ? -15.844 -18.453 14.273 1 94.75 55 PRO B C 1
ATOM 2667 O O . PRO B 1 55 ? -15.289 -18.328 15.367 1 94.75 55 PRO B O 1
ATOM 2670 N N . GLU B 1 56 ? -15.727 -19.5 13.508 1 95.19 56 GLU B N 1
ATOM 2671 C CA . GLU B 1 56 ? -15 -20.672 13.992 1 95.19 56 GLU B CA 1
ATOM 2672 C C . GLU B 1 56 ? -13.516 -20.578 13.664 1 95.19 56 GLU B C 1
ATOM 2674 O O . GLU B 1 56 ? -12.703 -21.344 14.211 1 95.19 56 GLU B O 1
ATOM 2679 N N . ALA B 1 57 ? -13.211 -19.719 12.773 1 93.5 57 ALA B N 1
ATOM 2680 C CA . ALA B 1 57 ? -11.805 -19.547 12.43 1 93.5 57 ALA B CA 1
ATOM 2681 C C . ALA B 1 57 ? -11.047 -18.828 13.539 1 93.5 57 ALA B C 1
ATOM 2683 O O . ALA B 1 57 ? -11.586 -17.922 14.18 1 93.5 57 ALA B O 1
ATOM 2684 N N . ASP B 1 58 ? -9.875 -19.25 13.805 1 95.94 58 ASP B N 1
ATOM 2685 C CA . ASP B 1 58 ? -9.094 -18.562 14.828 1 95.94 58 ASP B CA 1
ATOM 2686 C C . ASP B 1 58 ? -8.492 -17.266 14.281 1 95.94 58 ASP B C 1
ATOM 2688 O O . ASP B 1 58 ? -8.531 -17.016 13.07 1 95.94 58 ASP B O 1
ATOM 2692 N N . LEU B 1 59 ? -7.98 -16.406 15.133 1 97.25 59 LEU B N 1
ATOM 2693 C CA . LEU B 1 59 ? -7.496 -15.07 14.781 1 97.25 59 LEU B CA 1
ATOM 2694 C C . LEU B 1 59 ? -6.352 -15.156 13.781 1 97.25 59 LEU B C 1
ATOM 2696 O O . LEU B 1 59 ? -6.301 -14.391 12.82 1 97.25 59 LEU B O 1
ATOM 2700 N N . GLU B 1 60 ? -5.469 -16.094 13.992 1 96.12 60 GLU B N 1
ATOM 2701 C CA . GLU B 1 60 ? -4.316 -16.234 13.109 1 96.12 60 GLU B CA 1
ATOM 2702 C C . GLU B 1 60 ? -4.754 -16.5 11.672 1 96.12 60 GLU B C 1
ATOM 2704 O O . GLU B 1 60 ? -4.254 -15.867 10.734 1 96.12 60 GLU B O 1
ATOM 2709 N N . ASN B 1 61 ? -5.691 -17.375 11.445 1 94.38 61 ASN B N 1
ATOM 2710 C CA . ASN B 1 61 ? -6.191 -17.703 10.117 1 94.38 61 ASN B CA 1
ATOM 2711 C C . ASN B 1 61 ? -6.938 -16.516 9.492 1 94.38 61 ASN B C 1
ATOM 2713 O O . ASN B 1 61 ? -6.844 -16.281 8.289 1 94.38 61 ASN B O 1
ATOM 2717 N N . LYS B 1 62 ? -7.656 -15.797 10.328 1 97.12 62 LYS B N 1
ATOM 2718 C CA . LYS B 1 62 ? -8.352 -14.609 9.836 1 97.12 62 LYS B CA 1
ATOM 2719 C C . LYS B 1 62 ? -7.367 -13.562 9.328 1 97.12 62 LYS B C 1
ATOM 2721 O O . LYS B 1 62 ? -7.59 -12.945 8.289 1 97.12 62 LYS B O 1
ATOM 2726 N N . LEU B 1 63 ? -6.289 -13.461 10.078 1 97.88 63 LEU B N 1
ATOM 2727 C CA . LEU B 1 63 ? -5.289 -12.461 9.719 1 97.88 63 LEU B CA 1
ATOM 2728 C C . LEU B 1 63 ? -4.551 -12.875 8.445 1 97.88 63 LEU B C 1
ATOM 2730 O O . LEU B 1 63 ? -4.254 -12.031 7.598 1 97.88 63 LEU B O 1
ATOM 2734 N N . ILE B 1 64 ? -4.285 -14.133 8.25 1 94.94 64 ILE B N 1
ATOM 2735 C CA . ILE B 1 64 ? -3.668 -14.641 7.027 1 94.94 64 ILE B CA 1
ATOM 2736 C C . ILE B 1 64 ? -4.598 -14.398 5.84 1 94.94 64 ILE B C 1
ATOM 2738 O O . ILE B 1 64 ? -4.156 -13.961 4.773 1 94.94 64 ILE B O 1
ATOM 2742 N N . ALA B 1 65 ? -5.859 -14.633 6.02 1 95.62 65 ALA B N 1
ATOM 2743 C CA . ALA B 1 65 ? -6.852 -14.406 4.973 1 95.62 65 ALA B CA 1
ATOM 2744 C C . ALA B 1 65 ? -6.906 -12.93 4.574 1 95.62 65 ALA B C 1
ATOM 2746 O O . ALA B 1 65 ? -7.008 -12.609 3.389 1 95.62 65 ALA B O 1
ATOM 2747 N N . TYR B 1 66 ? -6.77 -12.031 5.527 1 98.19 66 TYR B N 1
ATOM 2748 C CA . TYR B 1 66 ? -6.758 -10.602 5.242 1 98.19 66 TYR B CA 1
ATOM 2749 C C . TYR B 1 66 ? -5.504 -10.211 4.473 1 98.19 66 TYR B C 1
ATOM 2751 O O . TYR B 1 66 ? -5.562 -9.383 3.561 1 98.19 66 TYR B O 1
ATOM 2759 N N . ASP B 1 67 ? -4.449 -10.805 4.863 1 96.62 67 ASP B N 1
ATOM 2760 C CA . ASP B 1 67 ? -3.207 -10.555 4.137 1 96.62 67 ASP B CA 1
ATOM 2761 C C . ASP B 1 67 ? -3.334 -10.977 2.674 1 96.62 67 ASP B C 1
ATOM 2763 O O . ASP B 1 67 ? -2.906 -10.25 1.774 1 96.62 67 ASP B O 1
ATOM 2767 N N . ASN B 1 68 ? -3.912 -12.117 2.461 1 94.38 68 ASN B N 1
ATOM 2768 C CA . ASN B 1 68 ? -4.121 -12.617 1.106 1 94.38 68 ASN B CA 1
ATOM 2769 C C . ASN B 1 68 ? -5.09 -11.734 0.326 1 94.38 68 ASN B C 1
ATOM 2771 O O . ASN B 1 68 ? -4.852 -11.422 -0.842 1 94.38 68 ASN B O 1
ATOM 2775 N N . PHE B 1 69 ? -6.152 -11.352 1.009 1 97.69 69 PHE B N 1
ATOM 2776 C CA . PHE B 1 69 ? -7.133 -10.469 0.392 1 97.69 69 PHE B CA 1
ATOM 2777 C C . PHE B 1 69 ? -6.48 -9.172 -0.06 1 97.69 69 PHE B C 1
ATOM 2779 O O . PHE B 1 69 ? -6.703 -8.719 -1.185 1 97.69 69 PHE B O 1
ATOM 2786 N N . GLU B 1 70 ? -5.68 -8.617 0.812 1 98.12 70 GLU B N 1
ATOM 2787 C CA . GLU B 1 70 ? -5.012 -7.355 0.505 1 98.12 70 GLU B CA 1
ATOM 2788 C C . GLU B 1 70 ? -4.062 -7.508 -0.681 1 98.12 70 GLU B C 1
ATOM 2790 O O . GLU B 1 70 ? -3.992 -6.629 -1.543 1 98.12 70 GLU B O 1
ATOM 2795 N N . MET B 1 71 ? -3.367 -8.594 -0.739 1 95.38 71 MET B N 1
ATOM 2796 C CA . MET B 1 71 ? -2.465 -8.859 -1.856 1 95.38 71 MET B CA 1
ATOM 2797 C C . MET B 1 71 ? -3.229 -8.891 -3.176 1 95.38 71 MET B C 1
ATOM 2799 O O . MET B 1 71 ? -2.762 -8.352 -4.184 1 95.38 71 MET B O 1
ATOM 2803 N N . LEU B 1 72 ? -4.402 -9.453 -3.176 1 95.69 72 LEU B N 1
ATOM 2804 C CA . LEU B 1 72 ? -5.223 -9.562 -4.375 1 95.69 72 LEU B CA 1
ATOM 2805 C C . LEU B 1 72 ? -5.691 -8.195 -4.848 1 95.69 72 LEU B C 1
ATOM 2807 O O . LEU B 1 72 ? -5.691 -7.91 -6.047 1 95.69 72 LEU B O 1
ATOM 2811 N N . ILE B 1 73 ? -5.977 -7.324 -3.898 1 97.75 73 ILE B N 1
ATOM 2812 C CA . ILE B 1 73 ? -6.629 -6.078 -4.285 1 97.75 73 ILE B CA 1
ATOM 2813 C C . ILE B 1 73 ? -5.574 -5.012 -4.578 1 97.75 73 ILE B C 1
ATOM 2815 O O . ILE B 1 73 ? -5.91 -3.875 -4.918 1 97.75 73 ILE B O 1
ATOM 2819 N N . GLU B 1 74 ? -4.289 -5.359 -4.414 1 96.44 74 GLU B N 1
ATOM 2820 C CA . GLU B 1 74 ? -3.24 -4.484 -4.934 1 96.44 74 GLU B CA 1
ATOM 2821 C C . GLU B 1 74 ? -3.445 -4.199 -6.418 1 96.44 74 GLU B C 1
ATOM 2823 O O . GLU B 1 74 ? -2.984 -3.178 -6.93 1 96.44 74 GLU B O 1
ATOM 2828 N N . ASN B 1 75 ? -4.133 -5.176 -7.055 1 94.12 75 ASN B N 1
ATOM 2829 C CA . ASN B 1 75 ? -4.562 -5.012 -8.438 1 94.12 75 ASN B CA 1
ATOM 2830 C C . ASN B 1 75 ? -5.82 -4.148 -8.539 1 94.12 75 ASN B C 1
ATOM 2832 O O . ASN B 1 75 ? -6.785 -4.371 -7.812 1 94.12 75 ASN B O 1
ATOM 2836 N N . LEU B 1 76 ? -5.797 -3.234 -9.453 1 94.25 76 LEU B N 1
ATOM 2837 C CA . LEU B 1 76 ? -6.859 -2.248 -9.602 1 94.25 76 LEU B CA 1
ATOM 2838 C C . LEU B 1 76 ? -8.195 -2.926 -9.898 1 94.25 76 LEU B C 1
ATOM 2840 O O . LEU B 1 76 ? -9.227 -2.559 -9.328 1 94.25 76 LEU B O 1
ATOM 2844 N N . ASP B 1 77 ? -8.266 -3.896 -10.789 1 94.31 77 ASP B N 1
ATOM 2845 C CA . ASP B 1 77 ? -9.492 -4.594 -11.164 1 94.31 77 ASP B CA 1
ATOM 2846 C C . ASP B 1 77 ? -10.094 -5.324 -9.961 1 94.31 77 ASP B C 1
ATOM 2848 O O . ASP B 1 77 ? -11.305 -5.293 -9.758 1 94.31 77 ASP B O 1
ATOM 2852 N N . ASN B 1 78 ? -9.188 -5.949 -9.203 1 96.25 78 ASN B N 1
ATOM 2853 C CA . ASN B 1 78 ? -9.648 -6.66 -8.016 1 96.25 78 ASN B CA 1
ATOM 2854 C C . ASN B 1 78 ? -10.188 -5.699 -6.961 1 96.25 78 ASN B C 1
ATOM 2856 O O . ASN B 1 78 ? -11.164 -6.008 -6.273 1 96.25 78 ASN B O 1
ATOM 2860 N N . ALA B 1 79 ? -9.539 -4.535 -6.809 1 98 79 ALA B N 1
ATOM 2861 C CA . ALA B 1 79 ? -10.039 -3.523 -5.887 1 98 79 ALA B CA 1
ATOM 2862 C C . ALA B 1 79 ? -11.445 -3.074 -6.273 1 98 79 ALA B C 1
ATOM 2864 O O . ALA B 1 79 ? -12.312 -2.932 -5.418 1 98 79 ALA B O 1
ATOM 2865 N N . ASN B 1 80 ? -11.656 -2.889 -7.523 1 97.75 80 ASN B N 1
ATOM 2866 C CA . ASN B 1 80 ? -12.969 -2.469 -8.016 1 97.75 80 ASN B CA 1
ATOM 2867 C C . ASN B 1 80 ? -14.016 -3.564 -7.828 1 97.75 80 ASN B C 1
ATOM 2869 O O . ASN B 1 80 ? -15.203 -3.271 -7.656 1 97.75 80 ASN B O 1
ATOM 2873 N N . ASN B 1 81 ? -13.594 -4.781 -7.797 1 97.44 81 ASN B N 1
ATOM 2874 C CA . ASN B 1 81 ? -14.5 -5.91 -7.652 1 97.44 81 ASN B CA 1
ATOM 2875 C C . ASN B 1 81 ? -15.07 -6 -6.238 1 97.44 81 ASN B C 1
ATOM 2877 O O . ASN B 1 81 ? -16.047 -6.707 -6.004 1 97.44 81 ASN B O 1
ATOM 2881 N N . ILE B 1 82 ? -14.422 -5.301 -5.293 1 98.56 82 ILE B N 1
ATOM 2882 C CA . ILE B 1 82 ? -14.977 -5.27 -3.943 1 98.56 82 ILE B CA 1
ATOM 2883 C C . ILE B 1 82 ? -16.438 -4.797 -3.996 1 98.56 82 ILE B C 1
ATOM 2885 O O . ILE B 1 82 ? -17.297 -5.379 -3.352 1 98.56 82 ILE B O 1
ATOM 2889 N N . GLU B 1 83 ? -16.625 -3.777 -4.75 1 98.19 83 GLU B N 1
ATOM 2890 C CA . GLU B 1 83 ? -17.984 -3.252 -4.922 1 98.19 83 GLU B CA 1
ATOM 2891 C C . GLU B 1 83 ? -18.875 -4.262 -5.633 1 98.19 83 GLU B C 1
ATOM 2893 O O . GLU B 1 83 ? -19.984 -4.543 -5.176 1 98.19 83 GLU B O 1
ATOM 2898 N N . ASN B 1 84 ? -18.375 -4.785 -6.758 1 97.06 84 ASN B N 1
ATOM 2899 C CA . ASN B 1 84 ? -19.156 -5.715 -7.57 1 97.06 84 ASN B CA 1
ATOM 2900 C C . ASN B 1 84 ? -19.594 -6.938 -6.766 1 97.06 84 ASN B C 1
ATOM 2902 O O . ASN B 1 84 ? -20.672 -7.484 -6.98 1 97.06 84 ASN B O 1
ATOM 2906 N N . MET B 1 85 ? -18.797 -7.305 -5.824 1 96.94 85 MET B N 1
ATOM 2907 C CA . MET B 1 85 ? -19.047 -8.516 -5.047 1 96.94 85 MET B CA 1
ATOM 2908 C C . MET B 1 85 ? -19.656 -8.18 -3.686 1 96.94 85 MET B C 1
ATOM 2910 O O . MET B 1 85 ? -19.844 -9.062 -2.85 1 96.94 85 MET B O 1
ATOM 2914 N N . LYS B 1 86 ? -19.844 -6.953 -3.4 1 97.25 86 LYS B N 1
ATOM 2915 C CA . LYS B 1 86 ? -20.484 -6.453 -2.184 1 97.25 86 LYS B CA 1
ATOM 2916 C C . LYS B 1 86 ? -19.672 -6.836 -0.947 1 97.25 86 LYS B C 1
ATOM 2918 O O . LYS B 1 86 ? -20.234 -7.301 0.048 1 97.25 86 LYS B O 1
ATOM 2923 N N . LEU B 1 87 ? -18.406 -6.648 -1.079 1 98.19 87 LEU B N 1
ATOM 2924 C CA . LEU B 1 87 ? -17.516 -7.09 -0.006 1 98.19 87 LEU B CA 1
ATOM 2925 C C . LEU B 1 87 ? -17.172 -5.934 0.929 1 98.19 87 LEU B C 1
ATOM 2927 O O . LEU B 1 87 ? -16.547 -6.137 1.966 1 98.19 87 LEU B O 1
ATOM 2931 N N . TRP B 1 88 ? -17.609 -4.723 0.72 1 98.44 88 TRP B N 1
ATOM 2932 C CA . TRP B 1 88 ? -17.375 -3.598 1.619 1 98.44 88 TRP B CA 1
ATOM 2933 C C . TRP B 1 88 ? -18.047 -3.826 2.967 1 98.44 88 TRP B C 1
ATOM 2935 O O . TRP B 1 88 ? -17.453 -3.547 4.016 1 98.44 88 TRP B O 1
ATOM 2945 N N . GLU B 1 89 ? -19.25 -4.359 2.896 1 97.38 89 GLU B N 1
ATOM 2946 C CA . GLU B 1 89 ? -20.016 -4.527 4.121 1 97.38 89 GLU B CA 1
ATOM 2947 C C . GLU B 1 89 ? -19.328 -5.477 5.094 1 97.38 89 GLU B C 1
ATOM 2949 O O . GLU B 1 89 ? -19.125 -5.145 6.266 1 97.38 89 GLU B O 1
ATOM 2954 N N . PRO B 1 90 ? -18.922 -6.633 4.57 1 97.62 90 PRO B N 1
ATOM 2955 C CA . PRO B 1 90 ? -18.203 -7.5 5.504 1 97.62 90 PRO B CA 1
ATOM 2956 C C . PRO B 1 90 ? -16.906 -6.883 6 1 97.62 90 PRO B C 1
ATOM 2958 O O . PRO B 1 90 ? -16.531 -7.074 7.16 1 97.62 90 PRO B O 1
ATOM 2961 N N . ILE B 1 91 ? -16.156 -6.16 5.219 1 98.62 91 ILE B N 1
ATOM 2962 C CA . ILE B 1 91 ? -14.93 -5.488 5.637 1 98.62 91 ILE B CA 1
ATOM 2963 C C . ILE B 1 91 ? -15.242 -4.492 6.754 1 98.62 91 ILE B C 1
ATOM 2965 O O . ILE B 1 91 ? -14.562 -4.469 7.781 1 98.62 91 ILE B O 1
ATOM 2969 N N . LEU B 1 92 ? -16.328 -3.727 6.605 1 98.31 92 LEU B N 1
ATOM 2970 C CA . LEU B 1 92 ? -16.719 -2.723 7.586 1 98.31 92 LEU B CA 1
ATOM 2971 C C . LEU B 1 92 ? -17.141 -3.381 8.898 1 98.31 92 LEU B C 1
ATOM 2973 O O . LEU B 1 92 ? -16.859 -2.85 9.977 1 98.31 92 LEU B O 1
ATOM 2977 N N . LYS B 1 93 ? -17.75 -4.5 8.789 1 97.31 93 LYS B N 1
ATOM 2978 C CA . LYS B 1 93 ? -18.156 -5.23 9.984 1 97.31 93 LYS B CA 1
ATOM 2979 C C . LYS B 1 93 ? -16.953 -5.617 10.836 1 97.31 93 LYS B C 1
ATOM 2981 O O . LYS B 1 93 ? -17.016 -5.598 12.062 1 97.31 93 LYS B O 1
ATOM 2986 N N . THR B 1 94 ? -15.859 -5.922 10.195 1 97.62 94 THR B N 1
ATOM 2987 C CA . THR B 1 94 ? -14.672 -6.336 10.922 1 97.62 94 THR B CA 1
ATOM 2988 C C . THR B 1 94 ? -14.078 -5.16 11.695 1 97.62 94 THR B C 1
ATOM 2990 O O . THR B 1 94 ? -13.312 -5.359 12.648 1 97.62 94 THR B O 1
ATOM 2993 N N . LEU B 1 95 ? -14.414 -3.93 11.367 1 98.31 95 LEU B N 1
ATOM 2994 C CA . LEU B 1 95 ? -13.883 -2.754 12.047 1 98.31 95 LEU B CA 1
ATOM 2995 C C . LEU B 1 95 ? -14.516 -2.592 13.422 1 98.31 95 LEU B C 1
ATOM 2997 O O . LEU B 1 95 ? -14.023 -1.82 14.25 1 98.31 95 LEU B O 1
ATOM 3001 N N . GLU B 1 96 ? -15.523 -3.348 13.633 1 96.62 96 GLU B N 1
ATOM 3002 C CA . GLU B 1 96 ? -16.188 -3.326 14.93 1 96.62 96 GLU B CA 1
ATOM 3003 C C . GLU B 1 96 ? -15.766 -4.516 15.789 1 96.62 96 GLU B C 1
ATOM 3005 O O . GLU B 1 96 ? -16.234 -4.676 16.922 1 96.62 96 GLU B O 1
ATOM 3010 N N . ASP B 1 97 ? -14.906 -5.344 15.25 1 97.19 97 ASP B N 1
ATOM 3011 C CA . ASP B 1 97 ? -14.484 -6.539 15.977 1 97.19 97 ASP B CA 1
ATOM 3012 C C . ASP B 1 97 ? -13.68 -6.172 17.219 1 97.19 97 ASP B C 1
ATOM 3014 O O . ASP B 1 97 ? -13.023 -5.129 17.266 1 97.19 97 ASP B O 1
ATOM 3018 N N . ASN B 1 98 ? -13.688 -7.055 18.25 1 96.75 98 ASN B N 1
ATOM 3019 C CA . ASN B 1 98 ? -12.953 -6.816 19.484 1 96.75 98 ASN B CA 1
ATOM 3020 C C . ASN B 1 98 ? -11.445 -6.953 19.281 1 96.75 98 ASN B C 1
ATOM 3022 O O . ASN B 1 98 ? -10.656 -6.395 20.047 1 96.75 98 ASN B O 1
ATOM 3026 N N . GLU B 1 99 ? -11.062 -7.676 18.234 1 97.69 99 GLU B N 1
ATOM 3027 C CA . GLU B 1 99 ? -9.648 -7.906 17.969 1 97.69 99 GLU B CA 1
ATOM 3028 C C . GLU B 1 99 ? -9.031 -6.73 17.203 1 97.69 99 GLU B C 1
ATOM 3030 O O . GLU B 1 99 ? -9.375 -6.48 16.062 1 97.69 99 GLU B O 1
ATOM 3035 N N . ALA B 1 100 ? -8.133 -6.035 17.844 1 98.38 100 ALA B N 1
ATOM 3036 C CA . ALA B 1 100 ? -7.492 -4.855 17.281 1 98.38 100 ALA B CA 1
ATOM 3037 C C . ALA B 1 100 ? -6.805 -5.191 15.953 1 98.38 100 ALA B C 1
ATOM 3039 O O . ALA B 1 100 ? -6.867 -4.414 15 1 98.38 100 ALA B O 1
ATOM 3040 N N . ASP B 1 101 ? -6.203 -6.371 15.938 1 98.38 101 ASP B N 1
ATOM 3041 C CA . ASP B 1 101 ? -5.473 -6.762 14.734 1 98.38 101 ASP B CA 1
ATOM 3042 C C . ASP B 1 101 ? -6.414 -6.938 13.547 1 98.38 101 ASP B C 1
ATOM 3044 O O . ASP B 1 101 ? -6.043 -6.664 12.406 1 98.38 101 ASP B O 1
ATOM 3048 N N . LEU B 1 102 ? -7.578 -7.367 13.805 1 98.38 102 LEU B N 1
ATOM 3049 C CA . LEU B 1 102 ? -8.555 -7.535 12.734 1 98.38 102 LEU B CA 1
ATOM 3050 C C . LEU B 1 102 ? -9.055 -6.184 12.234 1 98.38 102 LEU B C 1
ATOM 3052 O O . LEU B 1 102 ? -9.211 -5.98 11.031 1 98.38 102 LEU B O 1
ATOM 3056 N N . ARG B 1 103 ? -9.273 -5.242 13.195 1 98.69 103 ARG B N 1
ATOM 3057 C CA . ARG B 1 103 ? -9.656 -3.893 12.797 1 98.69 103 ARG B CA 1
ATOM 3058 C C . ARG B 1 103 ? -8.57 -3.238 11.953 1 98.69 103 ARG B C 1
ATOM 3060 O O . ARG B 1 103 ? -8.852 -2.65 10.906 1 98.69 103 ARG B O 1
ATOM 3067 N N . ALA B 1 104 ? -7.352 -3.449 12.375 1 98.75 104 ALA B N 1
ATOM 3068 C CA . ALA B 1 104 ? -6.219 -2.879 11.656 1 98.75 104 ALA B CA 1
ATOM 3069 C C . ALA B 1 104 ? -6.133 -3.445 10.234 1 98.75 104 ALA B C 1
ATOM 3071 O O . ALA B 1 104 ? -5.867 -2.711 9.281 1 98.75 104 ALA B O 1
ATOM 3072 N N . SER B 1 105 ? -6.43 -4.727 10.086 1 98.69 105 SER B N 1
ATOM 3073 C CA . SER B 1 105 ? -6.359 -5.379 8.773 1 98.69 105 SER B CA 1
ATOM 3074 C C . SER B 1 105 ? -7.453 -4.863 7.844 1 98.69 105 SER B C 1
ATOM 3076 O O . SER B 1 105 ? -7.199 -4.605 6.668 1 98.69 105 SER B O 1
ATOM 3078 N N . GLY B 1 106 ? -8.609 -4.762 8.414 1 98.81 106 GLY B N 1
ATOM 3079 C CA . GLY B 1 106 ? -9.688 -4.199 7.617 1 98.81 106 GLY B CA 1
ATOM 3080 C C . GLY B 1 106 ? -9.398 -2.795 7.125 1 98.81 106 GLY B C 1
ATOM 3081 O O . GLY B 1 106 ? -9.641 -2.479 5.957 1 98.81 106 GLY B O 1
ATOM 3082 N N . LEU B 1 107 ? -8.82 -1.979 7.992 1 98.88 107 LEU B N 1
ATOM 3083 C CA . LEU B 1 107 ? -8.453 -0.606 7.648 1 98.88 107 LEU B CA 1
ATOM 3084 C C . LEU B 1 107 ? -7.387 -0.581 6.562 1 98.88 107 LEU B C 1
ATOM 3086 O O . LEU B 1 107 ? -7.461 0.229 5.633 1 98.88 107 LEU B O 1
ATOM 3090 N N . SER B 1 108 ? -6.469 -1.489 6.684 1 98.56 108 SER B N 1
ATOM 3091 C CA . SER B 1 108 ? -5.406 -1.599 5.688 1 98.56 108 SER B CA 1
ATOM 3092 C C . SER B 1 108 ? -5.977 -1.928 4.309 1 98.56 108 SER B C 1
ATOM 3094 O O . SER B 1 108 ? -5.57 -1.336 3.309 1 98.56 108 SER B O 1
ATOM 3096 N N . VAL B 1 109 ? -6.887 -2.795 4.281 1 98.81 109 VAL B N 1
ATOM 3097 C CA . VAL B 1 109 ? -7.52 -3.23 3.041 1 98.81 109 VAL B CA 1
ATOM 3098 C C . VAL B 1 109 ? -8.281 -2.068 2.414 1 98.81 109 VAL B C 1
ATOM 3100 O O . VAL B 1 109 ? -8.195 -1.838 1.206 1 98.81 109 VAL B O 1
ATOM 3103 N N . ILE B 1 110 ? -8.969 -1.309 3.238 1 98.81 110 ILE B N 1
ATOM 3104 C CA . ILE B 1 110 ? -9.711 -0.155 2.744 1 98.81 110 ILE B CA 1
ATOM 3105 C C . ILE B 1 110 ? -8.75 0.859 2.133 1 98.81 110 ILE B C 1
ATOM 3107 O O . ILE B 1 110 ? -8.953 1.321 1.009 1 98.81 110 ILE B O 1
ATOM 3111 N N . GLY B 1 111 ? -7.699 1.171 2.881 1 98.62 111 GLY B N 1
ATOM 3112 C CA . GLY B 1 111 ? -6.711 2.109 2.375 1 98.62 111 GLY B CA 1
ATOM 3113 C C . GLY B 1 111 ? -6.105 1.682 1.05 1 98.62 111 GLY B C 1
ATOM 3114 O O . GLY B 1 111 ? -5.969 2.494 0.133 1 98.62 111 GLY B O 1
ATOM 3115 N N . THR B 1 112 ? -5.785 0.374 0.928 1 98.12 112 THR B N 1
ATOM 3116 C CA . THR B 1 112 ? -5.168 -0.169 -0.276 1 98.12 112 THR B CA 1
ATOM 3117 C C . THR B 1 112 ? -6.145 -0.135 -1.448 1 98.12 112 THR B C 1
ATOM 3119 O O . THR B 1 112 ? -5.77 0.235 -2.562 1 98.12 112 THR B O 1
ATOM 3122 N N . ALA B 1 113 ? -7.375 -0.421 -1.23 1 98.5 113 ALA B N 1
ATOM 3123 C CA . ALA B 1 113 ? -8.391 -0.505 -2.277 1 98.5 113 ALA B CA 1
ATOM 3124 C C . ALA B 1 113 ? -8.672 0.867 -2.885 1 98.5 113 ALA B C 1
ATOM 3126 O O . ALA B 1 113 ? -8.875 0.987 -4.094 1 98.5 113 ALA B O 1
ATOM 3127 N N . VAL B 1 114 ? -8.594 1.912 -2.074 1 98.12 114 VAL B N 1
ATOM 3128 C CA . VAL B 1 114 ? -9.047 3.223 -2.537 1 98.12 114 VAL B CA 1
ATOM 3129 C C . VAL B 1 114 ? -7.844 4.055 -2.977 1 98.12 114 VAL B C 1
ATOM 3131 O O . VAL B 1 114 ? -8 5.164 -3.49 1 98.12 114 VAL B O 1
ATOM 3134 N N . GLN B 1 115 ? -6.605 3.529 -2.76 1 96.56 115 GLN B N 1
ATOM 3135 C CA . GLN B 1 115 ? -5.402 4.285 -3.096 1 96.56 115 GLN B CA 1
ATOM 3136 C C . GLN B 1 115 ? -5.328 4.566 -4.594 1 96.56 115 GLN B C 1
ATOM 3138 O O . GLN B 1 115 ? -5.281 3.637 -5.402 1 96.56 115 GLN B O 1
ATOM 3143 N N . ASN B 1 116 ? -5.324 5.797 -4.93 1 93 116 ASN B N 1
ATOM 3144 C CA . ASN B 1 116 ? -5.246 6.258 -6.312 1 93 116 ASN B CA 1
ATOM 3145 C C . ASN B 1 116 ? -6.312 5.602 -7.184 1 93 116 ASN B C 1
ATOM 3147 O O . ASN B 1 116 ? -6.055 5.258 -8.336 1 93 116 ASN B O 1
ATOM 3151 N N . ASN B 1 117 ? -7.5 5.312 -6.637 1 96.44 117 ASN B N 1
ATOM 3152 C CA . ASN B 1 117 ? -8.586 4.586 -7.285 1 96.44 117 ASN B CA 1
ATOM 3153 C C . ASN B 1 117 ? -9.922 5.297 -7.105 1 96.44 117 ASN B C 1
ATOM 3155 O O . ASN B 1 117 ? -10.688 4.969 -6.195 1 96.44 117 ASN B O 1
ATOM 3159 N N . THR B 1 118 ? -10.25 6.184 -8.039 1 96.75 118 THR B N 1
ATOM 3160 C CA . THR B 1 118 ? -11.438 7.031 -7.941 1 96.75 118 THR B CA 1
ATOM 3161 C C . THR B 1 118 ? -12.703 6.18 -7.859 1 96.75 118 THR B C 1
ATOM 3163 O O . THR B 1 118 ? -13.617 6.496 -7.105 1 96.75 118 THR B O 1
ATOM 3166 N N . ASP B 1 119 ? -12.734 5.035 -8.594 1 97.81 119 ASP B N 1
ATOM 3167 C CA . ASP B 1 119 ? -13.898 4.156 -8.578 1 97.81 119 ASP B CA 1
ATOM 3168 C C . ASP B 1 119 ? -14.133 3.578 -7.188 1 97.81 119 ASP B C 1
ATOM 3170 O O . ASP B 1 119 ? -15.25 3.625 -6.672 1 97.81 119 ASP B O 1
ATOM 3174 N N . SER B 1 120 ? -13.086 3.088 -6.594 1 98.19 120 SER B N 1
ATOM 3175 C CA . SER B 1 120 ? -13.203 2.492 -5.27 1 98.19 120 SER B CA 1
ATOM 3176 C C . SER B 1 120 ? -13.508 3.549 -4.211 1 98.19 120 SER B C 1
ATOM 3178 O O . SER B 1 120 ? -14.242 3.285 -3.256 1 98.19 120 SER B O 1
ATOM 3180 N N . GLN B 1 121 ? -12.906 4.77 -4.34 1 97.94 121 GLN B N 1
ATOM 3181 C CA . GLN B 1 121 ? -13.234 5.867 -3.438 1 97.94 121 GLN B CA 1
ATOM 3182 C C . GLN B 1 121 ? -14.727 6.18 -3.473 1 97.94 121 GLN B C 1
ATOM 3184 O O . GLN B 1 121 ? -15.375 6.254 -2.428 1 97.94 121 GLN B O 1
ATOM 3189 N N . THR B 1 122 ? -15.273 6.305 -4.699 1 98.25 122 THR B N 1
ATOM 3190 C CA . THR B 1 122 ? -16.672 6.645 -4.895 1 98.25 122 THR B CA 1
ATOM 3191 C C . THR B 1 122 ? -17.578 5.527 -4.375 1 98.25 122 THR B C 1
ATOM 3193 O O . THR B 1 122 ? -18.578 5.793 -3.693 1 98.25 122 THR B O 1
ATOM 3196 N N . ASN B 1 123 ? -17.188 4.27 -4.676 1 98.31 123 ASN B N 1
ATOM 3197 C CA . ASN B 1 123 ? -17.984 3.125 -4.254 1 98.31 123 ASN B CA 1
ATOM 3198 C C . ASN B 1 123 ? -18.016 2.992 -2.732 1 98.31 123 ASN B C 1
ATOM 3200 O O . ASN B 1 123 ? -19.078 2.721 -2.15 1 98.31 123 ASN B O 1
ATOM 3204 N N . PHE B 1 124 ? -16.859 3.186 -2.117 1 98.62 124 PHE B N 1
ATOM 3205 C CA . PHE B 1 124 ? -16.781 3.086 -0.665 1 98.62 124 PHE B CA 1
ATOM 3206 C C . PHE B 1 124 ? -17.703 4.094 0.003 1 98.62 124 PHE B C 1
ATOM 3208 O O . PHE B 1 124 ? -18.328 3.787 1.019 1 98.62 124 PHE B O 1
ATOM 3215 N N . LEU B 1 125 ? -17.906 5.27 -0.521 1 97.69 125 LEU B N 1
ATOM 3216 C CA . LEU B 1 125 ? -18.672 6.359 0.068 1 97.69 125 LEU B CA 1
ATOM 3217 C C . LEU B 1 125 ? -20.172 6.062 0.013 1 97.69 125 LEU B C 1
ATOM 3219 O O . LEU B 1 125 ? -20.953 6.711 0.704 1 97.69 125 LEU B O 1
ATOM 3223 N N . LYS B 1 126 ? -20.531 5.086 -0.799 1 96.5 126 LYS B N 1
ATOM 3224 C CA . LYS B 1 126 ? -21.938 4.688 -0.891 1 96.5 126 LYS B CA 1
ATOM 3225 C C . LYS B 1 126 ? -22.391 3.988 0.387 1 96.5 126 LYS B C 1
ATOM 3227 O O . LYS B 1 126 ? -23.594 3.902 0.66 1 96.5 126 LYS B O 1
ATOM 3232 N N . TYR B 1 127 ? -21.438 3.566 1.105 1 95.69 127 TYR B N 1
ATOM 3233 C CA . TYR B 1 127 ? -21.766 2.848 2.334 1 95.69 127 TYR B CA 1
ATOM 3234 C C . TYR B 1 127 ? -21.781 3.795 3.527 1 95.69 127 TYR B C 1
ATOM 3236 O O . TYR B 1 127 ? -20.734 4.242 3.992 1 95.69 127 TYR B O 1
ATOM 3244 N N . GLU B 1 128 ? -22.875 4.246 4 1 83.5 128 GLU B N 1
ATOM 3245 C CA . GLU B 1 128 ? -23.109 5.312 4.969 1 83.5 128 GLU B CA 1
ATOM 3246 C C . GLU B 1 128 ? -22.312 5.086 6.246 1 83.5 128 GLU B C 1
ATOM 3248 O O . GLU B 1 128 ? -21.797 6.039 6.844 1 83.5 128 GLU B O 1
ATOM 3253 N N . GLY B 1 129 ? -22.078 3.967 6.602 1 92.19 129 GLY B N 1
ATOM 3254 C CA . GLY B 1 129 ? -21.359 3.732 7.84 1 92.19 129 GLY B CA 1
ATOM 3255 C C . GLY B 1 129 ? -19.859 3.607 7.645 1 92.19 129 GLY B C 1
ATOM 3256 O O . GLY B 1 129 ? -19.094 3.59 8.609 1 92.19 129 GLY B O 1
ATOM 3257 N N . GLY B 1 130 ? -19.453 3.775 6.438 1 96.62 130 GLY B N 1
ATOM 3258 C CA . GLY B 1 130 ? -18.047 3.531 6.156 1 96.62 130 GLY B CA 1
ATOM 3259 C C . GLY B 1 130 ? -17.141 4.652 6.633 1 96.62 130 GLY B C 1
ATOM 3260 O O . GLY B 1 130 ? -16.266 4.434 7.48 1 96.62 130 GLY B O 1
ATOM 3261 N N . LEU B 1 131 ? -17.422 5.852 6.168 1 97.88 131 LEU B N 1
ATOM 3262 C CA . LEU B 1 131 ? -16.609 7 6.547 1 97.88 131 LEU B CA 1
ATOM 3263 C C . LEU B 1 131 ? -16.766 7.309 8.031 1 97.88 131 LEU B C 1
ATOM 3265 O O . LEU B 1 131 ? -15.781 7.656 8.703 1 97.88 131 LEU B O 1
ATOM 3269 N N . LYS B 1 132 ? -17.953 7.109 8.594 1 97.81 132 LYS B N 1
ATOM 3270 C CA . LYS B 1 132 ? -18.234 7.367 10 1 97.81 132 LYS B CA 1
ATOM 3271 C C . LYS B 1 132 ? -17.375 6.492 10.906 1 97.81 132 LYS B C 1
ATOM 3273 O O . LYS B 1 132 ? -16.812 6.969 11.898 1 97.81 132 LYS B O 1
ATOM 3278 N N . ILE B 1 133 ? -17.266 5.27 10.57 1 98.44 133 ILE B N 1
ATOM 3279 C CA . ILE B 1 133 ? -16.531 4.352 11.422 1 98.44 133 ILE B CA 1
ATOM 3280 C C . ILE B 1 133 ? -15.031 4.652 11.32 1 98.44 133 ILE B C 1
ATOM 3282 O O . ILE B 1 133 ? -14.297 4.512 12.297 1 98.44 133 ILE B O 1
ATOM 3286 N N . LEU B 1 134 ? -14.5 5.027 10.133 1 98.75 134 LEU B N 1
ATOM 3287 C CA . LEU B 1 134 ? -13.109 5.426 10.008 1 98.75 134 LEU B CA 1
ATOM 3288 C C . LEU B 1 134 ? -12.797 6.617 10.906 1 98.75 134 LEU B C 1
ATOM 3290 O O . LEU B 1 134 ? -11.781 6.625 11.609 1 98.75 134 LEU B O 1
ATOM 3294 N N . ILE B 1 135 ? -13.695 7.574 10.906 1 98.5 135 ILE B N 1
ATOM 3295 C CA . ILE B 1 135 ? -13.539 8.773 11.719 1 98.5 135 ILE B CA 1
ATOM 3296 C C . ILE B 1 135 ? -13.555 8.398 13.195 1 98.5 135 ILE B C 1
ATOM 3298 O O . ILE B 1 135 ? -12.703 8.852 13.969 1 98.5 135 ILE B O 1
ATOM 3302 N N . ALA B 1 136 ? -14.445 7.551 13.547 1 98.31 136 ALA B N 1
ATOM 3303 C CA . ALA B 1 136 ? -14.578 7.141 14.945 1 98.31 136 ALA B CA 1
ATOM 3304 C C . ALA B 1 136 ? -13.312 6.445 15.438 1 98.31 136 ALA B C 1
ATOM 3306 O O . ALA B 1 136 ? -12.836 6.719 16.547 1 98.31 136 ALA B O 1
ATOM 3307 N N . ILE B 1 137 ? -12.781 5.586 14.648 1 98.62 137 ILE B N 1
ATOM 3308 C CA . ILE B 1 137 ? -11.586 4.844 15.031 1 98.62 137 ILE B CA 1
ATOM 3309 C C . ILE B 1 137 ? -10.398 5.797 15.117 1 98.62 137 ILE B C 1
ATOM 3311 O O . ILE B 1 137 ? -9.617 5.742 16.078 1 98.62 137 ILE B O 1
ATOM 3315 N N . ALA B 1 138 ? -10.234 6.691 14.172 1 98.38 138 ALA B N 1
ATOM 3316 C CA . ALA B 1 138 ? -9.125 7.641 14.148 1 98.38 138 ALA B CA 1
ATOM 3317 C C . ALA B 1 138 ? -9.164 8.555 15.367 1 98.38 138 ALA B C 1
ATOM 3319 O O . ALA B 1 138 ? -8.109 8.961 15.875 1 98.38 138 ALA B O 1
ATOM 3320 N N . LYS B 1 139 ? -10.32 8.781 15.875 1 96.5 139 LYS B N 1
ATOM 3321 C CA . LYS B 1 139 ? -10.516 9.734 16.953 1 96.5 139 LYS B CA 1
ATOM 3322 C C . LYS B 1 139 ? -10.391 9.062 18.312 1 96.5 139 LYS B C 1
ATOM 3324 O O . LYS B 1 139 ? -10.258 9.734 19.344 1 96.5 139 LYS B O 1
ATOM 3329 N N . SER B 1 140 ? -10.383 7.82 18.344 1 95.62 140 SER B N 1
ATOM 3330 C CA . SER B 1 140 ? -10.445 7.102 19.609 1 95.62 140 SER B CA 1
ATOM 3331 C C . SER B 1 140 ? -9.062 6.941 20.219 1 95.62 140 SER B C 1
ATOM 3333 O O . SER B 1 140 ? -8.25 6.156 19.734 1 95.62 140 SER B O 1
ATOM 3335 N N . SER B 1 141 ? -8.867 7.535 21.359 1 91.25 141 SER B N 1
ATOM 3336 C CA . SER B 1 141 ? -7.59 7.426 22.047 1 91.25 141 SER B CA 1
ATOM 3337 C C . SER B 1 141 ? -7.441 6.062 22.719 1 91.25 141 SER B C 1
ATOM 3339 O O . SER B 1 141 ? -6.348 5.695 23.156 1 91.25 141 SER B O 1
ATOM 3341 N N . GLU B 1 142 ? -8.539 5.297 22.719 1 94.06 142 GLU B N 1
ATOM 3342 C CA . GLU B 1 142 ? -8.5 3.965 23.312 1 94.06 142 GLU B CA 1
ATOM 3343 C C . GLU B 1 142 ? -7.992 2.928 22.312 1 94.06 142 GLU B C 1
ATOM 3345 O O . GLU B 1 142 ? -7.602 1.824 22.703 1 94.06 142 GLU B O 1
ATOM 3350 N N . GLU B 1 143 ? -8.016 3.287 21.078 1 97 143 GLU B N 1
ATOM 3351 C CA . GLU B 1 143 ? -7.516 2.391 20.047 1 97 143 GLU B CA 1
ATOM 3352 C C . GLU B 1 143 ? -5.996 2.295 20.078 1 97 143 GLU B C 1
ATOM 3354 O O . GLU B 1 143 ? -5.309 3.299 20.297 1 97 143 GLU B O 1
ATOM 3359 N N . PRO B 1 144 ? -5.516 1.065 19.906 1 97.5 144 PRO B N 1
ATOM 3360 C CA . PRO B 1 144 ? -4.062 0.962 19.766 1 97.5 144 PRO B CA 1
ATOM 3361 C C . PRO B 1 144 ? -3.52 1.844 18.641 1 97.5 144 PRO B C 1
ATOM 3363 O O . PRO B 1 144 ? -4.215 2.09 17.656 1 97.5 144 PRO B O 1
ATOM 3366 N N . SER B 1 145 ? -2.297 2.295 18.781 1 97.31 145 SER B N 1
ATOM 3367 C CA . SER B 1 145 ? -1.656 3.213 17.844 1 97.31 145 SER B CA 1
ATOM 3368 C C . SER B 1 145 ? -1.675 2.654 16.422 1 97.31 145 SER B C 1
ATOM 3370 O O . SER B 1 145 ? -1.949 3.383 15.461 1 97.31 145 SER B O 1
ATOM 3372 N N . ASP B 1 146 ? -1.441 1.339 16.328 1 97.5 146 ASP B N 1
ATOM 3373 C CA . ASP B 1 146 ? -1.379 0.72 15.008 1 97.5 146 ASP B CA 1
ATOM 3374 C C . ASP B 1 146 ? -2.732 0.787 14.305 1 97.5 146 ASP B C 1
ATOM 3376 O O . ASP B 1 146 ? -2.799 1.001 13.094 1 97.5 146 ASP B O 1
ATOM 3380 N N . VAL B 1 147 ? -3.799 0.614 15.008 1 98.62 147 VAL B N 1
ATOM 3381 C CA . VAL B 1 147 ? -5.148 0.686 14.461 1 98.62 147 VAL B CA 1
ATOM 3382 C C . VAL B 1 147 ? -5.441 2.107 13.984 1 98.62 147 VAL B C 1
ATOM 3384 O O . VAL B 1 147 ? -5.945 2.309 12.883 1 98.62 147 VAL B O 1
ATOM 3387 N N . ARG B 1 148 ? -5.082 3.105 14.758 1 98.62 148 ARG B N 1
ATOM 3388 C CA . ARG B 1 148 ? -5.309 4.5 14.391 1 98.62 148 ARG B CA 1
ATOM 3389 C C . ARG B 1 148 ? -4.473 4.895 13.18 1 98.62 148 ARG B C 1
ATOM 3391 O O . ARG B 1 148 ? -4.934 5.645 12.32 1 98.62 148 ARG B O 1
ATOM 3398 N N . ILE B 1 149 ? -3.27 4.375 13.164 1 98.5 149 ILE B N 1
ATOM 3399 C CA . ILE B 1 149 ? -2.395 4.633 12.023 1 98.5 149 ILE B CA 1
ATOM 3400 C C . ILE B 1 149 ? -3.053 4.129 10.742 1 98.5 149 ILE B C 1
ATOM 3402 O O . ILE B 1 149 ? -3.082 4.836 9.734 1 98.5 149 ILE B O 1
ATOM 3406 N N . LYS B 1 150 ? -3.635 2.908 10.82 1 98.75 150 LYS B N 1
ATOM 3407 C CA . LYS B 1 150 ? -4.289 2.336 9.648 1 98.75 150 LYS B CA 1
ATOM 3408 C C . LYS B 1 150 ? -5.562 3.105 9.305 1 98.75 150 LYS B C 1
ATOM 3410 O O . LYS B 1 150 ? -5.918 3.227 8.133 1 98.75 150 LYS B O 1
ATOM 3415 N N . ALA B 1 151 ? -6.215 3.65 10.281 1 98.88 151 ALA B N 1
ATOM 3416 C CA . ALA B 1 151 ? -7.387 4.48 10.023 1 98.88 151 ALA B CA 1
ATOM 3417 C C . ALA B 1 151 ? -7.008 5.742 9.25 1 98.88 151 ALA B C 1
ATOM 3419 O O . ALA B 1 151 ? -7.672 6.105 8.281 1 98.88 151 ALA B O 1
ATOM 3420 N N . PHE B 1 152 ? -5.941 6.371 9.664 1 98.81 152 PHE B N 1
ATOM 3421 C CA . PHE B 1 152 ? -5.492 7.574 8.969 1 98.81 152 PHE B CA 1
ATOM 3422 C C . PHE B 1 152 ? -4.965 7.23 7.582 1 98.81 152 PHE B C 1
ATOM 3424 O O . PHE B 1 152 ? -5.113 8.023 6.645 1 98.81 152 PHE B O 1
ATOM 3431 N N . TYR B 1 153 ? -4.367 6.051 7.5 1 98.62 153 TYR B N 1
ATOM 3432 C CA . TYR B 1 153 ? -3.961 5.578 6.184 1 98.62 153 TYR B CA 1
ATOM 3433 C C . TYR B 1 153 ? -5.16 5.473 5.246 1 98.62 153 TYR B C 1
ATOM 3435 O O . TYR B 1 153 ? -5.117 5.965 4.113 1 98.62 153 TYR B O 1
ATOM 3443 N N . ALA B 1 154 ? -6.199 4.844 5.691 1 98.81 154 ALA B N 1
ATOM 3444 C CA . ALA B 1 154 ? -7.426 4.707 4.914 1 98.81 154 ALA B CA 1
ATOM 3445 C C . ALA B 1 154 ? -8.023 6.074 4.586 1 98.81 154 ALA B C 1
ATOM 3447 O O . ALA B 1 154 ? -8.398 6.34 3.441 1 98.81 154 ALA B O 1
ATOM 3448 N N . LEU B 1 155 ? -8.055 6.977 5.547 1 98.81 155 LEU B N 1
ATOM 3449 C CA . LEU B 1 155 ? -8.625 8.305 5.359 1 98.81 155 LEU B CA 1
ATOM 3450 C C . LEU B 1 155 ? -7.82 9.109 4.344 1 98.81 155 LEU B C 1
ATOM 3452 O O . LEU B 1 155 ? -8.391 9.766 3.473 1 98.81 155 LEU B O 1
ATOM 3456 N N . SER B 1 156 ? -6.5 9.047 4.473 1 98.12 156 SER B N 1
ATOM 3457 C CA . SER B 1 156 ? -5.641 9.781 3.557 1 98.12 156 SER B CA 1
ATOM 3458 C C . SER B 1 156 ? -5.906 9.391 2.107 1 98.12 156 SER B C 1
ATOM 3460 O O . SER B 1 156 ? -6.098 10.25 1.248 1 98.12 156 SER B O 1
ATOM 3462 N N . ASN B 1 157 ? -5.977 8.086 1.906 1 97.75 157 ASN B N 1
ATOM 3463 C CA . ASN B 1 157 ? -6.188 7.598 0.547 1 97.75 157 ASN B CA 1
ATOM 3464 C C . ASN B 1 157 ? -7.617 7.84 0.08 1 97.75 157 ASN B C 1
ATOM 3466 O O . ASN B 1 157 ? -7.855 8.086 -1.104 1 97.75 157 ASN B O 1
ATOM 3470 N N . LEU B 1 158 ? -8.586 7.844 0.957 1 98.25 158 LEU B N 1
ATOM 3471 C CA . LEU B 1 158 ? -9.992 8.07 0.627 1 98.25 158 LEU B CA 1
ATOM 3472 C C . LEU B 1 158 ? -10.234 9.523 0.257 1 98.25 158 LEU B C 1
ATOM 3474 O O . LEU B 1 158 ? -11.008 9.82 -0.661 1 98.25 158 LEU B O 1
ATOM 3478 N N . LEU B 1 159 ? -9.547 10.438 0.885 1 97.94 159 LEU B N 1
ATOM 3479 C CA . LEU B 1 159 ? -9.812 11.867 0.763 1 97.94 159 LEU B CA 1
ATOM 3480 C C . LEU B 1 159 ? -9.008 12.477 -0.381 1 97.94 159 LEU B C 1
ATOM 3482 O O . LEU B 1 159 ? -9.406 13.492 -0.957 1 97.94 159 LEU B O 1
ATOM 3486 N N . ARG B 1 160 ? -7.961 11.852 -0.691 1 95.5 160 ARG B N 1
ATOM 3487 C CA . ARG B 1 160 ? -7.023 12.414 -1.652 1 95.5 160 ARG B CA 1
ATOM 3488 C C . ARG B 1 160 ? -7.656 12.531 -3.033 1 95.5 160 ARG B C 1
ATOM 3490 O O . ARG B 1 160 ? -8.133 11.539 -3.588 1 95.5 160 ARG B O 1
ATOM 3497 N N . ASN B 1 161 ? -7.691 13.742 -3.521 1 93.12 161 ASN B N 1
ATOM 3498 C CA . ASN B 1 161 ? -8.156 14.07 -4.867 1 93.12 161 ASN B CA 1
ATOM 3499 C C . ASN B 1 161 ? -9.594 13.609 -5.09 1 93.12 161 ASN B C 1
ATOM 3501 O O . ASN B 1 161 ? -9.953 13.188 -6.191 1 93.12 161 ASN B O 1
ATOM 3505 N N . HIS B 1 162 ? -10.352 13.586 -4.043 1 96.62 162 HIS B N 1
ATOM 3506 C CA . HIS B 1 162 ? -11.75 13.195 -4.145 1 96.62 162 HIS B CA 1
ATOM 3507 C C . HIS B 1 162 ? -12.656 14.203 -3.434 1 96.62 162 HIS B C 1
ATOM 3509 O O . HIS B 1 162 ? -12.969 14.039 -2.252 1 96.62 162 HIS B O 1
ATOM 3515 N N . ILE B 1 163 ? -13.234 15.102 -4.129 1 96.31 163 ILE B N 1
ATOM 3516 C CA . ILE B 1 163 ? -13.961 16.266 -3.627 1 96.31 163 ILE B CA 1
ATOM 3517 C C . ILE B 1 163 ? -15.164 15.805 -2.801 1 96.31 163 ILE B C 1
ATOM 3519 O O . ILE B 1 163 ? -15.375 16.281 -1.684 1 96.31 163 ILE B O 1
ATOM 3523 N N . GLU B 1 164 ? -15.906 14.836 -3.299 1 96.5 164 GLU B N 1
ATOM 3524 C CA . GLU B 1 164 ? -17.094 14.359 -2.604 1 96.5 164 GLU B CA 1
ATOM 3525 C C . GLU B 1 164 ? -16.75 13.734 -1.255 1 96.5 164 GLU B C 1
ATOM 3527 O O . GLU B 1 164 ? -17.469 13.922 -0.271 1 96.5 164 GLU B O 1
ATOM 3532 N N . ALA B 1 165 ? -15.656 13 -1.204 1 97.44 165 ALA B N 1
ATOM 3533 C CA . ALA B 1 165 ? -15.203 12.414 0.052 1 97.44 165 ALA B CA 1
ATOM 3534 C C . ALA B 1 165 ? -14.875 13.492 1.079 1 97.44 165 ALA B C 1
ATOM 3536 O O . ALA B 1 165 ? -15.219 13.367 2.256 1 97.44 165 ALA B O 1
ATOM 3537 N N . GLY B 1 166 ? -14.195 14.531 0.622 1 96.75 166 GLY B N 1
ATOM 3538 C CA . GLY B 1 166 ? -13.891 15.648 1.501 1 96.75 166 GLY B CA 1
ATOM 3539 C C . GLY B 1 166 ? -15.125 16.312 2.078 1 96.75 166 GLY B C 1
ATOM 3540 O O . GLY B 1 166 ? -15.18 16.609 3.277 1 96.75 166 GLY B O 1
ATOM 3541 N N . LYS B 1 167 ? -16.109 16.516 1.231 1 96.19 167 LYS B N 1
ATOM 3542 C CA . LYS B 1 167 ? -17.359 17.141 1.671 1 96.19 167 LYS B CA 1
ATOM 3543 C C . LYS B 1 167 ? -18.062 16.281 2.723 1 96.19 167 LYS B C 1
ATOM 3545 O O . LYS B 1 167 ? -18.5 16.797 3.758 1 96.19 167 LYS B O 1
ATOM 3550 N N . LYS B 1 168 ? -18.141 15.023 2.428 1 96.81 168 LYS B N 1
ATOM 3551 C CA . LYS B 1 168 ? -18.812 14.109 3.361 1 96.81 168 LYS B CA 1
ATOM 3552 C C . LYS B 1 168 ? -18.031 14.016 4.672 1 96.81 168 LYS B C 1
ATOM 3554 O O . LYS B 1 168 ? -18.625 13.977 5.75 1 96.81 168 LYS B O 1
ATOM 3559 N N . PHE B 1 169 ? -16.734 13.977 4.531 1 97.88 169 PHE B N 1
ATOM 3560 C CA . PHE B 1 169 ? -15.859 13.922 5.691 1 97.88 169 PHE B CA 1
ATOM 3561 C C . PHE B 1 169 ? -16.078 15.133 6.594 1 97.88 169 PHE B C 1
ATOM 3563 O O . PHE B 1 169 ? -16.234 14.984 7.809 1 97.88 169 PHE B O 1
ATOM 3570 N N . GLN B 1 170 ? -16.156 16.281 6.066 1 96 170 GLN B N 1
ATOM 3571 C CA . GLN B 1 170 ? -16.391 17.516 6.809 1 96 170 GLN B CA 1
ATOM 3572 C C . GLN B 1 170 ? -17.781 17.531 7.426 1 96 170 GLN B C 1
ATOM 3574 O O . GLN B 1 170 ? -17.953 17.922 8.578 1 96 170 GLN B O 1
ATOM 3579 N N . ALA B 1 171 ? -18.75 17.109 6.695 1 95.31 171 ALA B N 1
ATOM 3580 C CA . ALA B 1 171 ? -20.141 17.094 7.148 1 95.31 171 ALA B CA 1
ATOM 3581 C C . ALA B 1 171 ? -20.312 16.172 8.352 1 95.31 171 ALA B C 1
ATOM 3583 O O . ALA B 1 171 ? -21.156 16.422 9.211 1 95.31 171 ALA B O 1
ATOM 3584 N N . LEU B 1 172 ? -19.469 15.164 8.461 1 96.5 172 LEU B N 1
ATOM 3585 C CA . LEU B 1 172 ? -19.562 14.195 9.539 1 96.5 172 LEU B CA 1
ATOM 3586 C C . LEU B 1 172 ? -18.734 14.633 10.742 1 96.5 172 LEU B C 1
ATOM 3588 O O . LEU B 1 172 ? -18.609 13.898 11.719 1 96.5 172 LEU B O 1
ATOM 3592 N N . GLY B 1 173 ? -18.172 15.859 10.672 1 95.38 173 GLY B N 1
ATOM 3593 C CA . GLY B 1 173 ? -17.328 16.328 11.75 1 95.38 173 GLY B CA 1
ATOM 3594 C C . GLY B 1 173 ? -15.945 15.695 11.75 1 95.38 173 GLY B C 1
ATOM 3595 O O . GLY B 1 173 ? -15.312 15.562 12.797 1 95.38 173 GLY B O 1
ATOM 3596 N N . GLY B 1 174 ? -15.508 15.266 10.57 1 97.5 174 GLY B N 1
ATOM 3597 C CA . GLY B 1 174 ? -14.258 14.523 10.43 1 97.5 174 GLY B CA 1
ATOM 3598 C C . GLY B 1 174 ? -13.039 15.352 10.781 1 97.5 174 GLY B C 1
ATOM 3599 O O . GLY B 1 174 ? -11.992 14.797 11.133 1 97.5 174 GLY B O 1
ATOM 3600 N N . LEU B 1 175 ? -13.109 16.641 10.766 1 97.56 175 LEU B N 1
ATOM 3601 C CA . LEU B 1 175 ? -11.961 17.5 11.008 1 97.56 175 LEU B CA 1
ATOM 3602 C C . LEU B 1 175 ? -11.5 17.406 12.453 1 97.56 175 LEU B C 1
ATOM 3604 O O . LEU B 1 175 ? -10.344 17.688 12.766 1 97.56 175 LEU B O 1
ATOM 3608 N N . ASP B 1 176 ? -12.32 16.875 13.305 1 96.25 176 ASP B N 1
ATOM 3609 C CA . ASP B 1 176 ? -12.023 16.75 14.727 1 96.25 176 ASP B CA 1
ATOM 3610 C C . ASP B 1 176 ? -10.945 15.695 14.977 1 96.25 176 ASP B C 1
ATOM 3612 O O . ASP B 1 176 ? -10.305 15.68 16.031 1 96.25 176 ASP B O 1
ATOM 3616 N N . VAL B 1 177 ? -10.711 14.828 14.023 1 98.19 177 VAL B N 1
ATOM 3617 C CA . VAL B 1 177 ? -9.766 13.734 14.234 1 98.19 177 VAL B CA 1
ATOM 3618 C C . VAL B 1 177 ? -8.352 14.297 14.352 1 98.19 177 VAL B C 1
ATOM 3620 O O . VAL B 1 177 ? -7.496 13.711 15.016 1 98.19 177 VAL B O 1
ATOM 3623 N N . PHE B 1 178 ? -8.086 15.43 13.797 1 98.19 178 PHE B N 1
ATOM 3624 C CA . PHE B 1 178 ? -6.73 15.945 13.688 1 98.19 178 PHE B CA 1
ATOM 3625 C C . PHE B 1 178 ? -6.254 16.516 15.023 1 98.19 178 PHE B C 1
ATOM 3627 O O . PHE B 1 178 ? -5.219 16.094 15.547 1 98.19 178 PHE B O 1
ATOM 3634 N N . PRO B 1 179 ? -7.066 17.391 15.672 1 97.69 179 PRO B N 1
ATOM 3635 C CA . PRO B 1 179 ? -6.621 17.844 17 1 97.69 179 PRO B CA 1
ATOM 3636 C C . PRO B 1 179 ? -6.5 16.703 18 1 97.69 179 PRO B C 1
ATOM 3638 O O . PRO B 1 179 ? -5.598 16.703 18.844 1 97.69 179 PRO B O 1
ATOM 3641 N N . VAL B 1 180 ? -7.359 15.75 17.875 1 97.38 180 VAL B N 1
ATOM 3642 C CA . VAL B 1 180 ? -7.352 14.625 18.797 1 97.38 180 VAL B CA 1
ATOM 3643 C C . VAL B 1 180 ? -6.059 13.828 18.641 1 97.38 180 VAL B C 1
ATOM 3645 O O . VAL B 1 180 ? -5.434 13.445 19.625 1 97.38 180 VAL B O 1
ATOM 3648 N N . ALA B 1 181 ? -5.652 13.586 17.453 1 97.31 181 ALA B N 1
ATOM 3649 C CA . ALA B 1 181 ? -4.438 12.82 17.188 1 97.31 181 ALA B CA 1
ATOM 3650 C C . ALA B 1 181 ? -3.191 13.648 17.469 1 97.31 181 ALA B C 1
ATOM 3652 O O . ALA B 1 181 ? -2.242 13.164 18.094 1 97.31 181 ALA B O 1
ATOM 3653 N N . LEU B 1 182 ? -3.182 14.922 17.125 1 97.12 182 LEU B N 1
ATOM 3654 C CA . LEU B 1 182 ? -1.996 15.766 17.203 1 97.12 182 LEU B CA 1
ATOM 3655 C C . LEU B 1 182 ? -1.722 16.172 18.656 1 97.12 182 LEU B C 1
ATOM 3657 O O . LEU B 1 182 ? -0.567 16.375 19.031 1 97.12 182 LEU B O 1
ATOM 3661 N N . ASN B 1 183 ? -2.756 16.25 19.438 1 95.38 183 ASN B N 1
ATOM 3662 C CA . ASN B 1 183 ? -2.602 16.703 20.812 1 95.38 183 ASN B CA 1
ATOM 3663 C C . ASN B 1 183 ? -2.57 15.531 21.797 1 95.38 183 ASN B C 1
ATOM 3665 O O . ASN B 1 183 ? -2.484 15.734 23 1 95.38 183 ASN B O 1
ATOM 3669 N N . ASP B 1 184 ? -2.666 14.367 21.234 1 95.5 184 ASP B N 1
ATOM 3670 C CA . ASP B 1 184 ? -2.588 13.18 22.078 1 95.5 184 ASP B CA 1
ATOM 3671 C C . ASP B 1 184 ? -1.17 12.977 22.609 1 95.5 184 ASP B C 1
ATOM 3673 O O . ASP B 1 184 ? -0.242 12.727 21.844 1 95.5 184 ASP B O 1
ATOM 3677 N N . PRO B 1 185 ? -0.995 13.031 23.938 1 92.94 185 PRO B N 1
ATOM 3678 C CA . PRO B 1 185 ? 0.348 12.883 24.5 1 92.94 185 PRO B CA 1
ATOM 3679 C C . PRO B 1 185 ? 0.945 11.5 24.25 1 92.94 185 PRO B C 1
ATOM 3681 O O . PRO B 1 185 ? 2.168 11.336 24.266 1 92.94 185 PRO B O 1
ATOM 3684 N N . LYS B 1 186 ? 0.117 10.555 23.969 1 93.69 186 LYS B N 1
ATOM 3685 C CA . LYS B 1 186 ? 0.583 9.195 23.75 1 93.69 186 LYS B CA 1
ATOM 3686 C C . LYS B 1 186 ? 0.829 8.93 22.266 1 93.69 186 LYS B C 1
ATOM 3688 O O . LYS B 1 186 ? 1.328 7.867 21.891 1 93.69 186 LYS B O 1
ATOM 3693 N N . ALA B 1 187 ? 0.494 9.906 21.406 1 94.81 187 ALA B N 1
ATOM 3694 C CA . ALA B 1 187 ? 0.625 9.703 19.953 1 94.81 187 ALA B CA 1
ATOM 3695 C C . ALA B 1 187 ? 2.092 9.594 19.547 1 94.81 187 ALA B C 1
ATOM 3697 O O . ALA B 1 187 ? 2.922 10.406 19.969 1 94.81 187 ALA B O 1
ATOM 3698 N N . THR B 1 188 ? 2.432 8.539 18.828 1 94.56 188 THR B N 1
ATOM 3699 C CA . THR B 1 188 ? 3.768 8.391 18.266 1 94.56 188 THR B CA 1
ATOM 3700 C C . THR B 1 188 ? 3.99 9.383 17.125 1 94.56 188 THR B C 1
ATOM 3702 O O . THR B 1 188 ? 3.031 9.891 16.531 1 94.56 188 THR B O 1
ATOM 3705 N N . PRO B 1 189 ? 5.219 9.68 16.781 1 94.62 189 PRO B N 1
ATOM 3706 C CA . PRO B 1 189 ? 5.488 10.531 15.617 1 94.62 189 PRO B CA 1
ATOM 3707 C C . PRO B 1 189 ? 4.852 10 14.336 1 94.62 189 PRO B C 1
ATOM 3709 O O . PRO B 1 189 ? 4.352 10.781 13.523 1 94.62 189 PRO B O 1
ATOM 3712 N N . LYS B 1 190 ? 4.848 8.703 14.227 1 95.12 190 LYS B N 1
ATOM 3713 C CA . LYS B 1 190 ? 4.254 8.109 13.031 1 95.12 190 LYS B CA 1
ATOM 3714 C C . LYS B 1 190 ? 2.756 8.391 12.961 1 95.12 190 LYS B C 1
ATOM 3716 O O . LYS B 1 190 ? 2.227 8.695 11.891 1 95.12 190 LYS B O 1
ATOM 3721 N N . LEU B 1 191 ? 2.066 8.266 14.078 1 97.19 191 LEU B N 1
ATOM 3722 C CA . LEU B 1 191 ? 0.64 8.57 14.125 1 97.19 191 LEU B CA 1
ATOM 3723 C C . LEU B 1 191 ? 0.381 10.023 13.75 1 97.19 191 LEU B C 1
ATOM 3725 O O . LEU B 1 191 ? -0.521 10.32 12.969 1 97.19 191 LEU B O 1
ATOM 3729 N N . LYS B 1 192 ? 1.175 10.906 14.297 1 97 192 LYS B N 1
ATOM 3730 C CA . LYS B 1 192 ? 1.035 12.328 13.984 1 97 192 LYS B CA 1
ATOM 3731 C C . LYS B 1 192 ? 1.281 12.586 12.5 1 97 192 LYS B C 1
ATOM 3733 O O . LYS B 1 192 ? 0.553 13.352 11.867 1 97 192 LYS B O 1
ATOM 3738 N N . MET B 1 193 ? 2.252 11.867 11.93 1 95.69 193 MET B N 1
ATOM 3739 C CA . MET B 1 193 ? 2.562 12 10.516 1 95.69 193 MET B CA 1
ATOM 3740 C C . MET B 1 193 ? 1.381 11.562 9.656 1 95.69 193 MET B C 1
ATOM 3742 O O . MET B 1 193 ? 1.04 12.227 8.672 1 95.69 193 MET B O 1
ATOM 3746 N N . ARG B 1 194 ? 0.804 10.5 10.016 1 97.56 194 ARG B N 1
ATOM 3747 C CA . ARG B 1 194 ? -0.347 9.992 9.273 1 97.56 194 ARG B CA 1
ATOM 3748 C C . ARG B 1 194 ? -1.529 10.953 9.375 1 97.56 194 ARG B C 1
ATOM 3750 O O . ARG B 1 194 ? -2.252 11.156 8.398 1 97.56 194 ARG B O 1
ATOM 3757 N N . ALA B 1 195 ? -1.719 11.523 10.562 1 98.06 195 ALA B N 1
ATOM 3758 C CA . ALA B 1 195 ? -2.785 12.5 10.75 1 98.06 195 ALA B CA 1
ATOM 3759 C C . ALA B 1 195 ? -2.57 13.719 9.859 1 98.06 195 ALA B C 1
ATOM 3761 O O . ALA B 1 195 ? -3.502 14.188 9.203 1 98.06 195 ALA B O 1
ATOM 3762 N N . ILE B 1 196 ? -1.381 14.188 9.828 1 96.88 196 ILE B N 1
ATOM 3763 C CA . ILE B 1 196 ? -1.069 15.367 9.023 1 96.88 196 ILE B CA 1
ATOM 3764 C C . ILE B 1 196 ? -1.22 15.031 7.543 1 96.88 196 ILE B C 1
ATOM 3766 O O . ILE B 1 196 ? -1.701 15.852 6.762 1 96.88 196 ILE B O 1
ATOM 3770 N N . SER B 1 197 ? -0.809 13.797 7.184 1 96.06 197 SER B N 1
ATOM 3771 C CA . SER B 1 197 ? -0.982 13.359 5.801 1 96.06 197 SER B CA 1
ATOM 3772 C C . SER B 1 197 ? -2.455 13.359 5.402 1 96.06 197 SER B C 1
ATOM 377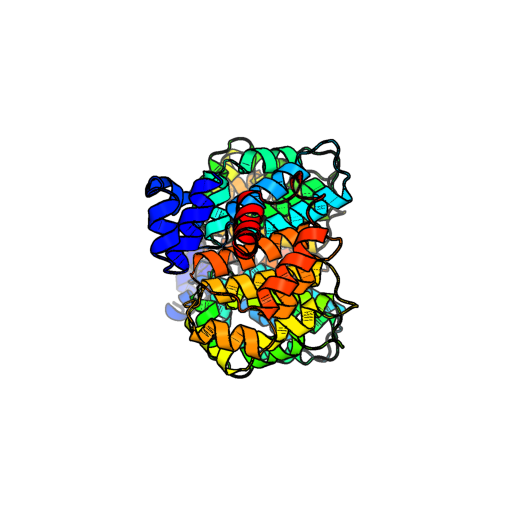4 O O . SER B 1 197 ? -2.805 13.758 4.289 1 96.06 197 SER B O 1
ATOM 3776 N N . ALA B 1 198 ? -3.266 12.898 6.293 1 97.94 198 ALA B N 1
ATOM 3777 C CA . ALA B 1 198 ? -4.703 12.891 6.023 1 97.94 198 ALA B CA 1
ATOM 3778 C C . ALA B 1 198 ? -5.246 14.312 5.902 1 97.94 198 ALA B C 1
ATOM 3780 O O . ALA B 1 198 ? -6.09 14.586 5.047 1 97.94 198 ALA B O 1
ATOM 3781 N N . LEU B 1 199 ? -4.785 15.211 6.742 1 97.38 199 LEU B N 1
ATOM 3782 C CA . LEU B 1 199 ? -5.172 16.609 6.66 1 97.38 199 LEU B CA 1
ATOM 3783 C C . LEU B 1 199 ? -4.762 17.219 5.316 1 97.38 199 LEU B C 1
ATOM 3785 O O . LEU B 1 199 ? -5.555 17.906 4.672 1 97.38 199 LEU B O 1
ATOM 3789 N N . SER B 1 200 ? -3.543 16.891 4.945 1 94.62 200 SER B N 1
ATOM 3790 C CA . SER B 1 200 ? -3.061 17.375 3.656 1 94.62 200 SER B CA 1
ATOM 3791 C C . SER B 1 200 ? -3.908 16.828 2.512 1 94.62 200 SER B C 1
ATOM 3793 O O . SER B 1 200 ? -4.207 17.547 1.557 1 94.62 200 SER B O 1
ATOM 3795 N N . ALA B 1 201 ? -4.258 15.57 2.621 1 95.38 201 ALA B N 1
ATOM 3796 C CA . ALA B 1 201 ? -5.125 14.969 1.612 1 95.38 201 ALA B CA 1
ATOM 3797 C C . ALA B 1 201 ? -6.465 15.688 1.535 1 95.38 201 ALA B C 1
ATOM 3799 O O . ALA B 1 201 ? -6.957 15.992 0.444 1 95.38 201 ALA B O 1
ATOM 3800 N N . PHE B 1 202 ? -7.043 16.016 2.65 1 96.88 202 PHE B N 1
ATOM 3801 C CA . PHE B 1 202 ? -8.305 16.75 2.723 1 96.88 202 PHE B CA 1
ATOM 3802 C C . PHE B 1 202 ? -8.18 18.125 2.08 1 96.88 202 PHE B C 1
ATOM 3804 O O . PHE B 1 202 ? -9.016 18.516 1.269 1 96.88 202 PHE B O 1
ATOM 3811 N N . LEU B 1 203 ? -7.105 18.781 2.406 1 93.62 203 LEU B N 1
ATOM 3812 C CA . LEU B 1 203 ? -6.898 20.141 1.906 1 93.62 203 LEU B CA 1
ATOM 3813 C C . LEU B 1 203 ? -6.652 20.125 0.401 1 93.62 203 LEU B C 1
ATOM 3815 O O . LEU B 1 203 ? -7.039 21.062 -0.299 1 93.62 203 LEU B O 1
ATOM 3819 N N . SER B 1 204 ? -6.086 19.078 -0.042 1 87.75 204 SER B N 1
ATOM 3820 C CA . SER B 1 204 ? -5.812 18.969 -1.471 1 87.75 204 SER B CA 1
ATOM 3821 C C . SER B 1 204 ? -7.094 18.75 -2.266 1 87.75 204 SER B C 1
ATOM 3823 O O . SER B 1 204 ? -7.133 19 -3.473 1 87.75 204 SER B O 1
ATOM 3825 N N . SER B 1 205 ? -8.102 18.281 -1.625 1 88.44 205 SER B N 1
ATOM 3826 C CA . SER B 1 205 ? -9.352 17.953 -2.295 1 88.44 205 SER B CA 1
ATOM 3827 C C . SER B 1 205 ? -10.406 19.031 -2.035 1 88.44 205 SER B C 1
ATOM 3829 O O . SER B 1 205 ? -11.547 18.906 -2.492 1 88.44 205 SER B O 1
ATOM 3831 N N . SER B 1 206 ? -10.047 20.062 -1.271 1 88.62 206 SER B N 1
ATOM 3832 C CA . SER B 1 206 ? -11.016 21.078 -0.875 1 88.62 206 SER B CA 1
ATOM 3833 C C . SER B 1 206 ? -10.602 22.453 -1.383 1 88.62 206 SER B C 1
ATOM 3835 O O . SER B 1 206 ? -9.414 22.719 -1.588 1 88.62 206 SER B O 1
ATOM 3837 N N . LYS B 1 207 ? -11.609 23.297 -1.616 1 86.62 207 LYS B N 1
ATOM 3838 C CA . LYS B 1 207 ? -11.32 24.703 -1.846 1 86.62 207 LYS B CA 1
ATOM 3839 C C . LYS B 1 207 ? -10.969 25.422 -0.541 1 86.62 207 LYS B C 1
ATOM 3841 O O . LYS B 1 207 ? -11.781 25.469 0.386 1 86.62 207 LYS B O 1
ATOM 3846 N N . ILE B 1 208 ? -9.781 25.875 -0.501 1 88.25 208 ILE B N 1
ATOM 3847 C CA . ILE B 1 208 ? -9.336 26.562 0.701 1 88.25 208 ILE B CA 1
ATOM 3848 C C . ILE B 1 208 ? -9.789 28.016 0.662 1 88.25 208 ILE B C 1
ATOM 3850 O O . ILE B 1 208 ? -9.188 28.844 -0.03 1 88.25 208 ILE B O 1
ATOM 3854 N N . ASP B 1 209 ? -10.891 28.297 1.348 1 89.19 209 ASP B N 1
ATOM 3855 C CA . ASP B 1 209 ? -11.469 29.641 1.436 1 89.19 209 ASP B CA 1
ATOM 3856 C C . ASP B 1 209 ? -11.703 30.047 2.889 1 89.19 209 ASP B C 1
ATOM 3858 O O . ASP B 1 209 ? -11.281 29.344 3.811 1 89.19 209 ASP B O 1
ATOM 3862 N N . GLU B 1 210 ? -12.266 31.172 3.035 1 88.38 210 GLU B N 1
ATOM 3863 C CA . GLU B 1 210 ? -12.461 31.703 4.375 1 88.38 210 GLU B CA 1
ATOM 3864 C C . GLU B 1 210 ? -13.398 30.828 5.199 1 88.38 210 GLU B C 1
ATOM 3866 O O . GLU B 1 210 ? -13.234 30.703 6.414 1 88.38 210 GLU B O 1
ATOM 3871 N N . GLN B 1 211 ? -14.312 30.281 4.531 1 91.5 211 GLN B N 1
ATOM 3872 C CA . GLN B 1 211 ? -15.266 29.422 5.223 1 91.5 211 GLN B CA 1
ATOM 3873 C C . GLN B 1 211 ? -14.578 28.188 5.797 1 91.5 211 GLN B C 1
ATOM 3875 O O . GLN B 1 211 ? -14.812 27.812 6.949 1 91.5 211 GLN B O 1
ATOM 3880 N N . LEU B 1 212 ? -13.789 27.578 4.973 1 92.69 212 LEU B N 1
ATOM 3881 C CA . LEU B 1 212 ? -13.047 26.406 5.445 1 92.69 212 LEU B CA 1
ATOM 3882 C C . LEU B 1 212 ? -12.102 26.797 6.578 1 92.69 212 LEU B C 1
ATOM 3884 O O . LEU B 1 212 ? -11.977 26.062 7.566 1 92.69 212 LEU B O 1
ATOM 3888 N N . LEU B 1 213 ? -11.445 27.906 6.438 1 91.19 213 LEU B N 1
ATOM 3889 C CA . LEU B 1 213 ? -10.531 28.375 7.477 1 91.19 213 LEU B CA 1
ATOM 3890 C C . LEU B 1 213 ? -11.258 28.531 8.805 1 91.19 213 LEU B C 1
ATOM 3892 O O . LEU B 1 213 ? -10.734 28.172 9.859 1 91.19 213 LEU B O 1
ATOM 3896 N N . ASP B 1 214 ? -12.398 29.125 8.734 1 93.56 214 ASP B N 1
ATOM 3897 C CA . ASP B 1 214 ? -13.211 29.297 9.938 1 93.56 214 ASP B CA 1
ATOM 3898 C C . ASP B 1 214 ? -13.539 27.953 10.586 1 93.56 214 ASP B C 1
ATOM 3900 O O . ASP B 1 214 ? -13.516 27.828 11.812 1 93.56 214 ASP B O 1
ATOM 3904 N N . THR B 1 215 ? -13.805 27.047 9.781 1 94.94 215 THR B N 1
ATOM 3905 C CA . THR B 1 215 ? -14.117 25.703 10.273 1 94.94 215 THR B CA 1
ATOM 3906 C C . THR B 1 215 ? -12.891 25.078 10.93 1 94.94 215 THR B C 1
ATOM 3908 O O . THR B 1 215 ? -12.984 24.484 12 1 94.94 215 THR B O 1
ATOM 3911 N N . LEU B 1 216 ? -11.727 25.172 10.234 1 95.81 216 LEU B N 1
ATOM 3912 C CA . LEU B 1 216 ? -10.477 24.656 10.781 1 95.81 216 LEU B CA 1
ATOM 3913 C C . LEU B 1 216 ? -10.164 25.281 12.133 1 95.81 216 LEU B C 1
ATOM 3915 O O . LEU B 1 216 ? -9.68 24.609 13.039 1 95.81 216 LEU B O 1
ATOM 3919 N N . ARG B 1 217 ? -10.492 26.578 12.258 1 94.75 217 ARG B N 1
ATOM 3920 C CA . ARG B 1 217 ? -10.289 27.328 13.5 1 94.75 217 ARG B CA 1
ATOM 3921 C C . ARG B 1 217 ? -11.242 26.828 14.586 1 94.75 217 ARG B C 1
ATOM 3923 O O . ARG B 1 217 ? -10.82 26.547 15.703 1 94.75 217 ARG B O 1
ATOM 3930 N N . LYS B 1 218 ? -12.453 26.766 14.219 1 94.88 218 LYS B N 1
ATOM 3931 C CA . LYS B 1 218 ? -13.5 26.391 15.156 1 94.88 218 LYS B CA 1
ATOM 3932 C C . LYS B 1 218 ? -13.266 24.984 15.703 1 94.88 218 LYS B C 1
ATOM 3934 O O . LYS B 1 218 ? -13.484 24.734 16.891 1 94.88 218 LYS B O 1
ATOM 3939 N N . ASP B 1 219 ? -12.805 24.078 14.859 1 94.94 219 ASP B N 1
ATOM 3940 C CA . ASP B 1 219 ? -12.633 22.688 15.242 1 94.94 219 ASP B CA 1
ATOM 3941 C C . ASP B 1 219 ? -11.266 22.453 15.891 1 94.94 219 ASP B C 1
ATOM 3943 O O . ASP B 1 219 ? -10.906 21.328 16.219 1 94.94 219 ASP B O 1
ATOM 3947 N N . GLY B 1 220 ? -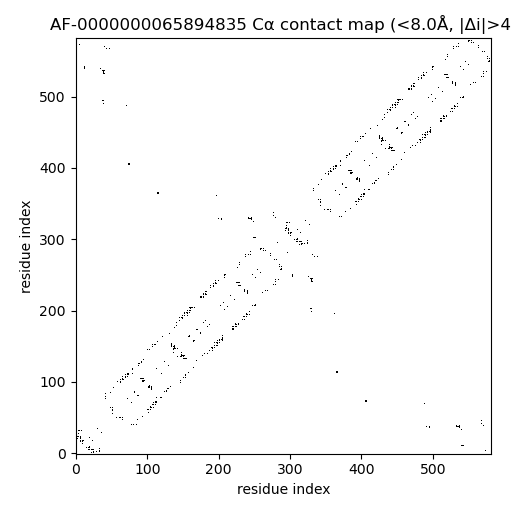10.453 23.531 15.984 1 95.81 220 GLY B N 1
ATOM 3948 C CA . GLY B 1 220 ? -9.188 23.453 16.688 1 95.81 220 GLY B CA 1
ATOM 3949 C C . GLY B 1 220 ? -8.062 22.875 15.852 1 95.81 220 GLY B C 1
ATOM 3950 O O . GLY B 1 220 ? -7.008 22.516 16.375 1 95.81 220 GLY B O 1
ATOM 3951 N N . VAL B 1 221 ? -8.273 22.703 14.578 1 97.19 221 VAL B N 1
ATOM 3952 C CA . VAL B 1 221 ? -7.281 22.109 13.695 1 97.19 221 VAL B CA 1
ATOM 3953 C C . VAL B 1 221 ? -6.086 23.047 13.555 1 97.19 221 VAL B C 1
ATOM 3955 O O . VAL B 1 221 ? -4.938 22.625 13.719 1 97.19 221 VAL B O 1
ATOM 3958 N N . LEU B 1 222 ? -6.332 24.312 13.297 1 95.38 222 LEU B N 1
ATOM 3959 C CA . LEU B 1 222 ? -5.273 25.281 13.039 1 95.38 222 LEU B CA 1
ATOM 3960 C C . LEU B 1 222 ? -4.359 25.422 14.258 1 95.38 222 LEU B C 1
ATOM 3962 O O . LEU B 1 222 ? -3.135 25.344 14.125 1 95.38 222 LEU B O 1
ATOM 3966 N N . VAL B 1 223 ? -4.938 25.578 15.398 1 95.56 223 VAL B N 1
ATOM 3967 C CA . VAL B 1 223 ? -4.156 25.734 16.625 1 95.56 223 VAL B CA 1
ATOM 3968 C C . VAL B 1 223 ? -3.324 24.484 16.875 1 95.56 223 VAL B C 1
ATOM 3970 O O . VAL B 1 223 ? -2.154 24.578 17.266 1 95.56 223 VAL B O 1
ATOM 3973 N N . SER B 1 224 ? -3.916 23.312 16.703 1 96.94 224 SER B N 1
ATOM 3974 C CA . SER B 1 224 ? -3.215 22.047 16.922 1 96.94 224 SER B CA 1
ATOM 3975 C C . SER B 1 224 ? -2.029 21.906 15.977 1 96.94 224 SER B C 1
ATOM 3977 O O . SER B 1 224 ? -0.963 21.422 16.375 1 96.94 224 SER B O 1
ATOM 3979 N N . VAL B 1 225 ? -2.234 22.25 14.734 1 96.5 225 VAL B N 1
ATOM 3980 C CA . VAL B 1 225 ? -1.16 22.203 13.75 1 96.5 225 VAL B CA 1
ATOM 3981 C C . VAL B 1 225 ? -0.021 23.125 14.172 1 96.5 225 VAL B C 1
ATOM 3983 O O . VAL B 1 225 ? 1.142 22.719 14.195 1 96.5 225 VAL B O 1
ATOM 3986 N N . ILE B 1 226 ? -0.347 24.328 14.562 1 95.38 226 ILE B N 1
ATOM 3987 C CA . ILE B 1 226 ? 0.652 25.328 14.953 1 95.38 226 ILE B CA 1
ATOM 3988 C C . ILE B 1 226 ? 1.415 24.828 16.172 1 95.38 226 ILE B C 1
ATOM 3990 O O . ILE B 1 226 ? 2.646 24.906 16.219 1 95.38 226 ILE B O 1
ATOM 3994 N N . GLU B 1 227 ? 0.724 24.281 17.078 1 95.19 227 GLU B N 1
ATOM 3995 C CA . GLU B 1 227 ? 1.336 23.828 18.328 1 95.19 227 GLU B CA 1
ATOM 3996 C C . GLU B 1 227 ? 2.326 22.688 18.062 1 95.19 227 GLU B C 1
ATOM 3998 O O . GLU B 1 227 ? 3.301 22.531 18.797 1 95.19 227 GLU B O 1
ATOM 4003 N N . ASN B 1 228 ? 2.117 21.891 17.062 1 95.81 228 ASN B N 1
ATOM 4004 C CA . ASN B 1 228 ? 2.98 20.75 16.766 1 95.81 228 ASN B CA 1
ATOM 4005 C C . ASN B 1 228 ? 4.254 21.172 16.047 1 95.81 228 ASN B C 1
ATOM 4007 O O . ASN B 1 228 ? 5.121 20.359 15.758 1 95.81 228 ASN B O 1
ATOM 4011 N N . LEU B 1 229 ? 4.438 22.469 15.797 1 92.25 229 LEU B N 1
ATOM 4012 C CA . LEU B 1 229 ? 5.719 23.016 15.359 1 92.25 229 LEU B CA 1
ATOM 4013 C C . LEU B 1 229 ? 6.758 22.938 16.469 1 92.25 229 LEU B C 1
ATOM 4015 O O . LEU B 1 229 ? 7.961 22.906 16.203 1 92.25 229 LEU B O 1
ATOM 4019 N N . GLY B 1 230 ? 6.312 22.906 17.656 1 88.19 230 GLY B N 1
ATOM 4020 C CA . GLY B 1 230 ? 7.219 22.906 18.797 1 88.19 230 GLY B CA 1
ATOM 4021 C C . GLY B 1 230 ? 7.633 21.516 19.234 1 88.19 230 GLY B C 1
ATOM 4022 O O . GLY B 1 230 ? 8.266 21.344 20.281 1 88.19 230 GLY B O 1
ATOM 4023 N N . THR B 1 231 ? 7.301 20.453 18.484 1 87.75 231 THR B N 1
ATOM 4024 C CA . THR B 1 231 ? 7.68 19.094 18.828 1 87.75 231 THR B CA 1
ATOM 4025 C C . THR B 1 231 ? 9.164 18.859 18.562 1 87.75 231 THR B C 1
ATOM 4027 O O . THR B 1 231 ? 9.836 19.703 17.984 1 87.75 231 THR B O 1
ATOM 4030 N N . ASP B 1 232 ? 9.703 17.766 19.047 1 85.88 232 ASP B N 1
ATOM 4031 C CA . ASP B 1 232 ? 11.117 17.469 18.906 1 85.88 232 ASP B CA 1
ATOM 4032 C C . ASP B 1 232 ? 11.359 16.547 17.719 1 85.88 232 ASP B C 1
ATOM 4034 O O . ASP B 1 232 ? 12.453 15.992 17.562 1 85.88 232 ASP B O 1
ATOM 4038 N N . ASN B 1 233 ? 10.383 16.422 16.891 1 91.19 233 ASN B N 1
ATOM 4039 C CA . ASN B 1 233 ? 10.516 15.539 15.742 1 91.19 233 ASN B CA 1
ATOM 4040 C C . ASN B 1 233 ? 10.562 16.328 14.438 1 91.19 233 ASN B C 1
ATOM 4042 O O . ASN B 1 233 ? 9.555 16.891 14.016 1 91.19 233 ASN B O 1
ATOM 4046 N N . VAL B 1 234 ? 11.703 16.281 13.82 1 89 234 VAL B N 1
ATOM 4047 C CA . VAL B 1 234 ? 11.969 17.125 12.656 1 89 234 VAL B CA 1
ATOM 4048 C C . VAL B 1 234 ? 11 16.766 11.531 1 89 234 VAL B C 1
ATOM 4050 O O . VAL B 1 234 ? 10.562 17.641 10.781 1 89 234 VAL B O 1
ATOM 4053 N N . ASN B 1 235 ? 10.672 15.516 11.398 1 89.88 235 ASN B N 1
ATOM 4054 C CA . ASN B 1 235 ? 9.766 15.086 10.336 1 89.88 235 ASN B CA 1
ATOM 4055 C C . ASN B 1 235 ? 8.359 15.656 10.539 1 89.88 235 ASN B C 1
ATOM 4057 O O . ASN B 1 235 ? 7.723 16.094 9.578 1 89.88 235 ASN B O 1
ATOM 4061 N N . VAL B 1 236 ? 7.938 15.617 11.734 1 93.5 236 VAL B N 1
ATOM 4062 C CA . VAL B 1 236 ? 6.629 16.188 12.047 1 93.5 236 VAL B CA 1
ATOM 4063 C C . VAL B 1 236 ? 6.637 17.688 11.789 1 93.5 236 VAL B C 1
ATOM 4065 O O . VAL B 1 236 ? 5.715 18.219 11.164 1 93.5 236 VAL B O 1
ATOM 4068 N N . ILE B 1 237 ? 7.672 18.359 12.219 1 94.19 237 ILE B N 1
ATOM 4069 C CA . ILE B 1 237 ? 7.812 19.797 12.047 1 94.19 237 ILE B CA 1
ATOM 4070 C C . ILE B 1 237 ? 7.75 20.141 10.562 1 94.19 237 ILE B C 1
ATOM 4072 O O . ILE B 1 237 ? 7.02 21.062 10.164 1 94.19 237 ILE B O 1
ATOM 4076 N N . ASP B 1 238 ? 8.414 19.375 9.789 1 91.94 238 ASP B N 1
ATOM 4077 C CA . ASP B 1 238 ? 8.477 19.625 8.352 1 91.94 238 ASP B CA 1
ATOM 4078 C C . ASP B 1 238 ? 7.098 19.469 7.711 1 91.94 238 ASP B C 1
ATOM 4080 O O . ASP B 1 238 ? 6.734 20.25 6.824 1 91.94 238 ASP B O 1
ATOM 4084 N N . ARG B 1 239 ? 6.391 18.484 8.133 1 92.31 239 ARG B N 1
ATOM 4085 C CA . ARG B 1 239 ? 5.055 18.266 7.59 1 92.31 239 ARG B CA 1
ATOM 4086 C C . ARG B 1 239 ? 4.098 19.375 8.023 1 92.31 239 ARG B C 1
ATOM 4088 O O . ARG B 1 239 ? 3.246 19.812 7.242 1 92.31 239 ARG B O 1
ATOM 4095 N N . VAL B 1 240 ? 4.242 19.797 9.234 1 94.44 240 VAL B N 1
ATOM 4096 C CA . VAL B 1 240 ? 3.428 20.875 9.75 1 94.44 240 VAL B CA 1
ATOM 4097 C C . VAL B 1 240 ? 3.717 22.156 8.969 1 94.44 240 VAL B C 1
ATOM 4099 O O . VAL B 1 240 ? 2.791 22.859 8.562 1 94.44 240 VAL B O 1
ATOM 4102 N N . LEU B 1 241 ? 4.965 22.422 8.75 1 92.69 241 LEU B N 1
ATOM 4103 C CA . LEU B 1 241 ? 5.363 23.594 7.969 1 92.69 241 LEU B CA 1
ATOM 4104 C C . LEU B 1 241 ? 4.766 23.531 6.566 1 92.69 241 LEU B C 1
ATOM 4106 O O . LEU B 1 241 ? 4.328 24.562 6.035 1 92.69 241 LEU B O 1
ATOM 4110 N N . SER B 1 242 ? 4.746 22.328 6.027 1 91.56 242 SER B N 1
ATOM 4111 C CA . SER B 1 242 ? 4.191 22.156 4.691 1 91.56 242 SER B CA 1
ATOM 4112 C C . SER B 1 242 ? 2.707 22.5 4.66 1 91.56 242 SER B C 1
ATOM 4114 O O . SER B 1 242 ? 2.236 23.156 3.729 1 91.56 242 SER B O 1
ATOM 4116 N N . VAL B 1 243 ? 1.972 22.047 5.652 1 92.81 243 VAL B N 1
ATOM 4117 C CA . VAL B 1 243 ? 0.542 22.328 5.746 1 92.81 243 VAL B CA 1
ATOM 4118 C C . VAL B 1 243 ? 0.317 23.828 5.902 1 92.81 243 VAL B C 1
ATOM 4120 O O . VAL B 1 243 ? -0.52 24.406 5.211 1 92.81 243 VAL B O 1
ATOM 4123 N N . LEU B 1 244 ? 1.064 24.469 6.773 1 91.19 244 LEU B N 1
ATOM 4124 C CA . LEU B 1 244 ? 0.937 25.906 7.012 1 91.19 244 LEU B CA 1
ATOM 4125 C C . LEU B 1 244 ? 1.282 26.703 5.758 1 91.19 244 LEU B C 1
ATOM 4127 O O . LEU B 1 244 ? 0.593 27.672 5.422 1 91.19 244 LEU B O 1
ATOM 4131 N N . SER B 1 245 ? 2.348 26.266 5.141 1 87.88 245 SER B N 1
ATOM 4132 C CA . SER B 1 245 ? 2.744 26.922 3.9 1 87.88 245 SER B CA 1
ATOM 4133 C C . SER B 1 245 ? 1.64 26.828 2.852 1 87.88 245 SER B C 1
ATOM 4135 O O . SER B 1 245 ? 1.389 27.797 2.123 1 87.88 245 SER B O 1
ATOM 4137 N N . HIS B 1 246 ? 1.011 25.672 2.818 1 86.31 246 HIS B N 1
ATOM 4138 C CA . HIS B 1 246 ? -0.096 25.469 1.89 1 86.31 246 HIS B CA 1
ATOM 4139 C C . HIS B 1 246 ? -1.259 26.406 2.209 1 86.31 246 HIS B C 1
ATOM 4141 O O . HIS B 1 246 ? -1.85 27 1.304 1 86.31 246 HIS B O 1
ATOM 4147 N N . LEU B 1 247 ? -1.614 26.562 3.42 1 87.75 247 LEU B N 1
ATOM 4148 C CA . LEU B 1 247 ? -2.684 27.453 3.844 1 87.75 247 LEU B CA 1
ATOM 4149 C C . LEU B 1 247 ? -2.342 28.906 3.51 1 87.75 247 LEU B C 1
ATOM 4151 O O . LEU B 1 247 ? -3.184 29.641 2.994 1 87.75 247 LEU B O 1
ATOM 4155 N N . ILE B 1 248 ? -1.139 29.266 3.764 1 83.88 248 ILE B N 1
ATOM 4156 C CA . ILE B 1 248 ? -0.669 30.625 3.512 1 83.88 248 ILE B CA 1
ATOM 4157 C C . ILE B 1 248 ? -0.726 30.922 2.014 1 83.88 248 ILE B C 1
ATOM 4159 O O . ILE B 1 248 ? -1.217 31.969 1.602 1 83.88 248 ILE B O 1
ATOM 4163 N N . SER B 1 249 ? -0.262 30 1.224 1 80.56 249 SER B N 1
ATOM 4164 C CA . SER B 1 249 ? -0.237 30.172 -0.225 1 80.56 249 SER B CA 1
ATOM 4165 C C . SER B 1 249 ? -1.648 30.266 -0.794 1 80.56 249 SER B C 1
ATOM 4167 O O . SER B 1 249 ? -1.847 30.812 -1.886 1 80.56 249 SER B O 1
ATOM 4169 N N . SER B 1 250 ? -2.584 29.719 -0.047 1 81.5 250 SER B N 1
ATOM 4170 C CA . SER B 1 250 ? -3.977 29.766 -0.479 1 81.5 250 SER B CA 1
ATOM 4171 C C . SER B 1 250 ? -4.637 31.078 -0.059 1 81.5 250 SER B C 1
ATOM 4173 O O . SER B 1 250 ? -5.84 31.266 -0.265 1 81.5 250 SER B O 1
ATOM 4175 N N . GLY B 1 251 ? -3.914 31.969 0.633 1 76.56 251 GLY B N 1
ATOM 4176 C CA . GLY B 1 251 ? -4.395 33.312 0.953 1 76.56 251 GLY B CA 1
ATOM 4177 C C . GLY B 1 251 ? -5.027 33.406 2.328 1 76.56 251 GLY B C 1
ATOM 4178 O O . GLY B 1 251 ? -5.723 34.375 2.633 1 76.56 251 GLY B O 1
ATOM 4179 N N . ILE B 1 252 ? -4.773 32.438 3.09 1 80.12 252 ILE B N 1
ATOM 4180 C CA . ILE B 1 252 ? -5.395 32.406 4.41 1 80.12 252 ILE B CA 1
ATOM 4181 C C . ILE B 1 252 ? -4.691 33.406 5.328 1 80.12 252 ILE B C 1
ATOM 4183 O O . ILE B 1 252 ? -3.467 33.531 5.281 1 80.12 252 ILE B O 1
ATOM 4187 N N . LYS B 1 253 ? -5.531 34.125 6.133 1 81.62 253 LYS B N 1
ATOM 4188 C CA . LYS B 1 253 ? -5.016 35.094 7.086 1 81.62 253 LYS B CA 1
ATOM 4189 C C . LYS B 1 253 ? -5.148 34.594 8.516 1 81.62 253 LYS B C 1
ATOM 4191 O O . LYS B 1 253 ? -6.223 34.156 8.93 1 81.62 253 LYS B O 1
ATOM 4196 N N . PHE B 1 254 ? -4.059 34.625 9.18 1 88 254 PHE B N 1
ATOM 4197 C CA . PHE B 1 254 ? -4.047 34.25 10.594 1 88 254 PHE B CA 1
ATOM 4198 C C . PHE B 1 254 ? -4.477 35.438 11.461 1 88 254 PHE B C 1
ATOM 4200 O O . PHE B 1 254 ? -4.18 36.594 11.141 1 88 254 PHE B O 1
ATOM 4207 N N . ASN B 1 255 ? -5.219 35.219 12.492 1 89.56 255 ASN B N 1
ATOM 4208 C CA . ASN B 1 255 ? -5.555 36.281 13.422 1 89.56 255 ASN B CA 1
ATOM 4209 C C . ASN B 1 255 ? -4.422 36.562 14.414 1 89.56 255 ASN B C 1
ATOM 4211 O O . ASN B 1 255 ? -3.406 35.844 14.398 1 89.56 255 ASN B O 1
ATOM 4215 N N . ASP B 1 256 ? -4.637 37.531 15.273 1 90.38 256 ASP B N 1
ATOM 4216 C CA . ASP B 1 256 ? -3.562 38 16.141 1 90.38 256 ASP B CA 1
ATOM 4217 C C . ASP B 1 256 ? -3.115 36.906 17.094 1 90.38 256 ASP B C 1
ATOM 4219 O O . ASP B 1 256 ? -1.916 36.719 17.312 1 90.38 256 ASP B O 1
ATOM 4223 N N . SER B 1 257 ? -4.008 36.25 17.641 1 93.12 257 SER B N 1
ATOM 4224 C CA . SER B 1 257 ? -3.688 35.188 18.594 1 93.12 257 SER B CA 1
ATOM 4225 C C . SER B 1 257 ? -2.918 34.062 17.922 1 93.12 257 SER B C 1
ATOM 4227 O O . SER B 1 257 ? -1.95 33.531 18.469 1 93.12 257 SER B O 1
ATOM 4229 N N . GLU B 1 258 ? -3.322 33.656 16.719 1 92.62 258 GLU B N 1
ATOM 4230 C CA . GLU B 1 258 ? -2.664 32.625 15.938 1 92.62 258 GLU B CA 1
ATOM 4231 C C . GLU B 1 258 ? -1.245 33.031 15.547 1 92.62 258 GLU B C 1
ATOM 4233 O O . GLU B 1 258 ? -0.32 32.219 15.602 1 92.62 258 GLU B O 1
ATOM 4238 N N . LEU B 1 259 ? -1.077 34.281 15.219 1 91 259 LEU B N 1
ATOM 4239 C CA . LEU B 1 259 ? 0.234 34.812 14.836 1 91 259 LEU B CA 1
ATOM 4240 C C . LEU B 1 259 ? 1.195 34.781 16.016 1 91 259 LEU B C 1
ATOM 4242 O O . LEU B 1 259 ? 2.367 34.406 15.867 1 91 259 LEU B O 1
ATOM 4246 N N . GLU B 1 260 ? 0.69 35.156 17.141 1 93.25 260 GLU B N 1
ATOM 4247 C CA . GLU B 1 260 ? 1.51 35.094 18.344 1 93.25 260 GLU B CA 1
ATOM 4248 C C . GLU B 1 260 ? 1.959 33.688 18.656 1 93.25 260 GLU B C 1
ATOM 4250 O O . GLU B 1 260 ? 3.125 33.438 19 1 93.25 260 GLU B O 1
ATOM 4255 N N . MET B 1 261 ? 1.049 32.75 18.562 1 94 261 MET B N 1
ATOM 4256 C CA . MET B 1 261 ? 1.358 31.344 18.797 1 94 261 MET B CA 1
ATOM 4257 C C . MET B 1 261 ? 2.359 30.812 17.781 1 94 261 MET B C 1
ATOM 4259 O O . MET B 1 261 ? 3.281 30.078 18.125 1 94 261 MET B O 1
ATOM 4263 N N . LEU B 1 262 ? 2.102 31.156 16.562 1 93.19 262 LEU B N 1
ATOM 4264 C CA . LEU B 1 262 ? 2.975 30.75 15.469 1 93.19 262 LEU B CA 1
ATOM 4265 C C . LEU B 1 262 ? 4.398 31.25 15.688 1 93.19 262 LEU B C 1
ATOM 4267 O O . LEU B 1 262 ? 5.359 30.484 15.531 1 93.19 262 LEU B O 1
ATOM 4271 N N . GLN B 1 263 ? 4.527 32.469 16.078 1 92.19 263 GLN B N 1
ATOM 4272 C CA . GLN B 1 263 ? 5.84 33.031 16.344 1 92.19 263 GLN B CA 1
ATOM 4273 C C . GLN B 1 263 ? 6.535 32.312 17.484 1 92.19 263 GLN B C 1
ATOM 4275 O O . GLN B 1 263 ? 7.723 32 17.406 1 92.19 263 GLN B O 1
ATOM 4280 N N . LYS B 1 264 ? 5.82 32.125 18.469 1 94 264 LYS B N 1
ATOM 4281 C CA . LYS B 1 264 ? 6.363 31.469 19.656 1 94 264 LYS B CA 1
ATOM 4282 C C . LYS B 1 264 ? 6.887 30.078 19.312 1 94 264 LYS B C 1
ATOM 4284 O O . LYS B 1 264 ? 8.016 29.734 19.656 1 94 264 LYS B O 1
ATOM 4289 N N . GLU B 1 265 ? 6.09 29.234 18.641 1 93.56 265 GLU B N 1
ATOM 4290 C CA . GLU B 1 265 ? 6.477 27.875 18.281 1 93.56 265 GLU B CA 1
ATOM 4291 C C . GLU B 1 265 ? 7.59 27.875 17.234 1 93.56 265 GLU B C 1
ATOM 4293 O O . GLU B 1 265 ? 8.469 27 17.25 1 93.56 265 GLU B O 1
ATOM 4298 N N . PHE B 1 266 ? 7.527 28.828 16.344 1 91.56 266 PHE B N 1
ATOM 4299 C CA . PHE B 1 266 ? 8.516 28.922 15.281 1 91.56 266 PHE B CA 1
ATOM 4300 C C . PHE B 1 266 ? 9.898 29.203 15.844 1 91.56 266 PHE B C 1
ATOM 4302 O O . PHE B 1 266 ? 10.898 28.703 15.328 1 91.56 266 PHE B O 1
ATOM 4309 N N . GLU B 1 267 ? 9.969 29.953 16.875 1 91.38 267 GLU B N 1
ATOM 4310 C CA . GLU B 1 267 ? 11.242 30.281 17.516 1 91.38 267 GLU B CA 1
ATOM 4311 C C . GLU B 1 267 ? 11.938 29.031 18.031 1 91.38 267 GLU B C 1
ATOM 4313 O O . GLU B 1 267 ? 13.164 28.953 18.062 1 91.38 267 GLU B O 1
ATOM 4318 N N . LYS B 1 268 ? 11.148 28.078 18.344 1 92.44 268 LYS B N 1
ATOM 4319 C CA . LYS B 1 268 ? 11.688 26.844 18.906 1 92.44 268 LYS B CA 1
ATOM 4320 C C . LYS B 1 268 ? 12.383 26.016 17.828 1 92.44 268 LYS B C 1
ATOM 4322 O O . LYS B 1 268 ? 13.172 25.109 18.141 1 92.44 268 LYS B O 1
ATOM 4327 N N . ILE B 1 269 ? 12.07 26.281 16.562 1 91.94 269 ILE B N 1
ATOM 4328 C CA . ILE B 1 269 ? 12.602 25.406 15.523 1 91.94 269 ILE B CA 1
ATOM 4329 C C . ILE B 1 269 ? 13.664 26.156 14.719 1 91.94 269 ILE B C 1
ATOM 4331 O O . ILE B 1 269 ? 14.141 25.656 13.695 1 91.94 269 ILE B O 1
ATOM 4335 N N . ASP B 1 270 ? 14.078 27.266 15.195 1 88.75 270 ASP B N 1
ATOM 4336 C CA . ASP B 1 270 ? 15.078 28.062 14.492 1 88.75 270 ASP B CA 1
ATOM 4337 C C . ASP B 1 270 ? 16.391 27.297 14.344 1 88.75 270 ASP B C 1
ATOM 4339 O O . ASP B 1 270 ? 17.062 27.406 13.32 1 88.75 270 ASP B O 1
ATOM 4343 N N . SER B 1 271 ? 16.719 26.531 15.344 1 88.88 271 SER B N 1
ATOM 4344 C CA . SER B 1 271 ? 17.969 25.797 15.344 1 88.88 271 SER B CA 1
ATOM 4345 C C . SER B 1 271 ? 17.922 24.641 14.336 1 88.88 271 SER B C 1
ATOM 4347 O O . SER B 1 271 ? 18.969 24.094 13.961 1 88.88 271 SER B O 1
ATOM 4349 N N . LEU B 1 272 ? 16.719 24.359 13.859 1 89.5 272 LEU B N 1
ATOM 4350 C CA . LEU B 1 272 ? 16.547 23.219 12.961 1 89.5 272 LEU B CA 1
ATOM 4351 C C . LEU B 1 272 ? 16.391 23.672 11.516 1 89.5 272 LEU B C 1
ATOM 4353 O O . LEU B 1 272 ? 16.125 22.859 10.633 1 89.5 272 LEU B O 1
ATOM 4357 N N . LYS B 1 273 ? 16.594 24.906 11.305 1 87.25 273 LYS B N 1
ATOM 4358 C CA . LYS B 1 273 ? 16.312 25.531 10.016 1 87.25 273 LYS B CA 1
ATOM 4359 C C . LYS B 1 273 ? 17 24.781 8.883 1 87.25 273 LYS B C 1
ATOM 4361 O O . LYS B 1 273 ? 16.422 24.594 7.809 1 87.25 273 LYS B O 1
ATOM 4366 N N . ASP B 1 274 ? 18.172 24.25 9.078 1 83.69 274 ASP B N 1
ATOM 4367 C CA . ASP B 1 274 ? 18.984 23.625 8.031 1 83.69 274 ASP B CA 1
ATOM 4368 C C . ASP B 1 274 ? 18.5 22.219 7.727 1 83.69 274 ASP B C 1
ATOM 4370 O O . ASP B 1 274 ? 18.875 21.641 6.703 1 83.69 274 ASP B O 1
ATOM 4374 N N . ARG B 1 275 ? 17.641 21.797 8.578 1 84.19 275 ARG B N 1
ATOM 4375 C CA . ARG B 1 275 ? 17.141 20.438 8.406 1 84.19 275 ARG B CA 1
ATOM 4376 C C . ARG B 1 275 ? 15.711 20.438 7.883 1 84.19 275 ARG B C 1
ATOM 4378 O O . ARG B 1 275 ? 15.109 19.375 7.68 1 84.19 275 ARG B O 1
ATOM 4385 N N . LEU B 1 276 ? 15.195 21.594 7.723 1 86.88 276 LEU B N 1
ATOM 4386 C CA . LEU B 1 276 ? 13.805 21.75 7.316 1 86.88 276 LEU B CA 1
ATOM 4387 C C . LEU B 1 276 ? 13.703 22.25 5.879 1 86.88 276 LEU B C 1
ATOM 4389 O O . LEU B 1 276 ? 14.68 22.781 5.336 1 86.88 276 LEU B O 1
ATOM 4393 N N . ASN B 1 277 ? 12.578 22.078 5.336 1 83.5 277 ASN B N 1
ATOM 4394 C CA . ASN B 1 277 ? 12.32 22.641 4.02 1 83.5 277 ASN B CA 1
ATOM 4395 C C . ASN B 1 277 ? 12.43 24.172 4.043 1 83.5 277 ASN B C 1
ATOM 4397 O O . ASN B 1 277 ? 11.633 24.844 4.703 1 83.5 277 ASN B O 1
ATOM 4401 N N . GLU B 1 278 ? 13.312 24.594 3.291 1 82.12 278 GLU B N 1
ATOM 4402 C CA . GLU B 1 278 ? 13.633 26.016 3.344 1 82.12 278 GLU B CA 1
ATOM 4403 C C . GLU B 1 278 ? 12.453 26.875 2.881 1 82.12 278 GLU B C 1
ATOM 4405 O O . GLU B 1 278 ? 12.109 27.875 3.516 1 82.12 278 GLU B O 1
ATOM 4410 N N . ASP B 1 279 ? 11.805 26.422 1.812 1 80.81 279 ASP B N 1
ATOM 4411 C CA . ASP B 1 279 ? 10.703 27.203 1.257 1 80.81 279 ASP B CA 1
ATOM 4412 C C . ASP B 1 279 ? 9.539 27.297 2.24 1 80.81 279 ASP B C 1
ATOM 4414 O O . ASP B 1 279 ? 8.969 28.359 2.447 1 80.81 279 ASP B O 1
ATOM 4418 N N . ASP B 1 280 ? 9.242 26.156 2.832 1 85.62 280 ASP B N 1
ATOM 4419 C CA . ASP B 1 280 ? 8.156 26.141 3.805 1 85.62 280 ASP B CA 1
ATOM 4420 C C . ASP B 1 280 ? 8.508 26.969 5.043 1 85.62 280 ASP B C 1
ATOM 4422 O O . ASP B 1 280 ? 7.668 27.703 5.566 1 85.62 280 ASP B O 1
ATOM 4426 N N . TYR B 1 281 ? 9.758 26.75 5.484 1 87.38 281 TYR B N 1
ATOM 4427 C CA . TYR B 1 281 ? 10.25 27.5 6.641 1 87.38 281 TYR B CA 1
ATOM 4428 C C . TYR B 1 281 ? 10.141 29 6.418 1 87.38 281 TYR B C 1
ATOM 4430 O O . TYR B 1 281 ? 9.602 29.719 7.262 1 87.38 281 TYR B O 1
ATOM 4438 N N . LEU B 1 282 ? 10.508 29.453 5.293 1 83.44 282 LEU B N 1
ATOM 4439 C CA . LEU B 1 282 ? 10.508 30.875 4.98 1 83.44 282 LEU B CA 1
ATOM 4440 C C . LEU B 1 282 ? 9.086 31.391 4.789 1 83.44 282 LEU B C 1
ATOM 4442 O O . LEU B 1 282 ? 8.781 32.531 5.164 1 83.44 282 LEU B O 1
ATOM 4446 N N . ALA B 1 283 ? 8.234 30.578 4.18 1 82.06 283 ALA B N 1
ATOM 4447 C CA . ALA B 1 283 ? 6.844 30.969 3.984 1 82.06 283 ALA B CA 1
ATOM 4448 C C . ALA B 1 283 ? 6.16 31.25 5.32 1 82.06 283 ALA B C 1
ATOM 4450 O O . ALA B 1 283 ? 5.43 32.219 5.453 1 82.06 283 ALA B O 1
ATOM 4451 N N . VAL B 1 284 ? 6.445 30.438 6.266 1 85.31 284 VAL B N 1
ATOM 4452 C CA . VAL B 1 284 ? 5.824 30.578 7.578 1 85.31 284 VAL B CA 1
ATOM 4453 C C . VAL B 1 284 ? 6.461 31.75 8.32 1 85.31 284 VAL B C 1
ATOM 4455 O O . VAL B 1 284 ? 5.762 32.562 8.953 1 85.31 284 VAL B O 1
ATOM 4458 N N . LYS B 1 285 ? 7.762 31.828 8.281 1 84.62 285 LYS B N 1
ATOM 4459 C CA . LYS B 1 285 ? 8.484 32.906 8.938 1 84.62 285 LYS B CA 1
ATOM 4460 C C . LYS B 1 285 ? 7.984 34.281 8.445 1 84.62 285 LYS B C 1
ATOM 4462 O O . LYS B 1 285 ? 7.863 35.219 9.234 1 84.62 285 LYS B O 1
ATOM 4467 N N . TYR B 1 286 ? 7.609 34.344 7.32 1 78.69 286 TYR B N 1
ATOM 4468 C CA . TYR B 1 286 ? 7.207 35.594 6.691 1 78.69 286 TYR B CA 1
ATOM 4469 C C . TYR B 1 286 ? 5.883 36.094 7.266 1 78.69 286 TYR B C 1
ATOM 4471 O O . TYR B 1 286 ? 5.641 37.281 7.32 1 78.69 286 TYR B O 1
ATOM 4479 N N . VAL B 1 287 ? 5.098 35.219 7.621 1 80.06 287 VAL B N 1
ATOM 4480 C CA . VAL B 1 287 ? 3.744 35.562 8.055 1 80.06 287 VAL B CA 1
ATOM 4481 C C . VAL B 1 287 ? 3.805 36.375 9.344 1 80.06 287 VAL B C 1
ATOM 4483 O O . VAL B 1 287 ? 3.016 37.312 9.539 1 80.06 287 VAL B O 1
ATOM 4486 N N . PHE B 1 288 ? 4.75 36.156 10.242 1 72.06 288 PHE B N 1
ATOM 4487 C CA . PHE B 1 288 ? 4.762 36.875 11.5 1 72.06 288 PHE B CA 1
ATOM 4488 C C . PHE B 1 288 ? 5.879 37.906 11.508 1 72.06 288 PHE B C 1
ATOM 4490 O O . PHE B 1 288 ? 5.977 38.719 12.438 1 72.06 288 PHE B O 1
ATOM 4497 N N . SER B 1 289 ? 6.797 37.875 10.656 1 64.25 289 SER B N 1
ATOM 4498 C CA . SER B 1 289 ? 7.816 38.938 10.602 1 64.25 289 SER B CA 1
ATOM 4499 C C . SER B 1 289 ? 7.227 40.25 10.117 1 64.25 289 SER B C 1
ATOM 4501 O O . SER B 1 289 ? 7.848 41.312 10.266 1 64.25 289 SER B O 1
ATOM 4503 N N . LYS B 1 290 ? 6.047 40.312 9.555 1 57.19 290 LYS B N 1
ATOM 4504 C CA . LYS B 1 290 ? 5.445 41.562 9.094 1 57.19 290 LYS B CA 1
ATOM 4505 C C . LYS B 1 290 ? 4.773 42.312 10.242 1 57.19 290 LYS B C 1
ATOM 4507 O O . LYS B 1 290 ? 4.133 43.344 10.023 1 57.19 290 LYS B O 1
ATOM 4512 N N . LYS B 1 291 ? 5.047 41.969 11.562 1 46.16 291 LYS B N 1
ATOM 4513 C CA . LYS B 1 291 ? 4.637 43 12.523 1 46.16 291 LYS B CA 1
ATOM 4514 C C . LYS B 1 291 ? 5.676 44.125 12.609 1 46.16 291 LYS B C 1
ATOM 4516 O O . LYS B 1 291 ? 6.879 43.844 12.555 1 46.16 291 LYS B O 1
#

Solvent-accessible surface area (backbone atoms only — not comparable to full-atom values): 29852 Å² total; per-residue (Å²): 110,66,62,40,51,51,28,44,52,23,50,48,65,63,36,61,69,54,31,62,70,63,47,80,57,61,64,68,56,35,35,64,76,38,48,62,70,61,64,62,55,68,58,53,43,52,52,24,48,51,44,52,70,32,86,84,50,52,70,69,60,25,51,53,26,46,53,51,39,39,62,54,23,59,38,62,68,49,23,48,39,34,63,79,67,60,44,58,61,62,42,56,54,36,55,71,45,90,49,59,69,51,23,25,46,35,26,44,40,51,16,55,33,14,41,81,26,69,66,32,34,58,54,50,62,70,40,76,63,48,65,55,50,42,43,50,47,38,46,36,84,83,49,55,66,68,37,29,36,23,25,25,44,20,46,20,30,39,15,40,78,23,48,67,46,31,53,53,39,51,75,70,56,41,60,47,32,42,27,49,41,62,66,34,89,82,51,47,71,67,43,36,42,31,40,50,48,24,51,49,18,33,55,67,23,44,79,73,44,70,67,50,49,50,48,35,52,73,53,36,32,53,60,39,47,44,58,46,38,55,54,93,43,67,68,49,27,40,52,40,34,31,50,52,28,32,43,43,52,55,35,57,80,75,51,72,69,54,38,52,50,41,47,58,24,50,63,68,38,56,88,44,49,89,79,37,57,60,68,29,52,51,51,51,52,51,68,54,63,75,109,110,66,60,38,50,48,25,45,52,22,50,47,65,64,36,60,68,53,29,62,71,59,44,81,54,61,63,67,56,34,35,63,75,38,48,62,69,61,64,63,54,68,59,54,42,51,52,25,48,52,44,51,69,33,85,84,50,51,68,68,59,24,51,50,25,46,52,52,38,40,62,53,22,60,37,62,69,50,23,49,39,33,63,79,67,59,44,57,61,61,43,56,54,36,55,70,45,90,48,60,69,50,23,25,47,34,28,43,39,52,17,55,34,14,40,81,26,70,66,32,31,57,54,52,64,71,40,76,63,47,64,55,49,42,43,51,47,38,46,36,84,85,48,56,66,66,38,30,36,23,25,24,46,21,46,21,28,40,15,40,79,24,50,67,46,31,53,52,37,51,74,70,55,43,60,46,31,43,28,50,40,62,67,34,88,82,51,49,69,67,42,38,44,33,40,51,48,24,50,49,19,32,54,68,24,45,81,74,45,71,68,51,51,50,48,36,51,73,53,35,31,52,60,40,47,44,60,45,37,55,54,94,44,68,67,51,27,41,52,41,33,31,52,51,27,30,45,42,54,56,34,58,80,76,52,73,70,55,39,54,50,41,48,58,24,49,62,69,38,56,89,44,49,89,78,37,56,60,69,30,50,50,51,51,51,51,69,54,62,74,111

Radius of gyration: 26.73 Å; Cα contacts (8 Å, |Δi|>4): 827; chains: 2; bounding box: 50×90×56 Å

Sequence (582 aa):
MEKLLHWSIANAQGDKEAIEKAGAPDPKLLEQLFGGGGPDDPTLMKEAMAVIMNPEADLENKLIAYDNFEMLIENLDNANNIENMKLWEPILKTLEDNEADLRASGLSVIGTAVQNNTDSQTNFLKYEGGLKILIAIAKSSEEPSDVRIKAFYALSNLLRNHIEAGKKFQALGGLDVFPVALNDPKATPKLKMRAISALSAFLSSSKIDEQLLDTLRKDGVLVSVIENLGTDNVNVIDRVLSVLSHLISSGIKFNDSELEMLQKEFEKIDSLKDRLNEDDYLAVKYVFSKKMEKLLHWSIANAQGDKEAIEKAGAPDPKLLEQLFGGGGPDDPTLMKEAMAVIMNPEADLENKLIAYDNFEMLIENLDNANNIENMKLWEPILKTLEDNEADLRASGLSVIGTAVQNNTDSQTNFLKYEGGLKILIAIAKSSEEPSDVRIKAFYALSNLLRNHIEAGKKFQALGGLDVFPVALNDPKATPKLKMRAISALSAFLSSSKIDEQLLDTLRKDGVLVSVIENLGTDNVNVIDRVLSVLSHLISSGIKFNDSELEMLQKEFEKIDSLKDRLNEDDYLAVKYVFSKK

Nearest PDB structures (foldseek):
  7sqc-assembly1_N0  TM=7.300E-01  e=1.124E-04  Chlamydomonas reinhardtii
  5xgc-assembly1_A  TM=6.569E-01  e=8.610E-04  Homo sapiens
  3now-assembly1_A  TM=7.936E-01  e=5.139E-03  Drosophila melanogaster
  5zhx-assembly2_B  TM=5.574E-01  e=8.460E-03  Homo sapiens
  6qdl-assembly1_A  TM=4.770E-01  e=3.621E-02  Caenorhabditis elegans